Protein AF-A0A154IBI3-F1 (afdb_monomer_lite)

Radius of gyration: 27.03 Å; chains: 1; bounding box: 98×49×60 Å

Organism: Rhizobium leguminosarum (NCBI:txid384)

InterPro domains:
  IPR002053 Glycoside hydrolase, family 25 [PF01183] (174-345)
  IPR002053 Glycoside hydrolase, family 25 [PS51904] (163-382)
  IPR017853 Glycoside hydrolase superfamily [SSF51445] (174-377)

Sequence (382 aa):
MLRALHFATSAALFLSTQFIAVHTASAQPYECQFDDAQPDGSFIELDAKTGLYRHTPLSPPEGEEAHVEGSLASEAKFVENEGAIAAVIHILGVQQGGQIIGGDTHLLTFHMSADGKFVEVFDGKVNQGTCKEQVAETEEAGVSQETAALAGDPFSHPWDNSDTAIVLDPFRGNSIDWDKVKTDPRVVGMIHKASQGLGADNKYAERKNAAVQLGYAWGSYHLLTTADATQQIDHYLSIVGNDAKESRAVDVECLAGASSCQSASFKVSVASIETALRRVKEKTGHFPLLYVNHSVATALSTRWKNSVEFANVRLWYARFKNNVTDFPVGPWQSYALWQFSSEINCTPSSCPYRVPGTQRDMDLNLYFGTPEQLKSRWPLER

Secondary structure (DSSP, 8-state):
------------------EEEEE-SSS-EEEEEETT------EEEEETTTTEEEEE-SS--TTS-S-EE--B-SEEEEEEETTEEEEEEEE--EEETTEEE----EEEEEEE-TTSEEEEEETTEEEEEEEEE-------SS-----PPPPS-TTB-GGGSTT-EEEE---TTS-B-HHHHTT-TTEEEEEEEEEETTEE-TTHHHHHHHHHHTT-EEEEEEE--SS-HHHHHHHHHHHHTT-TT-EEEEEE--BTTTS--S-GGG-B-HHHHHHHHHHHHHHHSSPPEEEEEHHHHHHHHHHHTT-STTTTPPEEEE---SB-S----SS-SS-SEEEEESTTT--SS--S---TTB-TT--EEEESS-HHHHHHT-S---

Structure (mmCIF, N/CA/C/O backbone):
data_AF-A0A154IBI3-F1
#
_entry.id   AF-A0A154IBI3-F1
#
loop_
_atom_site.group_PDB
_atom_site.id
_atom_site.type_symbol
_atom_site.label_atom_id
_atom_site.label_alt_id
_atom_site.label_comp_id
_atom_site.label_asym_id
_atom_site.label_entity_id
_atom_site.label_seq_id
_atom_site.pdbx_PDB_ins_code
_atom_site.Cartn_x
_atom_site.Cartn_y
_atom_site.Cartn_z
_atom_site.occupancy
_atom_site.B_iso_or_equiv
_atom_site.auth_seq_id
_atom_site.auth_comp_id
_atom_site.auth_asym_id
_atom_site.auth_atom_id
_atom_site.pdbx_PDB_model_num
ATOM 1 N N . MET A 1 1 ? -73.273 -13.740 38.288 1.00 33.41 1 MET A N 1
ATOM 2 C CA . MET A 1 1 ? -72.645 -14.832 37.508 1.00 33.41 1 MET A CA 1
ATOM 3 C C . MET A 1 1 ? -72.290 -14.212 36.165 1.00 33.41 1 MET A C 1
ATOM 5 O O . MET A 1 1 ? -73.206 -13.724 35.536 1.00 33.41 1 MET A O 1
ATOM 9 N N . LEU A 1 2 ? -71.054 -14.024 35.720 1.00 33.75 2 LEU A N 1
ATOM 10 C CA . LEU A 1 2 ? -69.769 -14.651 36.009 1.00 33.75 2 LEU A CA 1
ATOM 11 C C . LEU A 1 2 ? -68.665 -13.575 35.885 1.00 33.75 2 LEU A C 1
ATOM 13 O O . LEU A 1 2 ? -68.860 -12.544 35.249 1.00 33.75 2 LEU A O 1
ATOM 17 N N . ARG A 1 3 ? -67.541 -13.819 36.556 1.00 27.22 3 ARG A N 1
ATOM 18 C CA . ARG A 1 3 ? -66.354 -12.962 36.675 1.00 27.22 3 ARG A CA 1
ATOM 19 C C . ARG A 1 3 ? -65.542 -12.876 35.372 1.00 27.22 3 ARG A C 1
ATOM 21 O O . ARG A 1 3 ? -65.511 -13.852 34.640 1.00 27.22 3 ARG A O 1
ATOM 28 N N . ALA A 1 4 ? -64.865 -11.730 35.217 1.00 34.22 4 ALA A N 1
ATOM 29 C CA . ALA A 1 4 ? -63.518 -11.468 34.678 1.00 34.22 4 ALA A CA 1
ATOM 30 C C . ALA A 1 4 ? -62.967 -12.329 33.522 1.00 34.22 4 ALA A C 1
ATOM 32 O O . ALA A 1 4 ? -62.931 -13.545 33.616 1.00 34.22 4 ALA A O 1
ATOM 33 N N . LEU A 1 5 ? -62.322 -11.672 32.553 1.00 26.00 5 LEU A N 1
ATOM 34 C CA . LEU A 1 5 ? -60.855 -11.685 32.487 1.00 26.00 5 LEU A CA 1
ATOM 35 C C . LEU A 1 5 ? -60.374 -10.418 31.755 1.00 26.00 5 LEU A C 1
ATOM 37 O O . LEU A 1 5 ? -60.612 -10.235 30.566 1.00 26.00 5 LEU A O 1
ATOM 41 N N . HIS A 1 6 ? -59.728 -9.517 32.500 1.00 29.58 6 HIS A N 1
ATOM 42 C CA . HIS A 1 6 ? -58.715 -8.636 31.928 1.00 29.58 6 HIS A CA 1
ATOM 43 C C . HIS A 1 6 ? -57.598 -9.542 31.405 1.00 29.58 6 HIS A C 1
ATOM 45 O O . HIS A 1 6 ? -56.991 -10.253 32.200 1.00 29.58 6 HIS A O 1
ATOM 51 N N . PHE A 1 7 ? -57.300 -9.485 30.113 1.00 25.69 7 PHE A N 1
ATOM 52 C CA . PHE A 1 7 ? -55.944 -9.750 29.649 1.00 25.69 7 PHE A CA 1
ATOM 53 C C . PHE A 1 7 ? -55.287 -8.391 29.424 1.00 25.69 7 PHE A C 1
ATOM 55 O O . PHE A 1 7 ? -55.130 -7.918 28.307 1.00 25.69 7 PHE A O 1
ATOM 62 N N . ALA A 1 8 ? -54.948 -7.734 30.534 1.00 27.12 8 ALA A N 1
ATOM 63 C CA . ALA A 1 8 ? -53.723 -6.961 30.550 1.00 27.12 8 ALA A CA 1
ATOM 64 C C . ALA A 1 8 ? -52.611 -8.010 30.600 1.00 27.12 8 ALA A C 1
ATOM 66 O O . ALA A 1 8 ? -52.192 -8.437 31.674 1.00 27.12 8 ALA A O 1
ATOM 67 N N . THR A 1 9 ? -52.188 -8.503 29.441 1.00 27.02 9 THR A N 1
ATOM 68 C CA . THR A 1 9 ? -50.849 -9.066 29.324 1.00 27.02 9 THR A CA 1
ATOM 69 C C . THR A 1 9 ? -49.904 -7.880 29.425 1.00 27.02 9 THR A C 1
ATOM 71 O O . THR A 1 9 ? -49.410 -7.359 28.432 1.00 27.02 9 THR A O 1
ATOM 74 N N . SER A 1 10 ? -49.667 -7.425 30.659 1.00 28.52 10 SER A N 1
ATOM 75 C CA . SER A 1 10 ? -48.357 -6.899 30.999 1.00 28.52 10 SER A CA 1
ATOM 76 C C . SER A 1 10 ? -47.398 -8.043 30.705 1.00 28.52 10 SER A C 1
ATOM 78 O O . SER A 1 10 ? -47.163 -8.904 31.553 1.00 28.52 10 SER A O 1
ATOM 80 N N . ALA A 1 11 ? -46.884 -8.082 29.477 1.00 29.06 11 ALA A N 1
ATOM 81 C CA . ALA A 1 11 ? -45.579 -8.650 29.229 1.00 29.06 11 ALA A CA 1
ATOM 82 C C . ALA A 1 11 ? -44.623 -7.740 29.996 1.00 29.06 11 ALA A C 1
ATOM 84 O O . ALA A 1 11 ? -44.038 -6.804 29.463 1.00 29.06 11 ALA A O 1
ATOM 85 N N . ALA A 1 12 ? -44.569 -7.952 31.308 1.00 30.67 12 ALA A N 1
ATOM 86 C CA . ALA A 1 12 ? -43.448 -7.520 32.087 1.00 30.67 12 ALA A CA 1
ATOM 87 C C . ALA A 1 12 ? -42.271 -8.246 31.441 1.00 30.67 12 ALA A C 1
ATOM 89 O O . ALA A 1 12 ? -42.097 -9.448 31.650 1.00 30.67 12 ALA A O 1
ATOM 90 N N . LEU A 1 13 ? -41.534 -7.527 30.588 1.00 35.62 13 LEU A N 1
ATOM 91 C CA . LEU A 1 13 ? -40.152 -7.838 30.273 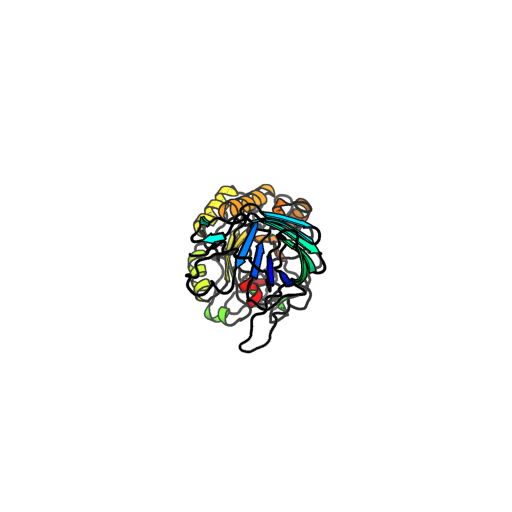1.00 35.62 13 LEU A CA 1
ATOM 92 C C . LEU A 1 13 ? -39.432 -7.812 31.625 1.00 35.62 13 LEU A C 1
ATOM 94 O O . LEU A 1 13 ? -38.885 -6.798 32.053 1.00 35.62 13 LEU A O 1
ATOM 98 N N . PHE A 1 14 ? -39.543 -8.904 32.376 1.00 38.16 14 PHE A N 1
ATOM 99 C CA . PHE A 1 14 ? -38.647 -9.172 33.475 1.00 38.16 14 PHE A CA 1
ATOM 100 C C . PHE A 1 14 ? -37.321 -9.484 32.808 1.00 38.16 14 PHE A C 1
ATOM 102 O O . PHE A 1 14 ? -37.096 -10.581 32.314 1.00 38.16 14 PHE A O 1
ATOM 109 N N . LEU A 1 15 ? -36.519 -8.427 32.713 1.00 47.81 15 LEU A N 1
ATOM 110 C CA . LEU A 1 15 ? -35.137 -8.460 32.299 1.00 47.81 15 LEU A CA 1
ATOM 111 C C . LEU A 1 15 ? -34.375 -9.392 33.233 1.00 47.81 15 LEU A C 1
ATOM 113 O O . LEU A 1 15 ? -34.191 -9.083 34.411 1.00 47.81 15 LEU A O 1
ATOM 117 N N . SER A 1 16 ? -33.888 -10.491 32.685 1.00 49.41 16 SER A N 1
ATOM 118 C CA . SER A 1 16 ? -32.632 -11.072 33.133 1.00 49.41 16 SER A CA 1
ATOM 119 C C . SER A 1 16 ? -31.708 -11.244 31.935 1.00 49.41 16 SER A C 1
ATOM 121 O O . SER A 1 16 ? -31.130 -12.303 31.736 1.00 49.41 16 SER A O 1
ATOM 123 N N . THR A 1 17 ? -31.540 -10.161 31.162 1.00 52.84 17 THR A N 1
ATOM 124 C CA . THR A 1 17 ? -30.512 -10.066 30.124 1.00 52.84 17 THR A CA 1
ATOM 125 C C . THR A 1 17 ? -29.191 -10.563 30.677 1.00 52.84 17 THR A C 1
ATOM 127 O O . THR A 1 17 ? -28.684 -10.037 31.666 1.00 52.84 17 THR A O 1
ATOM 130 N N . GLN A 1 18 ? -28.642 -11.592 30.044 1.00 65.06 18 GLN A N 1
ATOM 131 C CA . GLN A 1 18 ? -27.404 -12.195 30.511 1.00 65.06 18 GLN A CA 1
ATOM 132 C C . GLN A 1 18 ? -26.196 -11.403 30.006 1.00 65.06 18 GLN A C 1
ATOM 134 O O . GLN A 1 18 ? -25.227 -11.231 30.747 1.00 65.06 18 GLN A O 1
ATOM 139 N N . PHE A 1 19 ? -26.291 -10.886 28.775 1.00 68.75 19 PHE A N 1
ATOM 140 C CA . PHE A 1 19 ? -25.183 -10.234 28.088 1.00 68.75 19 PHE A CA 1
ATOM 141 C C . PHE A 1 19 ? -25.593 -8.967 27.329 1.00 68.75 19 PHE A C 1
ATOM 143 O O . PHE A 1 19 ? -26.634 -8.923 26.669 1.00 68.75 19 PHE A O 1
ATOM 150 N N . ILE A 1 20 ? -24.745 -7.939 27.389 1.00 72.94 20 ILE A N 1
ATOM 151 C CA . ILE A 1 20 ? -24.813 -6.749 26.536 1.00 72.94 20 ILE A CA 1
ATOM 152 C C . ILE A 1 20 ? -23.572 -6.728 25.644 1.00 72.94 20 ILE A C 1
ATOM 154 O O . ILE A 1 20 ? -22.460 -6.590 26.143 1.00 72.94 20 ILE A O 1
ATOM 158 N N . ALA A 1 21 ? -23.752 -6.820 24.332 1.00 76.06 21 ALA A N 1
ATOM 159 C CA . ALA A 1 21 ? -22.711 -6.545 23.355 1.00 76.06 21 ALA A CA 1
ATOM 160 C C . ALA A 1 21 ? -22.634 -5.033 23.103 1.00 76.06 21 ALA A C 1
ATOM 162 O O . ALA A 1 21 ? -23.631 -4.428 22.715 1.00 76.06 21 ALA A O 1
ATOM 163 N N . VAL A 1 22 ? -21.473 -4.411 23.307 1.00 71.56 22 VAL A N 1
ATOM 164 C CA . VAL A 1 22 ? -21.265 -2.973 23.076 1.00 71.56 22 VAL A CA 1
ATOM 165 C C . VAL A 1 22 ? -20.211 -2.764 21.998 1.00 71.56 22 VAL A C 1
ATOM 167 O O . VAL A 1 22 ? -19.039 -3.065 22.205 1.00 71.56 22 VAL A O 1
ATOM 170 N N . HIS A 1 23 ? -20.608 -2.201 20.861 1.00 74.38 23 HIS A N 1
ATOM 171 C CA . HIS A 1 23 ? -19.713 -1.800 19.781 1.00 74.38 23 HIS A CA 1
ATOM 172 C C . HIS A 1 23 ? -19.396 -0.307 19.897 1.00 74.38 23 HIS A C 1
ATOM 174 O O . HIS A 1 23 ? -20.286 0.545 19.823 1.00 74.38 23 HIS A O 1
ATOM 180 N N . THR A 1 24 ? -18.119 0.016 20.089 1.00 66.50 24 THR A N 1
ATOM 181 C CA . THR A 1 24 ? -17.647 1.401 20.232 1.00 66.50 24 THR A CA 1
ATOM 182 C C . THR A 1 24 ? -17.341 2.046 18.884 1.00 66.50 24 THR A C 1
ATOM 184 O O . THR A 1 24 ? -17.104 1.366 17.882 1.00 66.50 24 THR A O 1
ATOM 187 N N . ALA A 1 25 ? -17.307 3.381 18.845 1.00 60.62 25 ALA A N 1
ATOM 188 C CA . ALA A 1 25 ? -16.913 4.104 17.639 1.00 60.62 25 ALA A CA 1
ATOM 189 C C . ALA A 1 25 ? -15.386 4.064 17.424 1.00 60.62 25 ALA A C 1
ATOM 191 O O . ALA A 1 25 ? -14.929 4.167 16.282 1.00 60.62 25 ALA A O 1
ATOM 192 N N . SER A 1 26 ? -14.606 3.900 18.503 1.00 53.91 26 SER A N 1
ATOM 193 C CA . SER A 1 26 ? -13.134 3.893 18.491 1.00 53.91 26 SER A CA 1
ATOM 194 C C . SER A 1 26 ? -12.475 2.505 18.356 1.00 53.91 26 SER A C 1
ATOM 196 O O . SER A 1 26 ? -11.256 2.445 18.196 1.00 53.91 26 SER A O 1
ATOM 198 N N . ALA A 1 27 ? -13.287 1.440 18.275 1.00 54.69 27 ALA A N 1
ATOM 199 C CA . ALA A 1 27 ? -12.945 0.017 18.155 1.00 54.69 27 ALA A CA 1
ATOM 200 C C . ALA A 1 27 ? -12.587 -0.679 19.480 1.00 54.69 27 ALA A C 1
ATOM 202 O O . ALA A 1 27 ? -11.523 -0.433 20.037 1.00 54.69 27 ALA A O 1
ATOM 203 N N . GLN A 1 28 ? -13.505 -1.542 19.942 1.00 62.66 28 GLN A N 1
ATOM 204 C CA . GLN A 1 28 ? -13.420 -2.991 20.242 1.00 62.66 28 GLN A CA 1
ATOM 205 C C . GLN A 1 28 ? -14.800 -3.421 20.801 1.00 62.66 28 GLN A C 1
ATOM 207 O O . GLN A 1 28 ? -15.429 -2.616 21.493 1.00 62.66 28 GLN A O 1
ATOM 212 N N . PRO A 1 29 ? -15.349 -4.606 20.466 1.00 74.38 29 PRO A N 1
ATOM 213 C CA . PRO A 1 29 ? -16.607 -5.054 21.055 1.00 74.38 29 PRO A CA 1
ATOM 214 C C . PRO A 1 29 ? -16.396 -5.419 22.528 1.00 74.38 29 PRO A C 1
ATOM 216 O O . PRO A 1 29 ? -15.416 -6.070 22.878 1.00 74.38 29 PRO A O 1
ATOM 219 N N . TYR A 1 30 ? -17.317 -5.019 23.397 1.00 78.62 30 TYR A N 1
ATOM 220 C CA . TYR A 1 30 ? -17.368 -5.471 24.786 1.00 78.62 30 TYR A CA 1
ATOM 221 C C . TYR A 1 30 ? -18.539 -6.424 24.968 1.00 78.62 30 TYR A C 1
ATOM 223 O O . TYR A 1 30 ? -19.589 -6.233 24.362 1.00 78.62 30 TYR A O 1
ATOM 231 N N . GLU A 1 31 ? -18.379 -7.405 25.844 1.00 83.06 31 GLU A N 1
ATOM 232 C CA . GLU A 1 31 ? -19.476 -8.209 26.369 1.00 83.06 31 GLU A CA 1
ATOM 233 C C . GLU A 1 31 ? -19.630 -7.888 27.848 1.00 83.06 31 GLU A C 1
ATOM 235 O O . GLU A 1 31 ? -18.691 -8.035 28.635 1.00 83.06 31 GLU A O 1
ATOM 240 N N . CYS A 1 32 ? -20.809 -7.409 28.222 1.00 82.62 32 CYS A N 1
ATOM 241 C CA . CYS A 1 32 ? -21.132 -7.027 29.581 1.00 82.62 32 CYS A CA 1
ATOM 242 C C . CYS A 1 32 ? -22.080 -8.012 30.225 1.00 82.62 32 CYS A C 1
ATOM 244 O O . CYS A 1 32 ? -23.098 -8.356 29.642 1.00 82.62 32 CYS A O 1
ATOM 246 N N . GLN A 1 33 ? -21.778 -8.393 31.457 1.00 85.06 33 GLN A N 1
ATOM 247 C CA . GLN A 1 33 ? -22.585 -9.284 32.269 1.00 85.06 33 GLN A CA 1
ATOM 248 C C . GLN A 1 33 ? -23.080 -8.534 33.507 1.00 85.06 33 GLN A C 1
ATOM 250 O O . GLN A 1 33 ? -22.281 -7.907 34.206 1.00 85.06 33 GLN A O 1
ATOM 255 N N . PHE A 1 34 ? -24.384 -8.601 33.778 1.00 84.00 34 PHE A N 1
ATOM 256 C CA . PHE A 1 34 ? -24.979 -8.055 35.001 1.00 84.00 34 PHE A CA 1
ATOM 257 C C . PHE A 1 34 ? -24.554 -8.861 36.235 1.00 84.00 34 PHE A C 1
ATOM 259 O O . PHE A 1 34 ? -24.433 -10.085 36.162 1.00 84.00 34 PHE A O 1
ATOM 266 N N . ASP A 1 35 ? -24.389 -8.193 37.378 1.00 83.44 35 ASP A N 1
ATOM 267 C CA . ASP A 1 35 ? -23.963 -8.836 38.633 1.00 83.44 35 ASP A CA 1
ATOM 268 C C . ASP A 1 35 ? -24.960 -9.913 39.113 1.00 83.44 35 ASP A C 1
ATOM 270 O O . ASP A 1 35 ? -24.549 -10.961 39.609 1.00 83.44 35 ASP A O 1
ATOM 274 N N . ASP A 1 36 ? -26.262 -9.680 38.914 1.00 76.31 36 ASP A N 1
ATOM 275 C CA . ASP A 1 36 ? -27.357 -10.550 39.374 1.00 76.31 36 ASP A CA 1
ATOM 276 C C . ASP A 1 36 ? -27.999 -11.381 38.238 1.00 76.31 36 ASP A C 1
ATOM 278 O O . ASP A 1 36 ? -29.137 -11.846 38.363 1.00 76.31 36 ASP A O 1
ATOM 282 N N . ALA A 1 37 ? -27.296 -11.561 37.111 1.00 63.91 37 ALA A N 1
ATOM 283 C CA . ALA A 1 37 ? -27.835 -12.230 35.924 1.00 63.91 37 ALA A CA 1
ATOM 284 C C . ALA A 1 37 ? -28.358 -13.649 36.235 1.00 63.91 37 ALA A C 1
ATOM 286 O O . ALA A 1 37 ? -27.626 -14.509 36.729 1.00 63.91 37 ALA A O 1
ATOM 287 N N . GLN A 1 38 ? -29.623 -13.913 35.893 1.00 57.16 38 GLN A N 1
ATOM 288 C CA . GLN A 1 38 ? -30.167 -15.269 35.813 1.00 57.16 38 GLN A CA 1
ATOM 289 C C . GLN A 1 38 ? -30.068 -15.742 34.357 1.00 57.16 38 GLN A C 1
ATOM 291 O O . GLN A 1 38 ? -30.369 -14.962 33.458 1.00 57.16 38 GLN A O 1
ATOM 296 N N . PRO A 1 39 ? -29.642 -16.986 34.088 1.00 54.66 39 PRO A N 1
ATOM 297 C CA . PRO A 1 39 ? -29.488 -17.472 32.723 1.00 54.66 39 PRO A CA 1
ATOM 298 C C . PRO A 1 39 ? -30.862 -17.680 32.070 1.00 54.66 39 PRO A C 1
ATOM 300 O O . PRO A 1 39 ? -31.486 -18.726 32.245 1.00 54.66 39 PRO A O 1
ATOM 303 N N . ASP A 1 40 ? -31.335 -16.680 31.326 1.00 60.56 40 ASP A N 1
ATOM 304 C CA . ASP A 1 40 ? -32.543 -16.757 30.489 1.00 60.56 40 ASP A CA 1
ATOM 305 C C . ASP A 1 40 ? -32.236 -16.719 28.978 1.00 60.56 40 ASP A C 1
ATOM 307 O O . ASP A 1 40 ? -33.127 -16.913 28.148 1.00 60.56 40 ASP A O 1
ATOM 311 N N . GLY A 1 41 ? -30.962 -16.509 28.623 1.00 58.00 41 GLY A N 1
ATOM 312 C CA . GLY A 1 41 ? -30.467 -16.477 27.252 1.00 58.00 41 GLY A CA 1
ATOM 313 C C . GLY A 1 41 ? -30.689 -15.160 26.497 1.00 58.00 41 GLY A C 1
ATOM 314 O O . GLY A 1 41 ? -30.209 -15.021 25.380 1.00 58.00 41 GLY A O 1
ATOM 315 N N . SER A 1 42 ? -31.392 -14.171 27.038 1.00 64.56 42 SER A N 1
ATOM 316 C CA . SER A 1 42 ? -31.598 -12.900 26.331 1.00 64.56 42 SER A CA 1
ATOM 317 C C . SER A 1 42 ? -30.305 -12.073 26.210 1.00 64.56 42 SER A C 1
ATOM 319 O O . SER A 1 42 ? -29.457 -12.079 27.111 1.00 64.56 42 SER A O 1
ATOM 321 N N . PHE A 1 43 ? -30.142 -11.354 25.089 1.00 74.00 43 PHE A N 1
ATOM 322 C CA . PHE A 1 43 ? -28.990 -10.470 24.858 1.00 74.00 43 PHE A CA 1
ATOM 323 C C . PHE A 1 43 ? -29.396 -9.092 24.320 1.00 74.00 43 PHE A C 1
ATOM 325 O O . PHE A 1 43 ? -30.368 -8.955 23.572 1.00 74.00 43 PHE A O 1
ATOM 332 N N . ILE A 1 44 ? -28.637 -8.062 24.696 1.00 76.69 44 ILE A N 1
ATOM 333 C CA . ILE A 1 44 ? -28.763 -6.691 24.182 1.00 76.69 44 ILE A CA 1
ATOM 334 C C . ILE A 1 44 ? -27.542 -6.375 23.319 1.00 76.69 44 ILE A C 1
ATOM 336 O O . ILE A 1 44 ? -26.424 -6.729 23.664 1.00 76.69 44 ILE A O 1
ATOM 340 N N . GLU A 1 45 ? -27.744 -5.675 22.214 1.00 77.94 45 GLU A N 1
ATOM 341 C CA . GLU A 1 45 ? -26.701 -5.130 21.357 1.00 77.94 45 GLU A CA 1
ATOM 342 C C . GLU A 1 45 ? -26.822 -3.602 21.338 1.00 77.94 45 GLU A C 1
ATOM 344 O O . GLU A 1 45 ? -27.862 -3.047 20.978 1.00 77.94 45 GLU A O 1
ATOM 349 N N . LEU A 1 46 ? -25.747 -2.929 21.739 1.00 78.25 46 LEU A N 1
ATOM 350 C CA . LEU A 1 46 ? -25.538 -1.492 21.638 1.00 78.25 46 LEU A CA 1
ATOM 351 C C . LEU A 1 46 ? -24.448 -1.254 20.595 1.00 78.25 46 LEU A C 1
ATOM 353 O O . LEU A 1 46 ? -23.346 -1.774 20.734 1.00 78.25 46 LEU A O 1
ATOM 357 N N . ASP A 1 47 ? -24.706 -0.451 19.571 1.00 75.06 47 ASP A N 1
ATOM 358 C CA . ASP A 1 47 ? -23.684 -0.062 18.600 1.00 75.06 47 ASP A CA 1
ATOM 359 C C . ASP A 1 47 ? -23.654 1.458 18.437 1.00 75.06 47 ASP A C 1
ATOM 361 O O . ASP A 1 47 ? -24.523 2.079 17.821 1.00 75.06 47 ASP A O 1
ATOM 365 N N . ALA A 1 48 ? -22.603 2.059 18.995 1.00 72.12 48 ALA A N 1
ATOM 366 C CA . ALA A 1 48 ? -22.376 3.495 18.982 1.00 72.12 48 ALA A CA 1
ATOM 367 C C . ALA A 1 48 ? -22.034 4.038 17.585 1.00 72.12 48 ALA A C 1
ATOM 369 O O . ALA A 1 48 ? -22.255 5.221 17.321 1.00 72.12 48 ALA A O 1
ATOM 370 N N . LYS A 1 49 ? -21.508 3.202 16.679 1.00 71.06 49 LYS A N 1
ATOM 371 C CA . LYS A 1 49 ? -21.154 3.590 15.308 1.00 71.06 49 LYS A CA 1
ATOM 372 C C . LYS A 1 49 ? -22.397 3.747 14.442 1.00 71.06 49 LYS A C 1
ATOM 374 O O . LYS A 1 49 ? -22.471 4.681 13.644 1.00 71.06 49 LYS A O 1
ATOM 379 N N . THR A 1 50 ? -23.346 2.825 14.570 1.00 70.38 50 THR A N 1
ATOM 380 C CA . THR A 1 50 ? -24.594 2.846 13.790 1.00 70.38 50 THR A CA 1
ATOM 381 C C . THR A 1 50 ? -25.750 3.515 14.531 1.00 70.38 50 THR A C 1
ATOM 383 O O . THR A 1 50 ? -26.754 3.857 13.908 1.00 70.38 50 THR A O 1
ATOM 386 N N . GLY A 1 51 ? -25.599 3.764 15.835 1.00 69.88 51 GLY A N 1
ATOM 387 C CA . GLY A 1 51 ? -26.672 4.262 16.690 1.00 69.88 51 GLY A CA 1
ATOM 388 C C . GLY A 1 51 ? -27.718 3.189 17.008 1.00 69.88 51 GLY A C 1
ATOM 389 O O . GLY A 1 51 ? -28.856 3.527 17.319 1.00 69.88 51 GLY A O 1
ATOM 390 N N . LEU A 1 52 ? -27.358 1.911 16.881 1.00 73.50 52 LEU A N 1
ATOM 391 C CA . LEU A 1 52 ? -28.270 0.781 17.000 1.00 73.50 52 LEU A CA 1
ATOM 392 C C . LEU A 1 52 ? -28.416 0.340 18.465 1.00 73.50 52 LEU A C 1
ATOM 394 O O . LEU A 1 52 ? -27.439 0.214 19.199 1.00 73.50 52 LEU A O 1
ATOM 398 N N . TYR A 1 53 ? -29.659 0.072 18.857 1.00 77.94 53 TYR A N 1
ATOM 399 C CA . TYR A 1 53 ? -30.037 -0.694 20.043 1.00 77.94 53 TYR A CA 1
ATOM 400 C C . TYR A 1 53 ? -30.892 -1.861 19.571 1.00 77.94 53 TYR A C 1
ATOM 402 O O . TYR A 1 53 ? -31.870 -1.619 18.863 1.00 77.94 53 TYR A O 1
ATOM 410 N N . ARG A 1 54 ? -30.555 -3.088 19.962 1.00 75.38 54 ARG A N 1
ATOM 411 C CA . ARG A 1 54 ? -31.362 -4.278 19.688 1.00 75.38 54 ARG A CA 1
ATOM 412 C C . ARG A 1 54 ? -31.420 -5.151 20.929 1.00 75.38 54 ARG A C 1
ATOM 414 O O . ARG A 1 54 ? -30.391 -5.481 21.501 1.00 75.38 54 ARG A O 1
ATOM 421 N N . HIS A 1 55 ? -32.613 -5.572 21.316 1.00 73.94 55 HIS A N 1
ATOM 422 C CA . HIS A 1 55 ? -32.802 -6.612 22.326 1.00 73.94 55 HIS A CA 1
ATOM 423 C C . HIS A 1 55 ? -33.257 -7.893 21.631 1.00 73.94 55 HIS A C 1
ATOM 425 O O . HIS A 1 55 ? -34.156 -7.830 20.804 1.00 73.94 55 HIS A O 1
ATOM 431 N N . THR A 1 56 ? -32.683 -9.048 21.949 1.00 69.00 56 THR A N 1
ATOM 432 C CA . THR A 1 56 ? -33.087 -10.326 21.350 1.00 69.00 56 THR A CA 1
ATOM 433 C C . THR A 1 56 ? -33.426 -11.331 22.454 1.00 69.00 56 THR A C 1
ATOM 435 O O . THR A 1 56 ? -32.526 -11.760 23.180 1.00 69.00 56 THR A O 1
ATOM 438 N N . PRO A 1 57 ? -34.703 -11.729 22.606 1.00 62.12 57 PRO A N 1
ATOM 439 C CA . PRO A 1 57 ? -35.082 -12.814 23.507 1.00 62.12 57 PRO A CA 1
ATOM 440 C C . PRO A 1 57 ? -34.731 -14.177 22.883 1.00 62.12 57 PRO A C 1
ATOM 442 O O . PRO A 1 57 ? -34.924 -14.373 21.684 1.00 62.12 57 PRO A O 1
ATOM 445 N N . LEU A 1 58 ? -34.251 -15.145 23.675 1.00 59.16 58 LEU A N 1
ATOM 446 C CA . LEU A 1 58 ? -33.805 -16.455 23.155 1.00 59.16 58 LEU A CA 1
ATOM 447 C C . LEU A 1 58 ? -34.964 -17.454 22.928 1.00 59.16 58 LEU A C 1
ATOM 449 O O . LEU A 1 58 ? -34.762 -18.537 22.387 1.00 59.16 58 LEU A O 1
ATOM 453 N N . SER A 1 59 ? -36.211 -17.107 23.267 1.00 55.81 59 SER A N 1
ATOM 454 C CA . SER A 1 59 ? -37.410 -17.862 22.862 1.00 55.81 59 SER A CA 1
ATOM 455 C C . SER A 1 59 ? -38.652 -16.961 22.851 1.00 55.81 59 SER A C 1
ATOM 457 O O . SER A 1 59 ? -38.875 -16.251 23.834 1.00 55.81 59 SER A O 1
ATOM 459 N N . PRO A 1 60 ? -39.490 -16.974 21.795 1.00 51.28 60 PRO A N 1
ATOM 460 C CA . PRO A 1 60 ? -40.845 -16.450 21.916 1.00 51.28 60 PRO A CA 1
ATOM 461 C C . PRO A 1 60 ? -41.641 -17.331 22.902 1.00 51.28 60 PRO A C 1
ATOM 463 O O . PRO A 1 60 ? -41.341 -18.524 23.025 1.00 51.28 60 PRO A O 1
ATOM 466 N N . PRO A 1 61 ? -42.645 -16.791 23.616 1.00 47.06 61 PRO A N 1
ATOM 467 C CA . PRO A 1 61 ? -43.580 -17.613 24.382 1.00 47.06 61 PRO A CA 1
ATOM 468 C C . PRO A 1 61 ? -44.143 -18.732 23.493 1.00 47.06 61 PRO A C 1
ATOM 470 O O . PRO A 1 61 ? -44.401 -18.502 22.309 1.00 47.06 61 PRO A O 1
ATOM 473 N N . GLU A 1 62 ? -44.321 -19.941 24.040 1.00 41.72 62 GLU A N 1
ATOM 474 C CA . GLU A 1 62 ? -44.853 -21.087 23.288 1.00 41.72 62 GLU A CA 1
ATOM 475 C C . GLU A 1 62 ? -46.110 -20.693 22.489 1.00 41.72 62 GLU A C 1
ATOM 477 O O . GLU A 1 62 ? -47.154 -20.389 23.066 1.00 41.72 62 GLU A O 1
ATOM 482 N N . GLY A 1 63 ? -46.007 -20.716 21.154 1.00 50.03 63 GLY A N 1
ATOM 483 C CA . GLY A 1 63 ? -47.129 -20.474 20.241 1.00 50.03 63 GLY A CA 1
ATOM 484 C C . GLY A 1 63 ? -46.991 -19.288 19.280 1.00 50.03 63 GLY A C 1
ATOM 485 O O . GLY A 1 63 ? -47.841 -19.165 18.401 1.00 50.03 63 GLY A O 1
ATOM 486 N N . GLU A 1 64 ? -45.947 -18.460 19.379 1.00 47.91 64 GLU A N 1
ATOM 487 C CA . GLU A 1 64 ? -45.702 -17.359 18.430 1.00 47.91 64 GLU A CA 1
ATOM 488 C C . GLU A 1 64 ? -44.457 -17.619 17.562 1.00 47.91 64 GLU A C 1
ATOM 490 O O . GLU A 1 64 ? -43.397 -17.999 18.060 1.00 47.91 64 GLU A O 1
ATOM 495 N N . GLU A 1 65 ? -44.586 -17.454 16.238 1.00 44.09 65 GLU A N 1
ATOM 496 C CA . GLU A 1 65 ? -43.467 -17.585 15.296 1.00 44.09 65 GLU A CA 1
ATOM 497 C C . GLU A 1 65 ? -42.337 -16.599 15.642 1.00 44.09 65 GLU A C 1
ATOM 499 O O . GLU A 1 65 ? -42.581 -15.437 15.974 1.00 44.09 65 GLU A O 1
ATOM 504 N N . ALA A 1 66 ? -41.090 -17.069 15.530 1.00 45.69 66 ALA A N 1
ATOM 505 C CA . ALA A 1 66 ? -39.844 -16.377 15.869 1.00 45.69 66 ALA A CA 1
ATOM 506 C C . ALA A 1 66 ? -39.500 -15.206 14.918 1.00 45.69 66 ALA A C 1
ATOM 508 O O . ALA A 1 66 ? -38.433 -15.164 14.310 1.00 45.69 66 ALA A O 1
ATOM 509 N N . HIS A 1 67 ? -40.417 -14.250 14.774 1.00 47.19 67 HIS A N 1
ATOM 510 C CA . HIS A 1 67 ? -40.259 -13.041 13.960 1.00 47.19 67 HIS A CA 1
ATOM 511 C C . HIS A 1 67 ? -40.185 -11.755 14.793 1.00 47.19 67 HIS A C 1
ATOM 513 O O . HIS A 1 67 ? -40.222 -10.657 14.235 1.00 47.19 67 HIS A O 1
ATOM 519 N N . VAL A 1 68 ? -40.084 -11.875 16.120 1.00 46.91 68 VAL A N 1
ATOM 520 C CA . VAL A 1 68 ? -39.845 -10.729 17.001 1.00 46.91 68 VAL A CA 1
ATOM 521 C C . VAL A 1 68 ? -38.357 -10.384 16.954 1.00 46.91 68 VAL A C 1
ATOM 523 O O . VAL A 1 68 ? -37.550 -10.906 17.719 1.00 46.91 68 VAL A O 1
ATOM 526 N N . GLU A 1 69 ? -37.993 -9.506 16.025 1.00 52.69 69 GLU A N 1
ATOM 527 C CA . GLU A 1 69 ? -36.736 -8.763 16.086 1.00 52.69 69 GLU A CA 1
ATOM 528 C C . GLU A 1 69 ? -36.897 -7.758 17.224 1.00 52.69 69 GLU A C 1
ATOM 530 O O . GLU A 1 69 ? -37.586 -6.750 17.080 1.00 52.69 69 GLU A O 1
ATOM 535 N N . GLY A 1 70 ? -36.380 -8.070 18.410 1.00 51.06 70 GLY A N 1
ATOM 536 C CA . GLY A 1 70 ? -36.679 -7.231 19.557 1.00 51.06 70 GLY A CA 1
ATOM 537 C C . GLY A 1 70 ? -36.172 -5.794 19.387 1.00 51.06 70 GLY A C 1
ATOM 538 O O . GLY A 1 70 ? -35.374 -5.459 18.511 1.00 51.06 70 GLY A O 1
ATOM 539 N N . SER A 1 71 ? -36.786 -4.940 20.199 1.00 56.69 71 SER A N 1
ATOM 540 C CA . SER A 1 71 ? -36.900 -3.491 20.044 1.00 56.69 71 SER A CA 1
ATOM 541 C C . SER A 1 71 ? -35.730 -2.793 19.338 1.00 56.69 71 SER A C 1
ATOM 543 O O . SER A 1 71 ? -34.591 -2.876 19.793 1.00 56.69 71 SER A O 1
ATOM 545 N N . LEU A 1 72 ? -36.038 -2.056 18.265 1.00 56.41 72 LEU A N 1
ATOM 546 C CA . LEU A 1 72 ? -35.139 -1.078 17.657 1.00 56.41 72 LEU A CA 1
ATOM 547 C C . LEU A 1 72 ? -35.481 0.313 18.200 1.00 56.41 72 LEU A C 1
ATOM 549 O O . LEU A 1 72 ? -36.599 0.805 18.029 1.00 56.41 72 LEU A O 1
ATOM 553 N N . ALA A 1 73 ? -34.517 0.966 18.848 1.00 57.56 73 ALA A N 1
ATOM 554 C CA . ALA A 1 73 ? -34.651 2.372 19.215 1.00 57.56 73 ALA A CA 1
ATOM 555 C C . ALA A 1 73 ? -34.405 3.245 17.977 1.00 57.56 73 ALA A C 1
ATOM 557 O O . ALA A 1 73 ? -33.355 3.142 17.347 1.00 57.56 73 ALA A O 1
ATOM 558 N N . SER A 1 74 ? -35.339 4.133 17.625 1.00 54.84 74 SER A N 1
ATOM 559 C CA . SER A 1 74 ? -35.117 5.106 16.541 1.00 54.84 74 SER A CA 1
ATOM 560 C C . SER A 1 74 ? -34.319 6.334 16.996 1.00 54.84 74 SER A C 1
ATOM 562 O O . SER A 1 74 ? -33.901 7.140 16.167 1.00 54.84 74 SER A O 1
ATOM 564 N N . GLU A 1 75 ? -34.127 6.504 18.308 1.00 67.81 75 GLU A N 1
ATOM 565 C CA . GLU A 1 75 ? -33.452 7.652 18.914 1.00 67.81 75 GLU A CA 1
ATOM 566 C C . GLU A 1 75 ? -32.500 7.186 20.025 1.00 67.81 75 GLU A C 1
ATOM 568 O O . GLU A 1 75 ? -32.821 7.220 21.214 1.00 67.81 75 GLU A O 1
ATOM 573 N N . ALA A 1 76 ? -31.308 6.742 19.628 1.00 76.56 76 ALA A N 1
ATOM 574 C CA . ALA A 1 76 ? -30.199 6.501 20.541 1.00 76.56 76 ALA A CA 1
ATOM 575 C C . ALA A 1 76 ? -29.121 7.582 20.366 1.00 76.56 76 ALA A C 1
ATOM 577 O O . ALA A 1 76 ? -28.780 7.989 19.249 1.00 76.56 76 ALA A O 1
ATOM 578 N N . LYS A 1 77 ? -28.583 8.074 21.483 1.00 82.75 77 LYS A N 1
ATOM 579 C CA . LYS A 1 77 ? -27.440 8.992 21.515 1.00 82.75 77 LYS A CA 1
ATOM 580 C C . LYS A 1 77 ? -26.321 8.358 22.314 1.00 82.75 77 LYS A C 1
ATOM 582 O O . LYS A 1 77 ? -26.521 8.019 23.474 1.00 82.75 77 LYS A O 1
ATOM 587 N N . PHE A 1 78 ? -25.153 8.266 21.694 1.00 83.25 78 PHE A N 1
ATOM 588 C CA . PHE A 1 78 ? -23.949 7.715 22.296 1.00 83.25 78 PHE A CA 1
ATOM 589 C C . PHE A 1 78 ? -22.898 8.811 22.452 1.00 83.25 78 PHE A C 1
ATOM 591 O O . PHE A 1 78 ? -22.752 9.677 21.586 1.00 83.25 78 PHE A O 1
ATOM 598 N N . VAL A 1 79 ? -22.171 8.764 23.562 1.00 82.75 79 VAL A N 1
ATOM 599 C CA . VAL A 1 79 ? -20.989 9.579 23.825 1.00 82.75 79 VAL A CA 1
ATOM 600 C C . VAL A 1 79 ? -19.884 8.646 24.283 1.00 82.75 79 VAL A C 1
ATOM 602 O O . VAL A 1 79 ? -20.081 7.839 25.188 1.00 82.75 79 VAL A O 1
ATOM 605 N N . GLU A 1 80 ? -18.720 8.783 23.665 1.00 82.44 80 GLU A N 1
ATOM 606 C CA . GLU A 1 80 ? -17.515 8.058 24.037 1.00 82.44 80 GLU A CA 1
ATOM 607 C C . GLU A 1 80 ? -16.439 9.073 24.430 1.00 82.44 80 GLU A C 1
ATOM 609 O O . GLU A 1 80 ? -16.201 10.043 23.705 1.00 82.44 80 GLU A O 1
ATOM 614 N N . ASN A 1 81 ? -15.821 8.883 25.595 1.00 79.06 81 ASN A N 1
ATOM 615 C CA . ASN A 1 81 ? -14.760 9.750 26.093 1.00 79.06 81 ASN A CA 1
ATOM 616 C C . ASN A 1 81 ? -13.740 8.937 26.894 1.00 79.06 81 ASN A C 1
ATOM 618 O O . ASN A 1 81 ? -14.092 8.356 27.916 1.00 79.06 81 ASN A O 1
ATOM 622 N N . GLU A 1 82 ? -12.483 8.921 26.441 1.00 80.69 82 GLU A N 1
ATOM 623 C CA . GLU A 1 82 ? -11.358 8.275 27.143 1.00 80.69 82 GLU A CA 1
ATOM 624 C C . GLU A 1 82 ? -11.642 6.814 27.563 1.00 80.69 82 GLU A C 1
ATOM 626 O O . GLU A 1 82 ? -11.290 6.388 28.660 1.00 80.69 82 GLU A O 1
ATOM 631 N N . GLY A 1 83 ? -12.307 6.044 26.692 1.00 74.12 83 GLY A N 1
ATOM 632 C CA . GLY A 1 83 ? -12.668 4.640 26.940 1.00 74.12 83 GLY A CA 1
ATOM 633 C C . GLY A 1 83 ? -13.940 4.435 27.772 1.00 74.12 83 GLY A C 1
ATOM 634 O O . GLY A 1 83 ? -14.398 3.306 27.912 1.00 74.12 83 GLY A O 1
ATOM 635 N N . ALA A 1 84 ? -14.545 5.504 28.296 1.00 82.75 84 ALA A N 1
ATOM 636 C CA . ALA A 1 84 ? -15.869 5.454 28.902 1.00 82.75 84 ALA A CA 1
ATOM 637 C C . ALA A 1 84 ? -16.963 5.678 27.848 1.00 82.75 84 ALA A C 1
ATOM 639 O O . ALA A 1 84 ? -16.810 6.490 26.931 1.00 82.75 84 ALA A O 1
ATOM 640 N N . ILE A 1 85 ? -18.095 4.998 28.018 1.00 85.94 85 ILE A N 1
ATOM 641 C CA . ILE A 1 85 ? -19.253 5.062 27.125 1.00 85.94 85 ILE A CA 1
ATOM 642 C C . ILE A 1 85 ? -20.464 5.522 27.927 1.00 85.94 85 ILE A C 1
ATOM 644 O O . ILE A 1 85 ? -20.705 5.065 29.043 1.00 85.94 85 ILE A O 1
ATOM 648 N N . ALA A 1 86 ? -21.256 6.417 27.353 1.00 88.69 86 ALA A N 1
ATOM 649 C CA . ALA A 1 86 ? -22.586 6.745 27.834 1.00 88.69 86 ALA A CA 1
ATOM 650 C C . ALA A 1 86 ? -23.584 6.660 26.679 1.00 88.69 86 ALA A C 1
ATOM 652 O O . ALA A 1 86 ? -23.303 7.132 25.576 1.00 88.69 86 ALA A O 1
ATOM 653 N N . ALA A 1 87 ? -24.754 6.087 26.936 1.00 87.50 87 ALA A N 1
ATOM 654 C CA . ALA A 1 87 ? -25.850 6.021 25.987 1.00 87.50 87 ALA A CA 1
ATOM 655 C C . ALA A 1 87 ? -27.163 6.453 26.640 1.00 87.50 87 ALA A C 1
ATOM 657 O O . ALA A 1 87 ? -27.451 6.097 27.784 1.00 87.50 87 ALA A O 1
ATOM 658 N N . VAL A 1 88 ? -27.967 7.198 25.887 1.00 87.81 88 VAL A N 1
ATOM 659 C CA . VAL A 1 88 ? -29.362 7.503 26.216 1.00 87.81 88 VAL A CA 1
ATOM 660 C C . VAL A 1 88 ? -30.214 7.003 25.064 1.00 87.81 88 VAL A C 1
ATOM 662 O O . VAL A 1 88 ? -29.999 7.402 23.916 1.00 87.81 88 VAL A O 1
ATOM 665 N N . ILE A 1 89 ? -31.142 6.102 25.366 1.00 85.19 89 ILE A N 1
ATOM 666 C CA . ILE A 1 89 ? -31.879 5.333 24.369 1.00 85.19 89 ILE A CA 1
ATOM 667 C C . ILE A 1 89 ? -33.374 5.457 24.657 1.00 85.19 89 ILE A C 1
ATOM 669 O O . ILE A 1 89 ? -33.848 5.069 25.727 1.00 85.19 89 ILE A O 1
ATOM 673 N N . HIS A 1 90 ? -34.112 6.005 23.692 1.00 82.38 90 HIS A N 1
ATOM 674 C CA . HIS A 1 90 ? -35.573 6.012 23.702 1.00 82.38 90 HIS A CA 1
ATOM 675 C C . HIS A 1 90 ? -36.103 4.755 23.017 1.00 82.38 90 HIS A C 1
ATOM 677 O O . HIS A 1 90 ? -36.014 4.598 21.797 1.00 82.38 90 HIS A O 1
ATOM 683 N N . ILE A 1 91 ? -36.675 3.864 23.818 1.00 77.62 91 ILE A N 1
ATOM 684 C CA . ILE A 1 91 ? -37.247 2.600 23.367 1.00 77.62 91 ILE A CA 1
ATOM 685 C C . ILE A 1 91 ? -38.724 2.841 23.052 1.00 77.62 91 ILE A C 1
ATOM 687 O O . ILE A 1 91 ? -39.509 3.158 23.946 1.00 77.62 91 ILE A O 1
ATOM 691 N N . LEU A 1 92 ? -39.093 2.727 21.772 1.00 72.06 92 LEU A N 1
ATOM 692 C CA . LEU A 1 92 ? -40.433 3.083 21.282 1.00 72.06 92 LEU A CA 1
ATOM 693 C C . LEU A 1 92 ? -41.443 1.926 21.277 1.00 72.06 92 LEU A C 1
ATOM 695 O O . LEU A 1 92 ? -42.636 2.172 21.122 1.00 72.06 92 LEU A O 1
ATOM 699 N N . GLY A 1 93 ? -40.986 0.680 21.404 1.00 69.94 93 GLY A N 1
ATOM 700 C CA . GLY A 1 93 ? -41.842 -0.507 21.340 1.00 69.94 93 GLY A CA 1
ATOM 701 C C . GLY A 1 93 ? -41.126 -1.711 20.735 1.00 69.94 93 GLY A C 1
ATOM 702 O O . GLY A 1 93 ? -39.913 -1.690 20.534 1.00 69.94 93 GLY A O 1
ATOM 703 N N . VAL A 1 94 ? -41.864 -2.776 20.440 1.00 64.19 94 VAL A N 1
ATOM 704 C CA . VAL A 1 94 ? -41.311 -4.008 19.856 1.00 64.19 94 VAL A CA 1
ATOM 705 C C . VAL A 1 94 ? -41.363 -3.922 18.330 1.00 64.19 94 VAL A C 1
ATOM 707 O O . VAL A 1 94 ? -42.338 -3.413 17.782 1.00 64.19 94 VAL A O 1
ATOM 710 N N . GLN A 1 95 ? -40.337 -4.413 17.626 1.00 62.38 95 GLN A N 1
ATOM 711 C CA . GLN A 1 95 ? -40.369 -4.513 16.167 1.00 62.38 95 GLN A CA 1
ATOM 712 C C . GLN A 1 95 ? -40.778 -5.928 15.728 1.00 62.38 95 GLN A C 1
ATOM 714 O O . GLN A 1 95 ? -40.253 -6.931 16.201 1.00 62.38 95 GLN A O 1
ATOM 719 N N . GLN A 1 96 ? -41.728 -6.018 14.798 1.00 61.56 96 GLN A N 1
ATOM 720 C CA . GLN A 1 96 ? -42.125 -7.278 14.171 1.00 61.56 96 GLN A CA 1
ATOM 721 C C . GLN A 1 96 ? -42.309 -7.048 12.670 1.00 61.56 96 GLN A C 1
ATOM 723 O O . GLN A 1 96 ? -43.058 -6.164 12.255 1.00 61.56 96 GLN A O 1
ATOM 728 N N . GLY A 1 97 ? -41.580 -7.800 11.840 1.00 59.41 97 GLY A N 1
ATOM 729 C CA . GLY A 1 97 ? -41.668 -7.681 10.377 1.00 59.41 97 GLY A CA 1
ATOM 730 C C . GLY A 1 97 ? -41.348 -6.280 9.827 1.00 59.41 97 GLY A C 1
ATOM 731 O O . GLY A 1 97 ? -41.946 -5.860 8.838 1.00 59.41 97 GLY A O 1
ATOM 732 N N . GLY A 1 98 ? -40.447 -5.534 10.480 1.00 60.44 98 GLY A N 1
ATOM 733 C CA . GLY A 1 98 ? -40.058 -4.176 10.074 1.00 60.44 98 GLY A CA 1
ATOM 734 C C . GLY A 1 98 ? -41.018 -3.056 10.499 1.00 60.44 98 GLY A C 1
ATOM 735 O O . GLY A 1 98 ? -40.801 -1.905 10.124 1.00 60.44 98 GLY A O 1
ATOM 736 N N . GLN A 1 99 ? -42.066 -3.358 11.274 1.00 62.47 99 GLN A N 1
ATOM 737 C CA . GLN A 1 99 ? -42.957 -2.359 11.872 1.00 62.47 99 GLN A CA 1
ATOM 738 C C . GLN A 1 99 ? -42.808 -2.327 13.393 1.00 62.47 99 GLN A C 1
ATOM 740 O O . GLN A 1 99 ? -42.716 -3.374 14.031 1.00 62.47 99 GLN A O 1
ATOM 745 N N . ILE A 1 100 ? -42.823 -1.123 13.973 1.00 64.88 100 ILE A N 1
ATOM 746 C CA . ILE A 1 100 ? -42.912 -0.939 15.425 1.00 64.88 100 ILE A CA 1
ATOM 747 C C . ILE A 1 100 ? -44.373 -1.150 15.823 1.00 64.88 100 ILE A C 1
ATOM 749 O O . ILE A 1 100 ? -45.252 -0.375 15.439 1.00 64.88 100 ILE A O 1
ATOM 753 N N . ILE A 1 101 ? -44.625 -2.213 16.573 1.00 63.59 101 ILE A N 1
ATOM 754 C CA . ILE A 1 101 ? -45.920 -2.527 17.170 1.00 63.59 101 ILE A CA 1
ATOM 755 C C . ILE A 1 101 ? -45.932 -2.059 18.626 1.00 63.59 101 ILE A C 1
ATOM 757 O O . ILE A 1 101 ? -44.900 -2.038 19.298 1.00 63.59 101 ILE A O 1
ATOM 761 N N . GLY A 1 102 ? -47.108 -1.606 19.070 1.00 59.06 102 GLY A N 1
ATOM 762 C CA . GLY A 1 102 ? -47.295 -0.848 20.308 1.00 59.06 102 GLY A CA 1
ATOM 763 C C . GLY A 1 102 ? -46.626 -1.440 21.553 1.00 59.06 102 GLY A C 1
ATOM 764 O O . GLY A 1 102 ? -46.473 -2.649 21.694 1.00 59.06 102 GLY A O 1
ATOM 765 N N . GLY A 1 103 ? -46.275 -0.544 22.471 1.00 59.97 103 GLY A N 1
ATOM 766 C CA . GLY A 1 103 ? -45.708 -0.822 23.785 1.00 59.97 103 GLY A CA 1
ATOM 767 C C . GLY A 1 103 ? -45.546 0.487 24.558 1.00 59.97 103 GLY A C 1
ATOM 768 O O . GLY A 1 103 ? -45.621 1.569 23.968 1.00 59.97 103 GLY A O 1
ATOM 769 N N . ASP A 1 104 ? -45.368 0.395 25.871 1.00 64.50 104 ASP A N 1
ATOM 770 C CA . ASP A 1 104 ? -44.995 1.546 26.687 1.00 64.50 104 ASP A CA 1
ATOM 771 C C . ASP A 1 104 ? -43.601 2.038 26.261 1.00 64.50 104 ASP A C 1
ATOM 773 O O . ASP A 1 104 ? -42.704 1.248 25.960 1.00 64.50 104 ASP A O 1
ATOM 777 N N . THR A 1 105 ? -43.418 3.357 26.174 1.00 71.62 105 THR A N 1
ATOM 778 C CA . THR A 1 105 ? -42.106 3.934 25.860 1.00 71.62 105 THR A CA 1
ATOM 779 C C . THR A 1 105 ? -41.215 3.859 27.088 1.00 71.62 105 THR A C 1
ATOM 781 O O . THR A 1 105 ? -41.603 4.356 28.148 1.00 71.62 105 THR A O 1
ATOM 784 N N . HIS A 1 106 ? -40.005 3.329 26.938 1.00 78.00 106 HIS A N 1
ATOM 785 C CA . HIS A 1 106 ? -39.043 3.230 28.033 1.00 78.00 106 HIS A CA 1
ATOM 786 C C . HIS A 1 106 ? -37.799 4.078 27.761 1.00 78.00 106 HIS A C 1
ATOM 788 O O . HIS A 1 106 ? -37.360 4.234 26.619 1.00 78.00 106 HIS A O 1
ATOM 794 N N . LEU A 1 107 ? -37.219 4.616 28.834 1.00 81.81 107 LEU A N 1
ATOM 795 C CA . LEU A 1 107 ? -35.915 5.267 28.803 1.00 81.81 107 LEU A CA 1
ATOM 796 C C . LEU A 1 107 ? -34.871 4.302 29.357 1.00 81.81 107 LEU A C 1
ATOM 798 O O . LEU A 1 107 ? -34.977 3.869 30.508 1.00 81.81 107 LEU A O 1
ATOM 802 N N . LEU A 1 108 ? -33.852 4.026 28.549 1.00 85.00 108 LEU A N 1
ATOM 803 C CA . LEU A 1 108 ? -32.655 3.319 28.978 1.00 85.00 108 LEU A CA 1
ATOM 804 C C . LEU A 1 108 ? -31.485 4.301 28.998 1.00 85.00 108 LEU A C 1
ATOM 806 O O . LEU A 1 108 ? -31.185 4.960 28.001 1.00 85.00 108 LEU A O 1
ATOM 810 N N . THR A 1 109 ? -30.830 4.406 30.150 1.00 88.88 109 THR A N 1
ATOM 811 C CA . THR A 1 109 ? -29.543 5.095 30.287 1.00 88.88 109 THR A CA 1
ATOM 812 C C . THR A 1 109 ? -28.476 4.065 30.600 1.00 88.88 109 THR A C 1
ATOM 814 O O . THR A 1 109 ? -28.610 3.324 31.565 1.00 88.88 109 THR A O 1
ATOM 817 N N . PHE A 1 110 ? -27.415 4.027 29.808 1.00 90.25 110 PHE A N 1
ATOM 818 C CA . PHE A 1 110 ? -26.298 3.114 30.006 1.00 90.25 110 PHE A CA 1
ATOM 819 C C . PHE A 1 110 ? -25.020 3.917 30.196 1.00 90.25 110 PHE A C 1
ATOM 821 O O . PHE A 1 110 ? -24.758 4.854 29.442 1.00 90.25 110 PHE A O 1
ATOM 828 N N . HIS A 1 111 ? -24.215 3.555 31.186 1.00 92.00 111 HIS A N 1
ATOM 829 C CA . HIS A 1 111 ? -22.884 4.105 31.370 1.00 92.00 111 HIS A CA 1
ATOM 830 C C . HIS A 1 111 ? -21.893 2.992 31.676 1.00 92.00 111 HIS A C 1
ATOM 832 O O . HIS A 1 111 ? -22.082 2.261 32.640 1.00 92.00 111 HIS A O 1
ATOM 838 N N . MET A 1 112 ? -20.820 2.915 30.895 1.00 90.44 112 MET A N 1
ATOM 839 C CA . MET A 1 112 ? -19.670 2.053 31.137 1.00 90.44 112 MET A CA 1
ATOM 840 C C . MET A 1 112 ? -18.438 2.924 31.379 1.00 90.44 112 MET A C 1
ATOM 842 O O . MET A 1 112 ? -18.134 3.809 30.577 1.00 90.44 112 MET A O 1
ATOM 846 N N . SER A 1 113 ? -17.721 2.690 32.471 1.00 88.25 113 SER A N 1
ATOM 847 C CA . SER A 1 113 ? -16.431 3.322 32.738 1.00 88.25 113 SER A CA 1
ATOM 848 C C . SER A 1 113 ? -15.303 2.630 31.971 1.00 88.25 113 SER A C 1
ATOM 850 O O . SER A 1 113 ? -15.422 1.484 31.546 1.00 88.25 113 SER A O 1
ATOM 852 N N . ALA A 1 114 ? -14.169 3.319 31.821 1.00 83.38 114 ALA A N 1
ATOM 853 C CA . ALA A 1 114 ? -13.003 2.792 31.108 1.00 83.38 114 ALA A CA 1
ATOM 854 C C . ALA A 1 114 ? -12.403 1.517 31.739 1.00 83.38 114 ALA A C 1
ATOM 856 O O . ALA A 1 114 ? -11.705 0.770 31.063 1.00 83.38 114 ALA A O 1
ATOM 857 N N . ASP A 1 115 ? -12.671 1.251 33.024 1.00 85.50 115 ASP A N 1
ATOM 858 C CA . ASP A 1 115 ? -12.286 0.007 33.711 1.00 85.50 115 ASP A CA 1
ATOM 859 C C . ASP A 1 115 ? -13.300 -1.137 33.509 1.00 85.50 115 ASP A C 1
ATOM 861 O O . ASP A 1 115 ? -13.188 -2.179 34.155 1.00 85.50 115 ASP A O 1
ATOM 865 N N . GLY A 1 116 ? -14.288 -0.950 32.630 1.00 84.00 116 GLY A N 1
ATOM 866 C CA . GLY A 1 116 ? -15.258 -1.967 32.242 1.00 84.00 116 GLY A CA 1
ATOM 867 C C . GLY A 1 116 ? -16.418 -2.144 33.217 1.00 84.00 116 GLY A C 1
ATOM 868 O O . GLY A 1 116 ? -17.244 -3.016 33.003 1.00 84.00 116 GLY A O 1
ATOM 869 N N . LYS A 1 117 ? -16.560 -1.354 34.281 1.00 90.31 117 LYS A N 1
ATOM 870 C CA . LYS A 1 117 ? -17.790 -1.411 35.094 1.00 90.31 117 LYS A CA 1
ATOM 871 C C . LYS A 1 117 ? -18.911 -0.685 34.376 1.00 90.31 117 LYS A C 1
ATOM 873 O O . LYS A 1 117 ? -18.676 0.372 33.796 1.00 90.31 117 LYS A O 1
ATOM 878 N N . PHE A 1 118 ? -20.130 -1.207 34.445 1.00 91.75 118 PHE A N 1
ATOM 879 C CA . PHE A 1 118 ? -21.280 -0.506 33.890 1.00 91.75 118 PHE A CA 1
ATOM 880 C C . PHE A 1 118 ? -22.432 -0.378 34.879 1.00 91.75 118 PHE A C 1
ATOM 882 O O . PHE A 1 118 ? -22.600 -1.185 35.794 1.00 91.75 118 PHE A O 1
ATOM 889 N N . VAL A 1 119 ? -23.229 0.661 34.652 1.00 90.62 119 VAL A N 1
ATOM 890 C CA . VAL A 1 119 ? -24.524 0.899 35.276 1.00 90.62 119 VAL A CA 1
ATOM 891 C C . VAL A 1 119 ? -25.540 1.126 34.167 1.00 90.62 119 VAL A C 1
ATOM 893 O O . VAL A 1 119 ? -25.323 1.921 33.252 1.00 90.62 119 VAL A O 1
ATOM 896 N N . GLU A 1 120 ? -26.666 0.441 34.274 1.00 88.69 120 GLU A N 1
ATOM 897 C CA . GLU A 1 120 ? -27.838 0.640 33.440 1.00 88.69 120 GLU A CA 1
ATOM 898 C C . GLU A 1 120 ? -28.985 1.144 34.315 1.00 88.69 120 GLU A C 1
ATOM 900 O O . GLU A 1 120 ? -29.240 0.628 35.401 1.00 88.69 120 GLU A O 1
ATOM 905 N N . VAL A 1 121 ? -29.699 2.155 33.832 1.00 86.81 121 VAL A N 1
ATOM 906 C CA . VAL A 1 121 ? -30.985 2.565 34.382 1.00 86.81 121 VAL A CA 1
ATOM 907 C C . VAL A 1 121 ? -32.048 2.290 33.337 1.00 86.81 121 VAL A C 1
ATOM 909 O O . VAL A 1 121 ? -32.103 2.980 32.318 1.00 86.81 121 VAL A O 1
ATOM 912 N N . PHE A 1 122 ? -32.896 1.303 33.604 1.00 84.00 122 PHE A N 1
ATOM 913 C CA . PHE A 1 122 ? -34.034 0.957 32.764 1.00 84.00 122 PHE A CA 1
ATOM 914 C C . PHE A 1 122 ? -35.323 1.144 33.560 1.00 84.00 122 PHE A C 1
ATOM 916 O O . PHE A 1 122 ? -35.527 0.505 34.592 1.00 84.00 122 PHE A O 1
ATOM 923 N N . ASP A 1 123 ? -36.173 2.062 33.098 1.00 75.81 123 ASP A N 1
ATOM 924 C CA . ASP A 1 123 ? -37.488 2.339 33.695 1.00 75.81 123 ASP A CA 1
ATOM 925 C C . ASP A 1 123 ? -37.448 2.563 35.225 1.00 75.81 123 ASP A C 1
ATOM 927 O O . ASP A 1 123 ? -38.208 1.999 36.013 1.00 75.81 123 ASP A O 1
ATOM 931 N N . GLY A 1 124 ? -36.472 3.362 35.671 1.00 75.62 124 GLY A N 1
ATOM 932 C CA . GLY A 1 124 ? -36.281 3.723 37.081 1.00 75.62 124 GLY A CA 1
ATOM 933 C C . GLY A 1 124 ? -35.618 2.650 37.950 1.00 75.62 124 GLY A C 1
ATOM 934 O O . GLY A 1 124 ? -35.350 2.912 39.124 1.00 75.62 124 GLY A O 1
ATOM 935 N N . LYS A 1 125 ? -35.311 1.472 37.398 1.00 79.94 125 LYS A N 1
ATOM 936 C CA . LYS A 1 125 ? -34.509 0.444 38.069 1.00 79.94 125 LYS A CA 1
ATOM 937 C C . LYS A 1 125 ? -33.049 0.588 37.683 1.00 79.94 125 LYS A C 1
ATOM 939 O O . LYS A 1 125 ? -32.736 0.813 36.520 1.00 79.94 125 LYS A O 1
ATOM 944 N N . VAL A 1 126 ? -32.175 0.457 38.675 1.00 84.81 126 VAL A N 1
ATOM 945 C CA . VAL A 1 126 ? -30.725 0.506 38.492 1.00 84.81 126 VAL A CA 1
ATOM 946 C C . VAL A 1 126 ? -30.195 -0.918 38.501 1.00 84.81 126 VAL A C 1
ATOM 948 O O . VAL A 1 126 ? -30.386 -1.635 39.480 1.00 84.81 126 VAL A O 1
ATOM 951 N N . ASN A 1 127 ? -29.514 -1.283 37.426 1.00 85.69 127 ASN A N 1
ATOM 952 C CA . ASN A 1 127 ? -28.777 -2.523 37.270 1.00 85.69 127 ASN A CA 1
ATOM 953 C C . ASN A 1 127 ? -27.292 -2.189 37.082 1.00 85.69 127 ASN A C 1
ATOM 955 O O . ASN A 1 127 ? -26.937 -1.094 36.642 1.00 85.69 127 ASN A O 1
ATOM 959 N N . GLN A 1 128 ? -26.411 -3.126 37.404 1.00 90.19 128 GLN A N 1
ATOM 960 C CA . GLN A 1 128 ? -24.970 -2.940 37.262 1.00 90.19 128 GLN A CA 1
ATOM 961 C C . GLN A 1 128 ? -24.293 -4.249 36.876 1.00 90.19 128 GLN A C 1
ATOM 963 O O . GLN A 1 128 ? -24.873 -5.329 37.021 1.00 90.19 128 GLN A O 1
ATOM 968 N N . GLY A 1 129 ? -23.065 -4.141 36.391 1.00 88.81 129 GLY A N 1
ATOM 969 C CA . GLY A 1 129 ? -22.273 -5.300 36.037 1.00 88.81 129 GLY A CA 1
ATOM 970 C C . GLY A 1 129 ? -20.887 -4.948 35.530 1.00 88.81 129 GLY A C 1
ATOM 971 O O . GLY A 1 129 ? -20.374 -3.841 35.735 1.00 88.81 129 GLY A O 1
ATOM 972 N N . THR A 1 130 ? -20.280 -5.906 34.837 1.00 88.56 130 THR A N 1
ATOM 973 C CA . THR A 1 130 ? -18.936 -5.766 34.279 1.00 88.56 130 THR A CA 1
ATOM 974 C C . THR A 1 130 ? -18.897 -6.151 32.810 1.00 88.56 130 THR A C 1
ATOM 976 O O . THR A 1 130 ? -19.423 -7.178 32.401 1.00 88.56 130 THR A O 1
ATOM 979 N N . CYS A 1 131 ? -18.257 -5.300 32.028 1.00 85.25 131 CYS A N 1
ATOM 980 C CA . CYS A 1 131 ? -17.914 -5.445 30.632 1.00 85.25 131 CYS A CA 1
ATOM 981 C C . CYS A 1 131 ? -16.481 -5.941 30.511 1.00 85.25 131 CYS A C 1
ATOM 983 O O . CYS A 1 131 ? -15.557 -5.394 31.119 1.00 85.25 131 CYS A O 1
ATOM 985 N N . LYS A 1 132 ? -16.297 -6.967 29.692 1.00 84.19 132 LYS A N 1
ATOM 986 C CA . LYS A 1 132 ? -14.992 -7.443 29.258 1.00 84.19 132 LYS A CA 1
ATOM 987 C C . LYS A 1 132 ? -14.863 -7.168 27.777 1.00 84.19 132 LYS A C 1
ATOM 989 O O . LYS A 1 132 ? -15.791 -7.414 27.012 1.00 8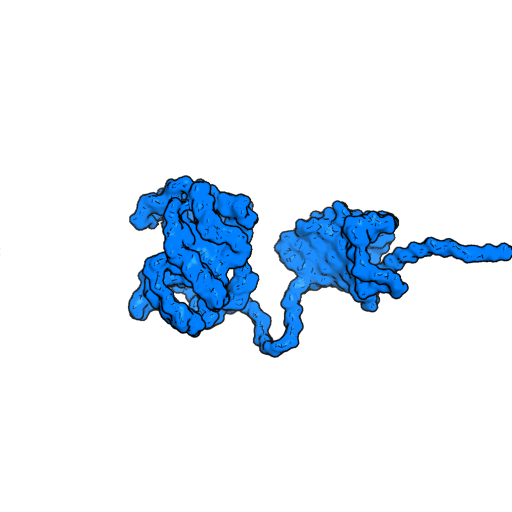4.19 132 LYS A O 1
ATOM 994 N N . GLU A 1 133 ? -13.715 -6.640 27.388 1.00 74.69 133 GLU A N 1
ATOM 995 C CA . GLU A 1 133 ? -13.363 -6.539 25.980 1.00 74.69 133 GLU A CA 1
ATOM 996 C C . GLU A 1 133 ? -13.385 -7.949 25.380 1.00 74.69 133 GLU A C 1
ATOM 998 O O . GLU A 1 133 ? -12.761 -8.871 25.912 1.00 74.69 133 GLU A O 1
ATOM 1003 N N . GLN A 1 134 ? -14.155 -8.127 24.311 1.00 67.00 134 GLN A N 1
ATOM 1004 C CA . GLN A 1 134 ? -14.215 -9.382 23.585 1.00 67.00 134 GLN A CA 1
ATOM 1005 C C . GLN A 1 134 ? -12.957 -9.494 22.741 1.00 67.00 134 GLN A C 1
ATOM 1007 O O . GLN A 1 134 ? -12.849 -8.946 21.643 1.00 67.00 134 GLN A O 1
ATOM 1012 N N . VAL A 1 135 ? -11.991 -10.231 23.273 1.00 51.56 135 VAL A N 1
ATOM 1013 C CA . VAL A 1 135 ? -10.940 -10.819 22.456 1.00 51.56 135 VAL A CA 1
ATOM 1014 C C . VAL A 1 135 ? -11.615 -11.949 21.691 1.00 51.56 135 VAL A C 1
ATOM 1016 O O . VAL A 1 135 ? -12.183 -12.842 22.305 1.00 51.56 135 VAL A O 1
ATOM 1019 N N . ALA A 1 136 ? -11.637 -11.878 20.362 1.00 42.53 136 ALA A N 1
ATOM 1020 C CA . ALA A 1 136 ? -12.304 -12.880 19.539 1.00 42.53 136 ALA A CA 1
ATOM 1021 C C . ALA A 1 136 ? -11.746 -14.292 19.827 1.00 42.53 136 ALA A C 1
ATOM 1023 O O . ALA A 1 136 ? -10.674 -14.646 19.337 1.00 42.53 136 ALA A O 1
ATOM 1024 N N . GLU A 1 137 ? -12.469 -15.088 20.617 1.00 35.47 137 GLU A N 1
ATOM 1025 C CA . GLU A 1 137 ? -12.182 -16.500 20.867 1.00 35.47 137 GLU A CA 1
ATOM 1026 C C . GLU A 1 137 ? -12.886 -17.350 19.800 1.00 35.47 137 GLU A C 1
ATOM 1028 O O . GLU A 1 137 ? -14.110 -17.428 19.724 1.00 35.47 137 GLU A O 1
ATOM 1033 N N . THR A 1 138 ? -12.103 -17.985 18.932 1.00 32.28 138 THR A N 1
ATOM 1034 C CA . THR A 1 138 ? -12.568 -19.069 18.060 1.00 32.28 138 THR A CA 1
ATOM 1035 C C . THR A 1 138 ? -12.364 -20.400 18.781 1.00 32.28 138 THR A C 1
ATOM 1037 O O . THR A 1 138 ? -11.218 -20.785 19.011 1.00 32.28 138 THR A O 1
ATOM 1040 N N . GLU A 1 139 ? -13.449 -21.105 19.118 1.00 33.69 139 GLU A N 1
ATOM 1041 C CA . GLU A 1 139 ? -13.389 -22.461 19.682 1.00 33.69 139 GLU A CA 1
ATOM 1042 C C . GLU A 1 139 ? -12.799 -23.482 18.689 1.00 33.69 139 GLU A C 1
ATOM 1044 O O . GLU A 1 139 ? -13.046 -23.458 17.480 1.00 33.69 139 GLU A O 1
ATOM 1049 N N . GLU A 1 140 ? -11.979 -24.375 19.242 1.00 30.03 140 GLU A N 1
ATOM 1050 C CA . GLU A 1 140 ? -10.997 -25.210 18.563 1.00 30.03 140 GLU A CA 1
ATOM 1051 C C . GLU A 1 140 ? -11.566 -26.464 17.878 1.00 30.03 140 GLU A C 1
ATOM 1053 O O . GLU A 1 140 ? -12.315 -27.251 18.455 1.00 30.03 140 GLU A O 1
ATOM 1058 N N . ALA A 1 141 ? -11.003 -26.780 16.711 1.00 28.42 141 ALA A N 1
ATOM 1059 C CA . ALA A 1 141 ? -10.634 -28.155 16.398 1.00 28.42 141 ALA A CA 1
ATOM 1060 C C . ALA A 1 141 ? -9.172 -28.184 15.938 1.00 28.42 141 ALA A C 1
ATOM 1062 O O . ALA A 1 141 ? -8.877 -28.194 14.748 1.00 28.42 141 ALA A O 1
ATOM 1063 N N . GLY A 1 142 ? -8.268 -28.233 16.919 1.00 31.56 142 GLY A N 1
ATOM 1064 C CA . GLY A 1 142 ? -6.908 -28.730 16.744 1.00 31.56 142 GLY A CA 1
ATOM 1065 C C . GLY A 1 142 ? -5.883 -27.717 16.237 1.00 31.56 142 GLY A C 1
ATOM 1066 O O . GLY A 1 142 ? -5.906 -27.301 15.085 1.00 31.56 142 GLY A O 1
ATOM 1067 N N . VAL A 1 143 ? -4.880 -27.511 17.091 1.00 31.48 143 VAL A N 1
ATOM 1068 C CA . VAL A 1 143 ? -3.630 -26.762 16.897 1.00 31.48 143 VAL A CA 1
ATOM 1069 C C . VAL A 1 143 ? -3.732 -25.282 17.267 1.00 31.48 143 VAL A C 1
ATOM 1071 O O . VAL A 1 143 ? -3.967 -24.401 16.450 1.00 31.48 143 VAL A O 1
ATOM 1074 N N . SER A 1 144 ? -3.450 -25.056 18.549 1.00 34.62 144 SER A N 1
ATOM 1075 C CA . SER A 1 144 ? -2.807 -23.875 19.115 1.00 34.62 144 SER A CA 1
ATOM 1076 C C . SER A 1 144 ? -2.000 -23.052 18.101 1.00 34.62 144 SER A C 1
ATOM 1078 O O . SER A 1 144 ? -0.941 -23.498 17.657 1.00 34.62 144 SER A O 1
ATOM 1080 N N . GLN A 1 145 ? -2.456 -21.835 17.827 1.00 31.41 145 GLN A N 1
ATOM 1081 C CA . GLN A 1 145 ? -1.633 -20.626 17.817 1.00 31.41 145 GLN A CA 1
ATOM 1082 C C . GLN A 1 145 ? -2.580 -19.424 17.787 1.00 31.41 145 GLN A C 1
ATOM 1084 O O . GLN A 1 145 ? -3.081 -19.020 16.742 1.00 31.41 145 GLN A O 1
ATOM 1089 N N . GLU A 1 146 ? -2.801 -18.829 18.958 1.00 37.34 146 GLU A N 1
ATOM 1090 C CA . GLU A 1 146 ? -3.003 -17.388 19.058 1.00 37.34 146 GLU A CA 1
ATOM 1091 C C . GLU A 1 146 ? -1.932 -16.759 18.149 1.00 37.34 146 GLU A C 1
ATOM 1093 O O . GLU A 1 146 ? -0.740 -16.945 18.406 1.00 37.34 146 GLU A O 1
ATOM 1098 N N . THR A 1 147 ? -2.308 -16.161 17.006 1.00 41.44 147 THR A N 1
ATOM 1099 C CA . THR A 1 147 ? -1.331 -15.519 16.111 1.00 41.44 147 THR A CA 1
ATOM 1100 C C . THR A 1 147 ? -0.770 -14.315 16.847 1.00 41.44 147 THR A C 1
ATOM 1102 O O . THR A 1 147 ? -1.254 -13.192 16.685 1.00 41.44 147 THR A O 1
ATOM 1105 N N . ALA A 1 148 ? 0.232 -14.570 17.684 1.00 47.66 148 ALA A N 1
ATOM 1106 C CA . ALA A 1 148 ? 1.054 -13.565 18.307 1.00 47.66 148 ALA A CA 1
ATOM 1107 C C . ALA A 1 148 ? 1.460 -12.572 17.214 1.00 47.66 148 ALA A C 1
ATOM 1109 O O . ALA A 1 148 ? 1.830 -12.957 16.098 1.00 47.66 148 ALA A O 1
ATOM 1110 N N . ALA A 1 149 ? 1.339 -11.277 17.502 1.00 55.16 149 ALA A N 1
ATOM 1111 C CA . ALA A 1 149 ? 1.996 -10.275 16.677 1.00 55.16 149 ALA A CA 1
ATOM 1112 C C . ALA A 1 149 ? 3.463 -10.699 16.506 1.00 55.16 149 ALA A C 1
ATOM 1114 O O . ALA A 1 149 ? 4.068 -11.174 17.472 1.00 55.16 149 ALA A O 1
ATOM 1115 N N . LEU A 1 150 ? 4.012 -10.581 15.291 1.00 71.69 150 LEU A N 1
ATOM 1116 C CA . LEU A 1 150 ? 5.402 -10.967 15.052 1.00 71.69 150 LEU A CA 1
ATOM 1117 C C . LEU A 1 150 ? 6.296 -10.314 16.107 1.00 71.69 150 LEU A C 1
ATOM 1119 O O . LEU A 1 150 ? 6.299 -9.093 16.270 1.00 71.69 150 LEU A O 1
ATOM 1123 N N . ALA A 1 151 ? 7.043 -11.138 16.835 1.00 72.25 151 ALA A N 1
ATOM 1124 C CA . ALA A 1 151 ? 8.023 -10.645 17.782 1.00 72.25 151 ALA A CA 1
ATOM 1125 C C . ALA A 1 151 ? 9.184 -9.992 17.018 1.00 72.25 151 ALA A C 1
ATOM 1127 O O . ALA A 1 151 ? 9.669 -10.537 16.025 1.00 72.25 151 ALA A O 1
ATOM 1128 N N . GLY A 1 152 ? 9.648 -8.841 17.501 1.00 82.38 152 GLY A N 1
ATOM 1129 C CA . GLY A 1 152 ? 10.793 -8.129 16.939 1.00 82.38 152 GLY A CA 1
ATOM 1130 C C . GLY A 1 152 ? 10.516 -6.652 16.686 1.00 82.38 152 GLY A C 1
ATOM 1131 O O . GLY A 1 152 ? 9.449 -6.131 17.004 1.00 82.38 152 GLY A O 1
ATOM 1132 N N . ASP A 1 153 ? 11.514 -5.979 16.124 1.00 89.38 153 ASP A N 1
ATOM 1133 C CA . ASP A 1 153 ? 11.398 -4.593 15.687 1.00 89.38 153 ASP A CA 1
ATOM 1134 C C . ASP A 1 153 ? 10.934 -4.562 14.217 1.00 89.38 153 ASP A C 1
ATOM 1136 O O . ASP A 1 153 ? 11.655 -5.077 13.353 1.00 89.38 153 ASP A O 1
ATOM 1140 N N . PRO A 1 154 ? 9.779 -3.944 13.889 1.00 91.38 154 PRO A N 1
ATOM 1141 C CA . PRO A 1 154 ? 9.329 -3.795 12.504 1.00 91.38 154 PRO A CA 1
ATOM 1142 C C . PRO A 1 154 ? 10.330 -3.048 11.613 1.00 91.38 154 PRO A C 1
ATOM 1144 O O . PRO A 1 154 ? 10.228 -3.111 10.390 1.00 91.38 154 PRO A O 1
ATOM 1147 N N . PHE A 1 155 ? 11.307 -2.347 12.180 1.00 94.56 155 PHE A N 1
ATOM 1148 C CA . PHE A 1 155 ? 12.295 -1.575 11.440 1.00 94.56 155 PHE A CA 1
ATOM 1149 C C . PHE A 1 155 ? 13.685 -2.223 11.369 1.00 94.56 155 PHE A C 1
ATOM 1151 O O . PHE A 1 155 ? 14.588 -1.621 10.784 1.00 94.56 155 PHE A O 1
ATOM 1158 N N . SER A 1 156 ? 13.871 -3.438 11.898 1.00 93.75 156 SER A N 1
ATOM 1159 C CA . SER A 1 156 ? 15.158 -4.152 11.888 1.00 93.75 156 SER A CA 1
ATOM 1160 C C . SER A 1 156 ? 15.012 -5.520 11.225 1.00 93.75 156 SER A C 1
ATOM 1162 O O . SER A 1 156 ? 14.542 -6.462 11.857 1.00 93.75 156 SER A O 1
ATOM 1164 N N . HIS A 1 157 ? 15.389 -5.610 9.942 1.00 91.31 157 HIS A N 1
ATOM 1165 C CA . HIS A 1 157 ? 15.432 -6.836 9.123 1.00 91.31 157 HIS A CA 1
ATOM 1166 C C . HIS A 1 157 ? 14.297 -7.859 9.392 1.00 91.31 157 HIS A C 1
ATOM 1168 O O . HIS A 1 157 ? 14.560 -9.043 9.619 1.00 91.31 157 HIS A O 1
ATOM 1174 N N . PRO A 1 158 ? 13.010 -7.456 9.355 1.00 90.38 158 PRO A N 1
ATOM 1175 C CA . PRO A 1 158 ? 11.898 -8.341 9.709 1.00 90.38 158 PRO A CA 1
ATOM 1176 C C . PRO A 1 158 ? 11.722 -9.517 8.736 1.00 90.38 158 PRO A C 1
ATOM 1178 O O . PRO A 1 158 ? 11.038 -10.484 9.058 1.00 90.38 158 PRO A O 1
ATOM 1181 N N . TRP A 1 159 ? 12.360 -9.488 7.561 1.00 94.06 159 TRP A N 1
ATOM 1182 C CA . TRP A 1 159 ? 12.395 -10.630 6.642 1.00 94.06 159 TRP A CA 1
ATOM 1183 C C . TRP A 1 159 ? 13.169 -11.841 7.188 1.00 94.06 159 TRP A C 1
ATOM 1185 O O . TRP A 1 159 ? 12.917 -12.949 6.710 1.00 94.06 159 TRP A O 1
ATOM 1195 N N . ASP A 1 160 ? 14.046 -11.661 8.183 1.00 93.00 160 ASP A N 1
ATOM 1196 C CA . ASP A 1 160 ? 14.787 -12.758 8.826 1.00 93.00 160 ASP A CA 1
ATOM 1197 C C . ASP A 1 160 ? 13.865 -13.684 9.635 1.00 93.00 160 ASP A C 1
ATOM 1199 O O . ASP A 1 160 ? 14.187 -14.854 9.845 1.00 93.00 160 ASP A O 1
ATOM 1203 N N . ASN A 1 161 ? 12.693 -13.193 10.049 1.00 92.56 161 ASN A N 1
ATOM 1204 C CA . ASN A 1 161 ? 11.657 -14.033 10.632 1.00 92.56 161 ASN A CA 1
ATOM 1205 C C . ASN A 1 161 ? 10.950 -14.831 9.517 1.00 92.56 161 ASN A C 1
ATOM 1207 O O . ASN A 1 161 ? 10.428 -14.257 8.557 1.00 92.56 161 ASN A O 1
ATOM 1211 N N . SER A 1 162 ? 10.943 -16.162 9.644 1.00 91.56 162 SER A N 1
ATOM 1212 C CA . SER A 1 162 ? 10.322 -17.086 8.687 1.00 91.56 162 SER A CA 1
ATOM 1213 C C . SER A 1 162 ? 8.811 -16.925 8.571 1.00 91.56 162 SER A C 1
ATOM 1215 O O . SER A 1 162 ? 8.249 -17.330 7.559 1.00 91.56 162 SER A O 1
ATOM 1217 N N . ASP A 1 163 ? 8.177 -16.310 9.563 1.00 91.94 163 ASP A N 1
ATOM 1218 C CA . ASP A 1 163 ? 6.733 -16.128 9.617 1.00 91.94 163 ASP A CA 1
ATOM 1219 C C . ASP A 1 163 ? 6.318 -14.766 9.054 1.00 91.94 163 ASP A C 1
ATOM 1221 O O . ASP A 1 163 ? 5.140 -14.455 9.023 1.00 91.94 163 ASP A O 1
ATOM 1225 N N . THR A 1 164 ? 7.247 -13.927 8.585 1.00 95.38 164 THR A N 1
ATOM 1226 C CA . THR A 1 164 ? 6.898 -12.622 8.003 1.00 95.38 164 THR A CA 1
ATOM 1227 C C . THR A 1 164 ? 6.286 -12.780 6.615 1.00 95.38 164 THR A C 1
ATOM 1229 O O . THR A 1 164 ? 6.932 -13.317 5.709 1.00 95.38 164 THR A O 1
ATOM 1232 N N . ALA A 1 165 ? 5.079 -12.240 6.430 1.00 98.12 165 ALA A N 1
ATOM 1233 C CA . ALA A 1 165 ? 4.368 -12.235 5.157 1.00 98.12 165 ALA A CA 1
ATOM 1234 C C . ALA A 1 165 ? 5.071 -11.388 4.087 1.00 98.12 165 ALA A C 1
ATOM 1236 O O . ALA A 1 165 ? 5.510 -10.264 4.346 1.00 98.12 165 ALA A O 1
ATOM 1237 N N . ILE A 1 166 ? 5.099 -11.913 2.863 1.00 98.75 166 ILE A N 1
ATOM 1238 C CA . ILE A 1 166 ? 5.710 -11.303 1.682 1.00 98.75 166 ILE A CA 1
ATOM 1239 C C . ILE A 1 166 ? 4.641 -11.003 0.623 1.00 98.75 166 ILE A C 1
ATOM 1241 O O . ILE A 1 166 ? 3.703 -11.776 0.395 1.00 98.75 166 ILE A O 1
ATOM 1245 N N . VAL A 1 167 ? 4.805 -9.862 -0.043 1.00 98.88 167 VAL A N 1
ATOM 1246 C CA . VAL A 1 167 ? 3.955 -9.376 -1.132 1.00 98.88 167 VAL A CA 1
ATOM 1247 C C . VAL A 1 167 ? 4.828 -8.997 -2.325 1.00 98.88 167 VAL A C 1
ATOM 1249 O O . VAL A 1 167 ? 5.768 -8.217 -2.181 1.00 98.88 167 VAL A O 1
ATOM 1252 N N . LEU A 1 168 ? 4.507 -9.530 -3.503 1.00 98.81 168 LEU A N 1
ATOM 1253 C CA . LEU A 1 168 ? 5.162 -9.157 -4.764 1.00 98.81 168 LEU A CA 1
ATOM 1254 C C . LEU A 1 168 ? 4.478 -7.930 -5.380 1.00 98.81 168 LEU A C 1
ATOM 1256 O O . LEU A 1 168 ? 3.251 -7.867 -5.369 1.00 98.81 168 LEU A O 1
ATOM 1260 N N . ASP A 1 169 ? 5.211 -7.014 -6.005 1.00 98.19 169 ASP A N 1
ATOM 1261 C CA . ASP A 1 169 ? 4.638 -5.882 -6.761 1.00 98.19 169 ASP A CA 1
ATOM 1262 C C . ASP A 1 169 ? 5.140 -5.782 -8.211 1.00 98.19 169 ASP A C 1
ATOM 1264 O O . ASP A 1 169 ? 5.762 -4.806 -8.628 1.00 98.19 169 ASP A O 1
ATOM 1268 N N . PRO A 1 170 ? 4.832 -6.785 -9.046 1.00 98.25 170 PRO A N 1
ATOM 1269 C CA . PRO A 1 170 ? 5.274 -6.808 -10.431 1.00 98.25 170 PRO A CA 1
ATOM 1270 C C . PRO A 1 170 ? 4.600 -5.743 -11.311 1.00 98.25 170 PRO A C 1
ATOM 1272 O O . PRO A 1 170 ? 3.439 -5.359 -11.135 1.00 98.25 170 PRO A O 1
ATOM 1275 N N . PHE A 1 171 ? 5.291 -5.393 -12.393 1.00 98.25 171 PHE A N 1
ATOM 1276 C CA . PHE A 1 171 ? 4.726 -4.738 -13.576 1.00 98.25 171 PHE A CA 1
ATOM 1277 C C . PHE A 1 171 ? 4.963 -5.603 -14.821 1.00 98.25 171 PHE A C 1
ATOM 1279 O O . PHE A 1 171 ? 5.674 -6.611 -14.756 1.00 98.25 171 PHE A O 1
ATOM 1286 N N . ARG A 1 172 ? 4.404 -5.240 -15.989 1.00 97.69 172 ARG A N 1
ATOM 1287 C CA . ARG A 1 172 ? 4.514 -6.050 -17.227 1.00 97.69 172 ARG A CA 1
ATOM 1288 C C . ARG A 1 172 ? 5.917 -6.552 -17.585 1.00 97.69 172 ARG A C 1
ATOM 1290 O O . ARG A 1 172 ? 6.015 -7.566 -18.269 1.00 97.69 172 ARG A O 1
ATOM 1297 N N . GLY A 1 173 ? 6.973 -5.844 -17.177 1.00 97.44 173 GLY A N 1
ATOM 1298 C CA . GLY A 1 173 ? 8.358 -6.193 -17.495 1.00 97.44 173 GLY A CA 1
ATOM 1299 C C . GLY A 1 173 ? 8.899 -7.391 -16.714 1.00 97.44 173 GLY A C 1
ATOM 1300 O O . GLY A 1 173 ? 9.756 -8.102 -17.234 1.00 97.44 173 GLY A O 1
ATOM 1301 N N . ASN A 1 174 ? 8.388 -7.668 -15.512 1.00 97.94 174 ASN A N 1
ATOM 1302 C CA . ASN A 1 174 ? 8.879 -8.795 -14.721 1.00 97.94 174 ASN A CA 1
ATOM 1303 C C . ASN A 1 174 ? 8.369 -10.125 -15.284 1.00 97.94 174 ASN A C 1
ATOM 1305 O O . ASN A 1 174 ? 7.249 -10.209 -15.779 1.00 97.94 174 ASN A O 1
ATOM 1309 N N . SER A 1 175 ? 9.153 -11.192 -15.162 1.00 96.38 175 SER A N 1
ATOM 1310 C CA . SER A 1 175 ? 8.689 -12.563 -15.422 1.00 96.38 175 SER A CA 1
ATOM 1311 C C . SER A 1 175 ? 8.304 -13.250 -14.113 1.00 96.38 175 SER A C 1
ATOM 1313 O O . SER A 1 175 ? 8.946 -13.013 -13.091 1.00 96.38 175 SER A O 1
ATOM 1315 N N . ILE A 1 176 ? 7.273 -14.099 -14.151 1.00 98.12 176 ILE A N 1
ATOM 1316 C CA . ILE A 1 176 ? 6.775 -14.845 -12.988 1.00 98.12 176 ILE A CA 1
ATOM 1317 C C . ILE A 1 176 ? 6.604 -16.309 -13.384 1.00 98.12 176 ILE A C 1
ATOM 1319 O O . ILE A 1 176 ? 5.836 -16.625 -14.293 1.00 98.12 176 ILE A O 1
ATOM 1323 N N . ASP A 1 177 ? 7.313 -17.191 -12.689 1.00 98.38 177 ASP A N 1
ATOM 1324 C CA . ASP A 1 177 ? 7.101 -18.636 -12.728 1.00 98.38 177 ASP A CA 1
ATOM 1325 C C . ASP A 1 177 ? 6.234 -19.036 -11.525 1.00 98.38 177 ASP A C 1
ATOM 1327 O O . ASP A 1 177 ? 6.731 -19.240 -10.416 1.00 98.38 177 ASP A O 1
ATOM 1331 N N . TRP A 1 178 ? 4.918 -19.093 -11.744 1.00 97.38 178 TRP A N 1
ATOM 1332 C CA . TRP A 1 178 ? 3.916 -19.339 -10.702 1.00 97.38 178 TRP A CA 1
ATOM 1333 C C . TRP A 1 178 ? 4.118 -20.660 -9.956 1.00 97.38 178 TRP A C 1
ATOM 1335 O O . TRP A 1 178 ? 3.860 -20.732 -8.754 1.00 97.38 178 TRP A O 1
ATOM 1345 N N . ASP A 1 179 ? 4.612 -21.690 -10.646 1.00 97.56 179 ASP A N 1
ATOM 1346 C CA . ASP A 1 179 ? 4.865 -22.997 -10.042 1.00 97.56 179 ASP A CA 1
ATOM 1347 C C . ASP A 1 179 ? 6.010 -22.960 -9.037 1.00 97.56 179 ASP A C 1
ATOM 1349 O O . ASP A 1 179 ? 6.019 -23.758 -8.101 1.00 97.56 179 ASP A O 1
ATOM 1353 N N . LYS A 1 180 ? 6.946 -22.024 -9.204 1.00 98.50 180 LYS A N 1
ATOM 1354 C CA . LYS A 1 180 ? 8.009 -21.769 -8.234 1.00 98.50 180 LYS A CA 1
ATOM 1355 C C . LYS A 1 180 ? 7.578 -20.776 -7.165 1.00 98.50 180 LYS A C 1
ATOM 1357 O O . LYS A 1 180 ? 7.854 -21.032 -5.998 1.00 98.50 180 LYS A O 1
ATOM 1362 N N . VAL A 1 181 ? 6.859 -19.707 -7.512 1.00 98.31 181 VAL A N 1
ATOM 1363 C CA . VAL A 1 181 ? 6.417 -18.709 -6.517 1.00 98.31 181 VAL A CA 1
ATOM 1364 C C . VAL A 1 181 ? 5.560 -19.358 -5.431 1.00 98.31 181 VAL A C 1
ATOM 1366 O O . VAL A 1 181 ? 5.775 -19.101 -4.252 1.00 98.31 181 VAL A O 1
ATOM 1369 N N . LYS A 1 182 ? 4.660 -20.281 -5.794 1.00 96.19 182 LYS A N 1
ATOM 1370 C CA . LYS A 1 182 ? 3.812 -20.997 -4.823 1.00 96.19 182 LYS A CA 1
ATOM 1371 C C . LYS A 1 182 ? 4.574 -21.899 -3.843 1.00 96.19 182 LYS A C 1
ATOM 1373 O O . LYS A 1 182 ? 3.968 -22.411 -2.909 1.00 96.19 182 LYS A O 1
ATOM 1378 N N . THR A 1 183 ? 5.866 -22.152 -4.073 1.00 97.50 183 THR A N 1
ATOM 1379 C CA . THR A 1 183 ? 6.694 -22.955 -3.156 1.00 97.50 183 THR A CA 1
ATOM 1380 C C . THR A 1 183 ? 7.164 -22.165 -1.940 1.00 97.50 183 THR A C 1
ATOM 1382 O O . THR A 1 183 ? 7.624 -22.769 -0.975 1.00 97.50 183 THR A O 1
ATOM 1385 N N . ASP A 1 184 ? 7.032 -20.839 -1.974 1.00 97.94 184 ASP A N 1
ATOM 1386 C CA . ASP A 1 184 ? 7.328 -19.969 -0.848 1.00 97.94 184 ASP A CA 1
ATOM 1387 C C . ASP A 1 184 ? 6.038 -19.668 -0.064 1.00 97.94 184 ASP A C 1
ATOM 1389 O O . ASP A 1 184 ? 5.200 -18.894 -0.537 1.00 97.94 184 ASP A O 1
ATOM 1393 N N . PRO A 1 185 ? 5.846 -20.265 1.129 1.00 96.31 185 PRO A N 1
ATOM 1394 C CA . PRO A 1 185 ? 4.612 -20.109 1.896 1.00 96.31 185 PRO A CA 1
ATOM 1395 C C . PRO A 1 185 ? 4.436 -18.695 2.461 1.00 96.31 185 PRO A C 1
ATOM 1397 O O . PRO A 1 185 ? 3.339 -18.340 2.889 1.00 96.31 185 PRO A O 1
ATOM 1400 N N . ARG A 1 186 ? 5.496 -17.877 2.468 1.00 97.94 186 ARG A N 1
ATOM 1401 C CA . ARG A 1 186 ? 5.441 -16.504 2.973 1.00 97.94 186 ARG A CA 1
ATOM 1402 C C . ARG A 1 186 ? 4.824 -15.556 1.959 1.00 97.94 186 ARG A C 1
ATOM 1404 O O . ARG A 1 186 ? 4.274 -14.528 2.351 1.00 97.94 186 ARG A O 1
ATOM 1411 N N . VAL A 1 187 ? 4.902 -15.879 0.668 1.00 98.56 187 VAL A N 1
ATOM 1412 C CA . VAL A 1 187 ? 4.299 -15.068 -0.389 1.00 98.56 187 VAL A CA 1
ATOM 1413 C C . VAL A 1 187 ? 2.800 -15.305 -0.381 1.00 98.56 187 VAL A C 1
ATOM 1415 O O . VAL A 1 187 ? 2.326 -16.386 -0.713 1.00 98.56 187 VAL A O 1
ATOM 1418 N N . VAL A 1 188 ? 2.039 -14.279 -0.014 1.00 98.44 188 VAL A N 1
ATOM 1419 C CA . VAL A 1 188 ? 0.575 -14.386 0.078 1.00 98.44 188 VAL A CA 1
ATOM 1420 C C . VAL A 1 188 ? -0.184 -13.238 -0.553 1.00 98.44 188 VAL A C 1
ATOM 1422 O O . VAL A 1 188 ? -1.401 -13.348 -0.697 1.00 98.44 188 VAL A O 1
ATOM 1425 N N . GLY A 1 189 ? 0.503 -12.178 -0.973 1.00 98.38 189 GLY A N 1
ATOM 1426 C CA . GLY A 1 189 ? -0.112 -11.062 -1.679 1.00 98.38 189 GLY A CA 1
ATOM 1427 C C . GLY A 1 189 ? 0.623 -10.685 -2.958 1.00 98.38 189 GLY A C 1
ATOM 1428 O O . GLY A 1 189 ? 1.811 -10.967 -3.130 1.00 98.38 189 GLY A O 1
ATOM 1429 N N . MET A 1 190 ? -0.096 -10.007 -3.848 1.00 98.75 190 MET A N 1
ATOM 1430 C CA . MET A 1 190 ? 0.463 -9.406 -5.051 1.00 98.75 190 MET A CA 1
ATOM 1431 C C . MET A 1 190 ? -0.198 -8.065 -5.345 1.00 98.75 190 MET A C 1
ATOM 1433 O O . MET A 1 190 ? -1.417 -8.023 -5.472 1.00 98.75 190 MET A O 1
ATOM 1437 N N . ILE A 1 191 ? 0.584 -6.994 -5.497 1.00 98.88 191 ILE A N 1
ATOM 1438 C CA . ILE A 1 191 ? 0.091 -5.664 -5.881 1.00 98.88 191 ILE A CA 1
ATOM 1439 C C . ILE A 1 191 ? 0.645 -5.298 -7.256 1.00 98.88 191 ILE A C 1
ATOM 1441 O O . ILE A 1 191 ? 1.761 -4.817 -7.391 1.00 98.88 191 ILE A O 1
ATOM 1445 N N . HIS A 1 192 ? -0.131 -5.529 -8.308 1.00 98.81 192 HIS A N 1
ATOM 1446 C CA . HIS A 1 192 ? 0.350 -5.367 -9.678 1.00 98.81 192 HIS A CA 1
ATOM 1447 C C . HIS A 1 192 ? 0.107 -3.955 -10.227 1.00 98.81 192 HIS A C 1
ATOM 1449 O O . HIS A 1 192 ? -0.969 -3.381 -10.048 1.00 98.81 192 HIS A O 1
ATOM 1455 N N . LYS A 1 193 ? 1.037 -3.422 -11.024 1.00 98.88 193 LYS A N 1
ATOM 1456 C CA . LYS A 1 193 ? 0.800 -2.172 -11.766 1.00 98.88 193 LYS A CA 1
ATOM 1457 C C . LYS A 1 193 ? -0.440 -2.271 -12.648 1.00 98.88 193 LYS A C 1
ATOM 1459 O O . LYS A 1 193 ? -0.470 -3.102 -13.549 1.00 98.88 193 LYS A O 1
ATOM 1464 N N . ALA A 1 194 ? -1.441 -1.424 -12.460 1.00 98.81 194 ALA A N 1
ATOM 1465 C CA . ALA A 1 194 ? -2.593 -1.385 -13.363 1.00 98.81 194 ALA A CA 1
ATOM 1466 C C . ALA A 1 194 ? -2.445 -0.295 -14.423 1.00 98.81 194 ALA A C 1
ATOM 1468 O O . ALA A 1 194 ? -2.802 -0.498 -15.583 1.00 98.81 194 ALA A O 1
ATOM 1469 N N . SER A 1 195 ? -1.906 0.863 -14.039 1.00 98.81 195 SER A N 1
ATOM 1470 C CA . SER A 1 195 ? -1.754 2.002 -14.942 1.00 98.81 195 SER A CA 1
ATOM 1471 C C . SER A 1 195 ? -0.611 2.935 -14.545 1.00 98.81 195 SER A C 1
ATOM 1473 O O . SER A 1 195 ? -0.066 2.877 -13.444 1.00 98.81 195 SER A O 1
ATOM 1475 N N . GLN A 1 196 ? -0.221 3.789 -15.488 1.00 98.12 196 GLN A N 1
ATOM 1476 C CA . GLN A 1 196 ? 0.743 4.871 -15.313 1.00 98.12 196 GLN A CA 1
ATOM 1477 C C . GLN A 1 196 ? 0.322 6.040 -16.189 1.00 98.12 196 GLN A C 1
ATOM 1479 O O . GLN A 1 196 ? 0.206 5.878 -17.407 1.00 98.12 196 GLN A O 1
ATOM 1484 N N . GLY A 1 197 ? 0.138 7.225 -15.607 1.00 96.94 197 GLY A N 1
ATOM 1485 C CA . GLY A 1 197 ? -0.444 8.319 -16.378 1.00 96.94 197 GLY A CA 1
ATOM 1486 C C . GLY A 1 197 ? -1.797 7.900 -16.960 1.00 96.94 197 GLY A C 1
ATOM 1487 O O . GLY A 1 197 ? -2.652 7.360 -16.265 1.00 96.94 197 GLY A O 1
ATOM 1488 N N . LEU A 1 198 ? -1.965 8.087 -18.265 1.00 95.94 198 LEU A N 1
ATOM 1489 C CA . LEU A 1 198 ? -3.158 7.654 -19.001 1.00 95.94 198 LEU A CA 1
ATOM 1490 C C . LEU A 1 198 ? -2.955 6.328 -19.761 1.00 95.94 198 LEU A C 1
ATOM 1492 O O . LEU A 1 198 ? -3.675 6.046 -20.715 1.00 95.94 198 LEU A O 1
ATOM 1496 N N . GLY A 1 199 ? -1.929 5.552 -19.402 1.00 97.12 199 GLY A N 1
ATOM 1497 C CA . GLY A 1 199 ? -1.639 4.251 -20.002 1.00 97.12 199 GLY A CA 1
ATOM 1498 C C . GLY A 1 199 ? -1.979 3.091 -19.069 1.00 97.12 199 GLY A C 1
ATOM 1499 O O . GLY A 1 199 ? -1.746 3.174 -17.863 1.00 97.12 199 GLY A O 1
ATOM 1500 N N . ALA A 1 200 ? -2.450 1.985 -19.643 1.00 98.12 200 ALA A N 1
ATOM 1501 C CA . ALA A 1 200 ? -2.710 0.734 -18.935 1.00 98.12 200 ALA A CA 1
ATOM 1502 C C . ALA A 1 200 ? -1.507 -0.219 -18.996 1.00 98.12 200 ALA A C 1
ATOM 1504 O O . ALA A 1 200 ? -0.774 -0.266 -19.990 1.00 98.12 200 ALA A O 1
ATOM 1505 N N . ASP A 1 201 ? -1.328 -1.023 -17.953 1.00 98.56 201 ASP A N 1
ATOM 1506 C CA . ASP A 1 201 ? -0.421 -2.162 -17.982 1.00 98.56 201 ASP A CA 1
ATOM 1507 C C . ASP A 1 201 ? -1.130 -3.380 -18.597 1.00 98.56 201 ASP A C 1
ATOM 1509 O O . ASP A 1 201 ? -2.123 -3.890 -18.078 1.00 98.56 201 ASP A O 1
ATOM 1513 N N . ASN A 1 202 ? -0.619 -3.858 -19.730 1.00 98.31 202 ASN A N 1
ATOM 1514 C CA . ASN A 1 202 ? -1.256 -4.920 -20.508 1.00 98.31 202 ASN A CA 1
ATOM 1515 C C . ASN A 1 202 ? -1.166 -6.319 -19.872 1.00 98.31 202 ASN A C 1
ATOM 1517 O O . ASN A 1 202 ? -1.771 -7.250 -20.404 1.00 98.31 202 ASN A O 1
ATOM 1521 N N . LYS A 1 203 ? -0.432 -6.491 -18.765 1.00 98.38 203 LYS A N 1
ATOM 1522 C CA . LYS A 1 203 ? -0.350 -7.755 -18.020 1.00 98.38 203 LYS A CA 1
ATOM 1523 C C . LYS A 1 203 ? -1.230 -7.789 -16.776 1.00 98.38 203 LYS A C 1
ATOM 1525 O O . LYS A 1 203 ? -1.409 -8.868 -16.214 1.00 98.38 203 LYS A O 1
ATOM 1530 N N . TYR A 1 204 ? -1.824 -6.658 -16.392 1.00 98.62 204 TYR A N 1
ATOM 1531 C CA . TYR A 1 204 ? -2.655 -6.543 -15.196 1.00 98.62 204 TYR A CA 1
ATOM 1532 C C . TYR A 1 204 ? -3.776 -7.595 -15.140 1.00 98.62 204 TYR A C 1
ATOM 1534 O O . TYR A 1 204 ? -3.822 -8.387 -14.203 1.00 98.62 204 TYR A O 1
ATOM 1542 N N . ALA A 1 205 ? -4.641 -7.662 -16.159 1.00 98.06 205 ALA A N 1
ATOM 1543 C CA . ALA A 1 205 ? -5.809 -8.550 -16.136 1.00 98.06 205 ALA A CA 1
ATOM 1544 C C . ALA A 1 205 ? -5.428 -10.045 -16.124 1.00 98.06 205 ALA A C 1
ATOM 1546 O O . ALA A 1 205 ? -5.999 -10.832 -15.372 1.00 98.06 205 ALA A O 1
ATOM 1547 N N . GLU A 1 206 ? -4.432 -10.433 -16.927 1.00 98.19 206 GLU A N 1
ATOM 1548 C CA . GLU A 1 206 ? -3.894 -11.801 -16.966 1.00 98.19 206 GLU A CA 1
ATOM 1549 C C . GLU A 1 206 ? -3.361 -12.222 -15.590 1.00 98.19 206 GLU A C 1
ATOM 1551 O O . GLU A 1 206 ? -3.682 -13.304 -15.096 1.00 98.19 206 GLU A O 1
ATOM 1556 N N . ARG A 1 207 ? -2.583 -11.347 -14.944 1.00 98.38 207 ARG A N 1
ATOM 1557 C CA . ARG A 1 207 ? -1.963 -11.641 -13.648 1.00 98.38 207 ARG A CA 1
ATOM 1558 C C . ARG A 1 207 ? -2.940 -11.568 -12.490 1.00 98.38 207 ARG A C 1
ATOM 1560 O O . ARG A 1 207 ? -2.798 -12.382 -11.585 1.00 98.38 207 ARG A O 1
ATOM 1567 N N . LYS A 1 208 ? -3.956 -10.699 -12.553 1.00 98.50 208 LYS A N 1
ATOM 1568 C CA . LYS A 1 208 ? -5.070 -10.704 -11.595 1.00 98.50 208 LYS A CA 1
ATOM 1569 C C . LYS A 1 208 ? -5.719 -12.077 -11.564 1.00 98.50 208 LYS A C 1
ATOM 1571 O O . LYS A 1 208 ? -5.823 -12.690 -10.506 1.00 98.50 208 LYS A O 1
ATOM 1576 N N . ASN A 1 209 ? -6.094 -12.585 -12.736 1.00 98.19 209 ASN A N 1
ATOM 1577 C CA . ASN A 1 209 ? -6.754 -13.881 -12.850 1.00 98.19 209 ASN A CA 1
ATOM 1578 C C . ASN A 1 209 ? -5.873 -15.018 -12.320 1.00 98.19 209 ASN A C 1
ATOM 1580 O O . ASN A 1 209 ? -6.347 -15.820 -11.518 1.00 98.19 209 ASN A O 1
ATOM 1584 N N . ALA A 1 210 ? -4.595 -15.065 -12.711 1.00 98.12 210 ALA A N 1
ATOM 1585 C CA . ALA A 1 210 ? -3.668 -16.093 -12.239 1.00 98.12 210 ALA A CA 1
ATOM 1586 C C . ALA A 1 210 ? -3.449 -16.030 -10.716 1.00 98.12 210 ALA A C 1
ATOM 1588 O O . ALA A 1 210 ? -3.539 -17.048 -10.034 1.00 98.12 210 ALA A O 1
ATOM 1589 N N . ALA A 1 211 ? -3.213 -14.836 -10.167 1.00 98.06 211 ALA A N 1
ATOM 1590 C CA . ALA A 1 211 ? -2.951 -14.659 -8.744 1.00 98.06 211 ALA A CA 1
ATOM 1591 C C . ALA A 1 211 ? -4.166 -15.022 -7.879 1.00 98.06 211 ALA A C 1
ATOM 1593 O O . ALA A 1 211 ? -4.030 -15.749 -6.896 1.00 98.06 211 ALA A O 1
ATOM 1594 N N . VAL A 1 212 ? -5.361 -14.566 -8.271 1.00 97.44 212 VAL A N 1
ATOM 1595 C CA . VAL A 1 212 ? -6.610 -14.871 -7.559 1.00 97.44 212 VAL A CA 1
ATOM 1596 C C . VAL A 1 212 ? -6.917 -16.369 -7.610 1.00 97.44 212 VAL A C 1
ATOM 1598 O O . VAL A 1 212 ? -7.294 -16.941 -6.590 1.00 97.44 212 VAL A O 1
ATOM 1601 N N . GLN A 1 213 ? -6.707 -17.033 -8.754 1.00 97.69 213 GLN A N 1
ATOM 1602 C CA . GLN A 1 213 ? -6.875 -18.490 -8.872 1.00 97.69 213 GLN A CA 1
ATOM 1603 C C . GLN A 1 213 ? -5.927 -19.277 -7.959 1.00 97.69 213 GLN A C 1
ATOM 1605 O O . GLN A 1 213 ? -6.290 -20.345 -7.474 1.00 97.69 213 GLN A O 1
ATOM 1610 N N . LEU A 1 214 ? -4.730 -18.745 -7.706 1.00 96.56 214 LEU A N 1
ATOM 1611 C CA . LEU A 1 214 ? -3.743 -19.329 -6.797 1.00 96.56 214 LEU A CA 1
ATOM 1612 C C . LEU A 1 214 ? -3.964 -18.935 -5.325 1.00 96.56 214 LEU A C 1
ATOM 1614 O O . LEU A 1 214 ? -3.211 -19.369 -4.458 1.00 96.56 214 LEU A O 1
ATOM 1618 N N . GLY A 1 215 ? -4.998 -18.142 -5.023 1.00 97.19 215 GLY A N 1
ATOM 1619 C CA . GLY A 1 215 ? -5.350 -17.753 -3.657 1.00 97.19 215 GLY A CA 1
ATOM 1620 C C . GLY A 1 215 ? -4.472 -16.650 -3.058 1.00 97.19 215 GLY A C 1
ATOM 1621 O O . GLY A 1 215 ? -4.443 -16.499 -1.832 1.00 97.19 215 GLY A O 1
ATOM 1622 N N . TYR A 1 216 ? -3.760 -15.884 -3.890 1.00 98.50 216 TYR A N 1
ATOM 1623 C CA . TYR A 1 216 ? -3.046 -14.690 -3.440 1.00 98.50 216 TYR A CA 1
ATOM 1624 C C . TYR A 1 216 ? -4.019 -13.537 -3.182 1.00 98.50 216 TYR A C 1
ATOM 1626 O O . TYR A 1 216 ? -4.957 -13.302 -3.947 1.00 98.50 216 TYR A O 1
ATOM 1634 N N . ALA A 1 217 ? -3.754 -12.776 -2.124 1.00 98.50 217 ALA A N 1
ATOM 1635 C CA . ALA A 1 217 ? -4.415 -11.510 -1.862 1.00 98.50 217 ALA A CA 1
ATOM 1636 C C . ALA A 1 217 ? -4.026 -10.500 -2.954 1.00 98.50 217 ALA A C 1
ATOM 1638 O O . ALA A 1 217 ? -2.851 -10.171 -3.125 1.00 98.50 217 ALA A O 1
ATOM 1639 N N . TRP A 1 218 ? -5.005 -10.059 -3.743 1.00 98.75 218 TRP A N 1
ATOM 1640 C CA . TRP A 1 218 ? -4.753 -9.259 -4.938 1.00 98.75 218 TRP A CA 1
ATOM 1641 C C . TRP A 1 218 ? -4.881 -7.763 -4.673 1.00 98.75 218 TRP A C 1
ATOM 1643 O O . TRP A 1 218 ? -5.835 -7.294 -4.049 1.00 98.75 218 TRP A O 1
ATOM 1653 N N . GLY A 1 219 ? -3.945 -6.997 -5.210 1.00 98.75 219 GLY A N 1
ATOM 1654 C CA . GLY A 1 219 ? -3.967 -5.551 -5.215 1.00 98.75 219 GLY A CA 1
ATOM 1655 C C . GLY A 1 219 ? -3.468 -4.983 -6.530 1.00 98.75 219 GLY A C 1
ATOM 1656 O O . GLY A 1 219 ? -2.922 -5.682 -7.388 1.00 98.75 219 GLY A O 1
ATOM 1657 N N . SER A 1 220 ? -3.624 -3.677 -6.663 1.00 98.88 220 SER A N 1
ATOM 1658 C CA . SER A 1 220 ? -3.108 -2.929 -7.789 1.00 98.88 220 SER A CA 1
ATOM 1659 C C . SER A 1 220 ? -2.599 -1.562 -7.403 1.00 98.88 220 SER A C 1
ATOM 1661 O O . SER A 1 220 ? -2.987 -1.007 -6.377 1.00 98.88 220 SER A O 1
ATOM 1663 N N . TYR A 1 221 ? -1.755 -1.000 -8.261 1.00 98.88 221 TYR A N 1
ATOM 1664 C CA . TYR A 1 221 ? -1.296 0.369 -8.099 1.00 98.88 221 TYR A CA 1
ATOM 1665 C C . TYR A 1 221 ? -1.381 1.185 -9.387 1.00 98.88 221 TYR A C 1
ATOM 1667 O O . TYR A 1 221 ? -1.285 0.662 -10.505 1.00 98.88 221 TYR A O 1
ATOM 1675 N N . HIS A 1 222 ? -1.541 2.493 -9.204 1.00 98.88 222 HIS A N 1
ATOM 1676 C CA . HIS A 1 222 ? -1.404 3.503 -10.240 1.00 98.88 222 HIS A CA 1
ATOM 1677 C C . HIS A 1 222 ? -0.127 4.316 -10.024 1.00 98.88 222 HIS A C 1
ATOM 1679 O O . HIS A 1 222 ? -0.024 5.013 -9.015 1.00 98.88 222 HIS A O 1
ATOM 1685 N N . LEU A 1 223 ? 0.801 4.290 -10.986 1.00 98.62 223 LEU A N 1
ATOM 1686 C CA . LEU A 1 223 ? 1.977 5.166 -10.963 1.00 98.62 223 LEU A CA 1
ATOM 1687 C C . LEU A 1 223 ? 1.593 6.576 -11.425 1.00 98.62 223 LEU A C 1
ATOM 1689 O O . LEU A 1 223 ? 1.369 6.819 -12.620 1.00 98.62 223 LEU A O 1
ATOM 1693 N N . LEU A 1 224 ? 1.554 7.498 -10.466 1.00 98.56 224 LEU A N 1
ATOM 1694 C CA . LEU A 1 224 ? 1.162 8.881 -10.681 1.00 98.56 224 LEU A CA 1
ATOM 1695 C C . LEU A 1 224 ? 2.230 9.640 -11.480 1.00 98.56 224 LEU A C 1
ATOM 1697 O O . LEU A 1 224 ? 3.435 9.535 -11.251 1.00 98.56 224 LEU A O 1
ATOM 1701 N N . THR A 1 225 ? 1.772 10.456 -12.422 1.00 97.44 225 THR A N 1
ATOM 1702 C CA . THR A 1 225 ? 2.610 11.326 -13.255 1.00 97.44 225 THR A CA 1
ATOM 1703 C C . THR A 1 225 ? 2.161 12.780 -13.152 1.00 97.44 225 THR A C 1
ATOM 1705 O O . THR A 1 225 ? 1.132 13.091 -12.552 1.00 97.44 225 THR A O 1
ATOM 1708 N N . THR A 1 226 ? 2.906 13.691 -13.778 1.00 96.19 226 THR A N 1
ATOM 1709 C CA . THR A 1 226 ? 2.587 15.128 -13.842 1.00 96.19 226 THR A CA 1
ATOM 1710 C C . THR A 1 226 ? 1.338 15.473 -14.661 1.00 96.19 226 THR A C 1
ATOM 1712 O O . THR A 1 226 ? 1.007 16.651 -14.772 1.00 96.19 226 THR A O 1
ATOM 1715 N N . ALA A 1 227 ? 0.671 14.491 -15.276 1.00 95.56 227 ALA A N 1
ATOM 1716 C CA . ALA A 1 227 ? -0.625 14.699 -15.915 1.00 95.56 227 ALA A CA 1
ATOM 1717 C C . ALA A 1 227 ? -1.715 15.052 -14.879 1.00 95.56 227 ALA A C 1
ATOM 1719 O O . ALA A 1 227 ? -1.478 15.063 -13.669 1.00 95.56 227 ALA A O 1
ATOM 1720 N N . ASP A 1 228 ? -2.931 15.337 -15.346 1.00 98.12 228 ASP A N 1
ATOM 1721 C CA . ASP A 1 228 ? -4.059 15.619 -14.457 1.00 98.12 228 ASP A CA 1
ATOM 1722 C C . ASP A 1 228 ? -4.343 14.422 -13.534 1.00 98.12 228 ASP A C 1
ATOM 1724 O O . ASP A 1 228 ? -4.529 13.294 -13.993 1.00 98.12 228 ASP A O 1
ATOM 1728 N N . ALA A 1 229 ? -4.325 14.648 -12.220 1.00 98.62 229 ALA A N 1
ATOM 1729 C CA . ALA A 1 229 ? -4.464 13.580 -11.232 1.00 98.62 229 ALA A CA 1
ATOM 1730 C C . ALA A 1 229 ? -5.872 12.963 -11.234 1.00 98.62 229 ALA A C 1
ATOM 1732 O O . ALA A 1 229 ? -6.012 11.759 -11.042 1.00 98.62 229 ALA A O 1
ATOM 1733 N N . THR A 1 230 ? -6.912 13.758 -11.496 1.00 98.69 230 THR A N 1
ATOM 1734 C CA . THR A 1 230 ? -8.297 13.268 -11.519 1.00 98.69 230 THR A CA 1
ATOM 1735 C C . THR A 1 230 ? -8.510 12.329 -12.700 1.00 98.69 230 THR A C 1
ATOM 1737 O O . THR A 1 230 ? -9.004 11.220 -12.516 1.00 98.69 230 THR A O 1
ATOM 1740 N N . GLN A 1 231 ? -8.071 12.728 -13.898 1.00 98.69 231 GLN A N 1
ATOM 1741 C CA . GLN A 1 231 ? -8.165 11.900 -15.104 1.00 98.69 231 GLN A CA 1
ATOM 1742 C C . GLN A 1 231 ? -7.351 10.611 -14.979 1.00 98.69 231 GLN A C 1
ATOM 1744 O O . GLN A 1 231 ? -7.802 9.550 -15.405 1.00 98.69 231 GLN A O 1
ATOM 1749 N N . GLN A 1 232 ? -6.166 10.691 -14.372 1.00 98.75 232 GLN A N 1
ATOM 1750 C CA . GLN A 1 232 ? -5.335 9.526 -14.082 1.00 98.75 232 GLN A CA 1
ATOM 1751 C C . GLN A 1 232 ? -6.046 8.518 -13.172 1.00 98.75 232 GLN A C 1
ATOM 1753 O O . GLN A 1 232 ? -6.085 7.330 -13.492 1.00 98.75 232 GLN A O 1
ATOM 1758 N N . ILE A 1 233 ? -6.652 8.982 -12.074 1.00 98.81 233 ILE A N 1
ATOM 1759 C CA . ILE A 1 233 ? -7.378 8.101 -11.155 1.00 98.81 233 ILE A CA 1
ATOM 1760 C C . ILE A 1 233 ? -8.663 7.558 -11.779 1.00 98.81 233 ILE A C 1
ATOM 1762 O O . ILE A 1 233 ? -8.939 6.370 -11.639 1.00 98.81 233 ILE A O 1
ATOM 1766 N N . ASP A 1 234 ? -9.416 8.367 -12.523 1.00 98.75 234 ASP A N 1
ATOM 1767 C CA . ASP A 1 234 ? -10.596 7.879 -13.242 1.00 98.75 234 ASP A CA 1
ATOM 1768 C C . ASP A 1 234 ? -10.216 6.793 -14.261 1.00 98.75 234 ASP A C 1
ATOM 1770 O O . ASP A 1 234 ? -10.885 5.762 -14.360 1.00 98.75 234 ASP A O 1
ATOM 1774 N N . HIS A 1 235 ? -9.097 6.971 -14.968 1.00 98.75 235 HIS A N 1
ATOM 1775 C CA . HIS A 1 235 ? -8.566 5.961 -15.877 1.00 98.75 235 HIS A CA 1
ATOM 1776 C C . HIS A 1 235 ? -8.129 4.689 -15.136 1.00 98.75 235 HIS A C 1
ATOM 1778 O O . HIS A 1 235 ? -8.517 3.589 -15.528 1.00 98.75 235 HIS A O 1
ATOM 1784 N N . TYR A 1 236 ? -7.375 4.817 -14.044 1.00 98.88 236 TYR A N 1
ATOM 1785 C CA . TYR A 1 236 ? -6.989 3.691 -13.193 1.00 98.88 236 TYR A CA 1
ATOM 1786 C C . TYR A 1 236 ? -8.203 2.884 -12.717 1.00 98.88 236 TYR A C 1
ATOM 1788 O O . TYR A 1 236 ? -8.251 1.670 -12.912 1.00 98.88 236 TYR A O 1
ATOM 1796 N N . LEU A 1 237 ? -9.219 3.553 -12.172 1.00 98.62 237 LEU A N 1
ATOM 1797 C CA . LEU A 1 237 ? -10.428 2.900 -11.675 1.00 98.62 237 LEU A CA 1
ATOM 1798 C C . LEU A 1 237 ? -11.268 2.281 -12.800 1.00 98.62 237 LEU A C 1
ATOM 1800 O O . LEU A 1 237 ? -11.918 1.263 -12.575 1.00 98.62 237 LEU A O 1
ATOM 1804 N N . SER A 1 238 ? -11.201 2.818 -14.024 1.00 98.25 238 SER A N 1
ATOM 1805 C CA . SER A 1 238 ? -11.816 2.180 -15.198 1.00 98.25 238 SER A CA 1
ATOM 1806 C C . SER A 1 238 ? -11.157 0.849 -15.589 1.00 98.25 238 SER A C 1
ATOM 1808 O O . SER A 1 238 ? -11.811 0.009 -16.200 1.00 98.25 238 SER A O 1
ATOM 1810 N N . ILE A 1 239 ? -9.883 0.642 -15.226 1.00 98.31 239 ILE A N 1
ATOM 1811 C CA . ILE A 1 239 ? -9.134 -0.596 -15.493 1.00 98.31 239 ILE A CA 1
ATOM 1812 C C . ILE A 1 239 ? -9.399 -1.638 -14.406 1.00 98.31 239 ILE A C 1
ATOM 1814 O O . ILE A 1 239 ? -9.650 -2.800 -14.720 1.00 98.31 239 ILE A O 1
ATOM 1818 N N . VAL A 1 240 ? -9.315 -1.237 -13.134 1.00 97.62 240 VAL A N 1
ATOM 1819 C CA . VAL A 1 240 ? -9.370 -2.180 -12.000 1.00 97.62 240 VAL A CA 1
ATOM 1820 C C . VAL A 1 240 ? -10.790 -2.468 -11.516 1.00 97.62 240 VAL A C 1
ATOM 1822 O O . VAL A 1 240 ? -11.046 -3.497 -10.891 1.00 97.62 240 VAL A O 1
ATOM 1825 N N . GLY A 1 241 ? -11.737 -1.581 -11.829 1.00 95.12 241 GLY A N 1
ATOM 1826 C CA . GLY A 1 241 ? -13.130 -1.711 -11.424 1.00 95.12 241 GLY A CA 1
ATOM 1827 C C . GLY A 1 241 ? -13.340 -1.573 -9.912 1.00 95.12 241 GLY A C 1
ATOM 1828 O O . GLY A 1 241 ? -12.550 -0.971 -9.180 1.00 95.12 241 GLY A O 1
ATOM 1829 N N . ASN A 1 242 ? -14.447 -2.136 -9.434 1.00 92.31 242 ASN A N 1
ATOM 1830 C CA . ASN A 1 242 ? -14.986 -1.946 -8.083 1.00 92.31 242 ASN A CA 1
ATOM 1831 C C . ASN A 1 242 ? -14.928 -3.212 -7.212 1.00 92.31 242 ASN A C 1
ATOM 1833 O O . ASN A 1 242 ? -15.733 -3.369 -6.298 1.00 92.31 242 ASN A O 1
ATOM 1837 N N . ASP A 1 243 ? -13.995 -4.122 -7.491 1.00 93.69 243 ASP A N 1
ATOM 1838 C CA . ASP A 1 243 ? -13.796 -5.319 -6.675 1.00 93.69 243 ASP A CA 1
ATOM 1839 C C . ASP A 1 243 ? -13.444 -4.926 -5.230 1.00 93.69 243 ASP A C 1
ATOM 1841 O O . ASP A 1 243 ? -12.431 -4.263 -4.990 1.00 93.69 243 ASP A O 1
ATOM 1845 N N . ALA A 1 244 ? -14.300 -5.304 -4.279 1.00 92.62 244 ALA A N 1
ATOM 1846 C CA . ALA A 1 244 ? -14.138 -4.985 -2.862 1.00 92.62 244 ALA A CA 1
ATOM 1847 C C . ALA A 1 244 ? -13.012 -5.792 -2.192 1.00 92.62 244 ALA A C 1
ATOM 1849 O O . ALA A 1 244 ? -12.592 -5.455 -1.091 1.00 92.62 244 ALA A O 1
ATOM 1850 N N . LYS A 1 245 ? -12.521 -6.859 -2.839 1.00 94.69 245 LYS A N 1
ATOM 1851 C CA . LYS A 1 245 ? -11.394 -7.665 -2.343 1.00 94.69 245 LYS A CA 1
ATOM 1852 C C . LYS A 1 245 ? -10.040 -7.155 -2.836 1.00 94.69 245 LYS A C 1
ATOM 1854 O O . LYS A 1 245 ? -9.009 -7.652 -2.390 1.00 94.69 245 LYS A O 1
ATOM 1859 N N . GLU A 1 246 ? -10.025 -6.201 -3.763 1.00 97.00 246 GLU A N 1
ATOM 1860 C CA . GLU A 1 246 ? -8.795 -5.647 -4.315 1.00 97.00 246 GLU A CA 1
ATOM 1861 C C . GLU A 1 246 ? -8.289 -4.476 -3.474 1.00 97.00 246 GLU A C 1
ATOM 1863 O O . GLU A 1 246 ? -9.017 -3.513 -3.246 1.00 97.00 246 GLU A O 1
ATOM 1868 N N . SER A 1 247 ? -7.024 -4.535 -3.054 1.00 98.25 247 SER A N 1
ATOM 1869 C CA . SER A 1 247 ? -6.360 -3.383 -2.438 1.00 98.25 247 SER A CA 1
ATOM 1870 C C . SER A 1 247 ? -5.840 -2.440 -3.517 1.00 98.25 247 SER A C 1
ATOM 1872 O O . SER A 1 247 ? -5.128 -2.880 -4.416 1.00 98.25 247 SER A O 1
ATOM 1874 N N . ARG A 1 248 ? -6.125 -1.144 -3.412 1.00 98.50 248 ARG A N 1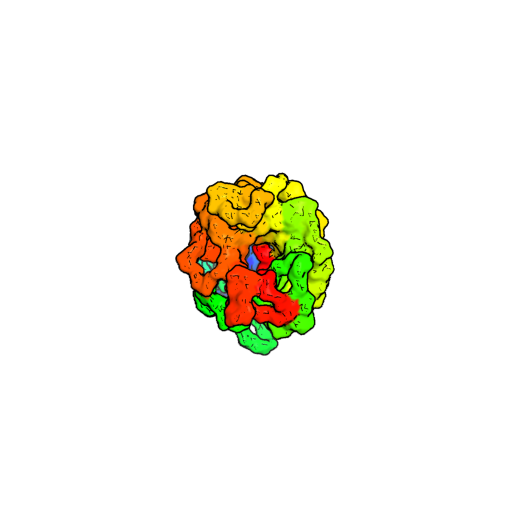
ATOM 1875 C CA . ARG A 1 248 ? -5.668 -0.132 -4.371 1.00 98.50 248 ARG A CA 1
ATOM 1876 C C . ARG A 1 248 ? -4.564 0.722 -3.771 1.00 98.50 248 ARG A C 1
ATOM 1878 O O . ARG A 1 248 ? -4.565 1.021 -2.575 1.00 98.50 248 ARG A O 1
ATOM 1885 N N . ALA A 1 249 ? -3.630 1.139 -4.614 1.00 98.81 249 ALA A N 1
ATOM 1886 C CA . ALA A 1 249 ? -2.524 1.998 -4.230 1.00 98.81 249 ALA A CA 1
ATOM 1887 C C . ALA A 1 249 ? -2.304 3.129 -5.241 1.00 98.81 249 ALA A C 1
ATOM 1889 O O . ALA A 1 249 ? -2.478 2.962 -6.450 1.00 98.81 249 ALA A O 1
ATOM 1890 N N . VAL A 1 250 ? -1.875 4.283 -4.739 1.00 98.88 250 VAL A N 1
ATOM 1891 C CA . VAL A 1 250 ? -1.290 5.354 -5.550 1.00 98.88 250 VAL A CA 1
ATOM 1892 C C . VAL A 1 250 ? 0.210 5.344 -5.302 1.00 98.88 250 VAL A C 1
ATOM 1894 O O . VAL A 1 250 ? 0.653 5.464 -4.163 1.00 98.88 250 VAL A O 1
ATOM 1897 N N . ASP A 1 251 ? 0.971 5.188 -6.374 1.00 98.81 251 ASP A N 1
ATOM 1898 C CA . ASP A 1 251 ? 2.427 5.145 -6.387 1.00 98.81 251 ASP A CA 1
ATOM 1899 C C . ASP A 1 251 ? 2.980 6.517 -6.792 1.00 98.81 251 ASP A C 1
ATOM 1901 O O . ASP A 1 251 ? 2.610 7.088 -7.825 1.00 98.81 251 ASP A O 1
ATOM 1905 N N . VAL A 1 252 ? 3.834 7.063 -5.923 1.00 98.31 252 VAL A N 1
ATOM 1906 C CA . VAL A 1 252 ? 4.504 8.347 -6.094 1.00 98.31 252 VAL A CA 1
ATOM 1907 C C . VAL A 1 252 ? 6.017 8.183 -5.954 1.00 98.31 252 VAL A C 1
ATOM 1909 O O . VAL A 1 252 ? 6.589 8.223 -4.862 1.00 98.31 252 VAL A O 1
ATOM 1912 N N . GLU A 1 253 ? 6.681 8.132 -7.104 1.00 92.50 253 GLU A N 1
ATOM 1913 C CA . GLU A 1 253 ? 8.136 7.996 -7.193 1.00 92.50 253 GLU A CA 1
ATOM 1914 C C . GLU A 1 253 ? 8.911 9.283 -6.886 1.00 92.50 253 GLU A C 1
ATOM 1916 O O . GLU A 1 253 ? 10.093 9.247 -6.537 1.00 92.50 253 GLU A O 1
ATOM 1921 N N . CYS A 1 254 ? 8.302 10.462 -7.052 1.00 92.69 254 CYS A N 1
ATOM 1922 C CA . CYS A 1 254 ? 9.063 11.699 -6.923 1.00 92.69 254 CYS A CA 1
ATOM 1923 C C . CYS A 1 254 ? 8.227 12.937 -6.618 1.00 92.69 254 CYS A C 1
ATOM 1925 O O . CYS A 1 254 ? 7.171 13.155 -7.204 1.00 92.69 254 CYS A O 1
ATOM 1927 N N . LEU A 1 255 ? 8.760 13.820 -5.771 1.00 92.94 255 LEU A N 1
ATOM 1928 C CA . LEU A 1 255 ? 8.144 15.108 -5.477 1.00 92.94 255 LEU A CA 1
ATOM 1929 C C . LEU A 1 255 ? 8.898 16.258 -6.157 1.00 92.94 255 LEU A C 1
ATOM 1931 O O . LEU A 1 255 ? 10.122 16.394 -6.043 1.00 92.94 255 LEU A O 1
ATOM 1935 N N . ALA A 1 256 ? 8.155 17.121 -6.850 1.00 87.00 256 ALA A N 1
ATOM 1936 C CA . ALA A 1 256 ? 8.688 18.327 -7.468 1.00 87.00 256 ALA A CA 1
ATOM 1937 C C . ALA A 1 256 ? 9.401 19.210 -6.428 1.00 87.00 256 ALA A C 1
ATOM 1939 O O . ALA A 1 256 ? 8.830 19.572 -5.402 1.00 87.00 256 ALA A O 1
ATOM 1940 N N . GLY A 1 257 ? 10.660 19.561 -6.706 1.00 75.50 257 GLY A N 1
ATOM 1941 C CA . GLY A 1 257 ? 11.463 20.451 -5.861 1.00 75.50 257 GLY A CA 1
ATOM 1942 C C . GLY A 1 257 ? 12.084 19.811 -4.613 1.00 75.50 257 GLY A C 1
ATOM 1943 O O . GLY A 1 257 ? 12.868 20.481 -3.951 1.00 75.50 257 GLY A O 1
ATOM 1944 N N . ALA A 1 258 ? 11.790 18.541 -4.309 1.00 70.25 258 ALA A N 1
ATOM 1945 C CA . ALA A 1 258 ? 12.289 17.866 -3.104 1.00 70.25 258 ALA A CA 1
ATOM 1946 C C . ALA A 1 258 ? 13.043 16.553 -3.378 1.00 70.25 258 ALA A C 1
ATOM 1948 O O . ALA A 1 258 ? 13.802 16.099 -2.523 1.00 70.25 258 ALA A O 1
ATOM 1949 N N . SER A 1 259 ? 12.868 15.954 -4.560 1.00 77.62 259 SER A N 1
ATOM 1950 C CA . SER A 1 259 ? 13.420 14.636 -4.885 1.00 77.62 259 SER A CA 1
ATOM 1951 C C . SER A 1 259 ? 14.156 14.637 -6.234 1.00 77.62 259 SER A C 1
ATOM 1953 O O . SER A 1 259 ? 13.800 15.357 -7.173 1.00 77.62 259 SER A O 1
ATOM 1955 N N . SER A 1 260 ? 15.199 13.811 -6.344 1.00 79.19 260 SER A N 1
ATOM 1956 C CA . SER A 1 260 ? 15.851 13.476 -7.614 1.00 79.19 260 SER A CA 1
ATOM 1957 C C . SER A 1 260 ? 15.056 12.380 -8.323 1.00 79.19 260 SER A C 1
ATOM 1959 O O . SER A 1 260 ? 14.793 11.348 -7.712 1.00 79.19 260 SER A O 1
ATOM 1961 N N . CYS A 1 261 ? 14.710 12.568 -9.597 1.00 78.44 261 CYS A N 1
ATOM 1962 C CA . CYS A 1 261 ? 13.882 11.613 -10.340 1.00 78.44 261 CYS A CA 1
ATOM 1963 C C . CYS A 1 261 ? 14.584 11.148 -11.607 1.00 78.44 261 CYS A C 1
ATOM 1965 O O . CYS A 1 261 ? 15.281 11.931 -12.253 1.00 78.44 261 CYS A O 1
ATOM 1967 N N . GLN A 1 262 ? 14.286 9.917 -12.016 1.00 79.69 262 GLN A N 1
ATOM 1968 C CA . GLN A 1 262 ? 14.710 9.371 -13.305 1.00 79.69 262 GLN A CA 1
ATOM 1969 C C . GLN A 1 262 ? 14.080 10.119 -14.494 1.00 79.69 262 GLN A C 1
ATOM 1971 O O . GLN A 1 262 ? 14.688 10.220 -15.555 1.00 79.69 262 GLN A O 1
ATOM 1976 N N . SER A 1 263 ? 12.873 10.674 -14.317 1.00 88.75 263 SER A N 1
ATOM 1977 C CA . SER A 1 263 ? 12.149 11.420 -15.350 1.00 88.75 263 SER A CA 1
ATOM 1978 C C . SER A 1 263 ? 11.411 12.628 -14.775 1.00 88.75 263 SER A C 1
ATOM 1980 O O . SER A 1 263 ? 10.886 12.590 -13.661 1.00 88.75 263 SER A O 1
ATOM 1982 N N . ALA A 1 264 ? 11.313 13.698 -15.570 1.00 89.75 264 ALA A N 1
ATOM 1983 C CA . ALA A 1 264 ? 10.499 14.866 -15.245 1.00 89.75 264 ALA A CA 1
ATOM 1984 C C . ALA A 1 264 ? 8.999 14.533 -15.149 1.00 89.75 264 ALA A C 1
ATOM 1986 O O . ALA A 1 264 ? 8.300 15.160 -14.361 1.00 89.75 264 ALA A O 1
ATOM 1987 N N . SER A 1 265 ? 8.520 13.516 -15.877 1.00 92.12 265 SER A N 1
ATOM 1988 C CA . SER A 1 265 ? 7.114 13.081 -15.840 1.00 92.12 265 SER A CA 1
ATOM 1989 C C . SER A 1 265 ? 6.669 12.540 -14.480 1.00 92.12 265 SER A C 1
ATOM 1991 O O . SER A 1 265 ? 5.471 12.441 -14.238 1.00 92.12 265 SER A O 1
ATOM 1993 N N . PHE A 1 266 ? 7.608 12.178 -13.602 1.00 93.19 266 PHE A N 1
ATOM 1994 C CA . PHE A 1 266 ? 7.318 11.675 -12.257 1.00 93.19 266 PHE A CA 1
ATOM 1995 C C . PHE A 1 266 ? 7.434 12.755 -11.177 1.00 93.19 266 PHE A C 1
ATOM 1997 O O . PHE A 1 266 ? 7.172 12.471 -10.019 1.00 93.19 266 PHE A O 1
ATOM 2004 N N . LYS A 1 267 ? 7.804 13.997 -11.525 1.00 93.75 267 LYS A N 1
ATOM 2005 C CA . LYS A 1 267 ? 7.909 15.125 -10.580 1.00 93.75 267 LYS A CA 1
ATOM 2006 C C . LYS A 1 267 ? 6.533 15.684 -10.223 1.00 93.75 267 LYS A C 1
ATOM 2008 O O . LYS A 1 267 ? 6.198 16.798 -10.620 1.00 93.75 267 LYS A O 1
ATOM 2013 N N . VAL A 1 268 ? 5.725 14.923 -9.493 1.00 96.12 268 VAL A N 1
ATOM 2014 C CA . VAL A 1 268 ? 4.374 15.358 -9.116 1.00 96.12 268 VAL A CA 1
ATOM 2015 C C . VAL A 1 268 ? 4.412 16.423 -8.021 1.00 96.12 268 VAL A C 1
ATOM 2017 O O . VAL A 1 268 ? 5.398 16.568 -7.296 1.00 96.12 268 VAL A O 1
ATOM 2020 N N . SER A 1 269 ? 3.336 17.198 -7.898 1.00 96.25 269 SER A N 1
ATOM 2021 C CA . SER A 1 269 ? 3.168 18.153 -6.798 1.00 96.25 269 SER A CA 1
ATOM 2022 C C . SER A 1 269 ? 2.450 17.501 -5.614 1.00 96.25 269 SER A C 1
ATOM 2024 O O . SER A 1 269 ? 1.678 16.563 -5.804 1.00 96.25 269 SER A O 1
ATOM 2026 N N . VAL A 1 270 ? 2.616 18.048 -4.404 1.00 96.06 270 VAL A N 1
ATOM 2027 C CA . VAL A 1 270 ? 1.821 17.624 -3.233 1.00 96.06 270 VAL A CA 1
ATOM 2028 C C . VAL A 1 270 ? 0.320 17.722 -3.525 1.00 96.06 270 VAL A C 1
ATOM 2030 O O . VAL A 1 270 ? -0.429 16.808 -3.203 1.00 96.06 270 VAL A O 1
ATOM 2033 N N . ALA A 1 271 ? -0.119 18.791 -4.198 1.00 97.12 271 ALA A N 1
ATOM 2034 C CA . ALA A 1 271 ? -1.522 18.976 -4.559 1.00 97.12 271 ALA A CA 1
ATOM 2035 C C . ALA A 1 271 ? -2.039 17.869 -5.497 1.00 97.12 271 ALA A C 1
ATOM 2037 O O . ALA A 1 271 ? -3.175 17.422 -5.349 1.00 97.12 271 ALA A O 1
ATOM 2038 N N . SER A 1 272 ? -1.207 17.386 -6.427 1.00 98.19 272 SER A N 1
ATOM 2039 C CA . SER A 1 272 ? -1.543 16.263 -7.311 1.00 98.19 272 SER A CA 1
ATOM 2040 C C . SER A 1 272 ? -1.709 14.959 -6.526 1.00 98.19 272 SER A C 1
ATOM 2042 O O . SER A 1 272 ? -2.659 14.225 -6.781 1.00 98.19 272 SER A O 1
ATOM 2044 N N . ILE A 1 273 ? -0.836 14.702 -5.545 1.00 98.50 273 ILE A N 1
ATOM 2045 C CA . ILE A 1 273 ? -0.930 13.532 -4.655 1.00 98.50 273 ILE A CA 1
ATOM 2046 C C . ILE A 1 273 ? -2.233 13.591 -3.850 1.00 98.50 273 ILE A C 1
ATOM 2048 O O . ILE A 1 273 ? -3.028 12.658 -3.885 1.00 98.50 273 ILE A O 1
ATOM 2052 N N . GLU A 1 274 ? -2.493 14.712 -3.174 1.00 98.50 274 GLU A N 1
ATOM 2053 C CA . GLU A 1 274 ? -3.712 14.904 -2.380 1.00 98.50 274 GLU A CA 1
ATOM 2054 C C . GLU A 1 274 ? -4.984 14.782 -3.239 1.00 98.50 274 GLU A C 1
ATOM 2056 O O . GLU A 1 274 ? -5.967 14.181 -2.810 1.00 98.50 274 GLU A O 1
ATOM 2061 N N . THR A 1 275 ? -4.962 15.302 -4.472 1.00 98.75 275 THR A N 1
ATOM 2062 C CA . THR A 1 275 ? -6.069 15.161 -5.435 1.00 98.75 275 THR A CA 1
ATOM 2063 C C . THR A 1 275 ? -6.298 13.702 -5.811 1.00 98.75 275 THR A C 1
ATOM 2065 O O . THR A 1 275 ? -7.438 13.244 -5.789 1.00 98.75 275 THR A O 1
ATOM 2068 N N . ALA A 1 276 ? -5.233 12.954 -6.109 1.00 98.88 276 ALA A N 1
ATOM 2069 C CA . ALA A 1 276 ? -5.331 11.539 -6.445 1.00 98.88 276 ALA A CA 1
ATOM 2070 C C . ALA A 1 276 ? -5.930 10.719 -5.288 1.00 98.88 276 ALA A C 1
ATOM 2072 O O . ALA A 1 276 ? -6.876 9.959 -5.491 1.00 98.88 276 ALA A O 1
ATOM 2073 N N . LEU A 1 277 ? -5.439 10.927 -4.061 1.00 98.75 277 LEU A N 1
ATOM 2074 C CA . LEU A 1 277 ? -5.936 10.242 -2.864 1.00 98.75 277 LEU A CA 1
ATOM 2075 C C . LEU A 1 277 ? -7.417 10.540 -2.601 1.00 98.75 277 LEU A C 1
ATOM 2077 O O . LEU A 1 277 ? -8.205 9.615 -2.396 1.00 98.75 277 LEU A O 1
ATOM 2081 N N . ARG A 1 278 ? -7.812 11.821 -2.650 1.00 98.62 278 ARG A N 1
ATOM 2082 C CA . ARG A 1 278 ? -9.218 12.229 -2.505 1.00 98.62 278 ARG A CA 1
ATOM 2083 C C . ARG A 1 278 ? -10.090 11.615 -3.590 1.00 98.62 278 ARG A C 1
ATOM 2085 O O . ARG A 1 278 ? -11.184 11.156 -3.282 1.00 98.62 278 ARG A O 1
ATOM 2092 N N . ARG A 1 279 ? -9.609 11.574 -4.837 1.00 98.62 279 ARG A N 1
ATOM 2093 C CA . ARG A 1 279 ? -10.377 11.029 -5.958 1.00 98.62 279 ARG A CA 1
ATOM 2094 C C . ARG A 1 279 ? -10.608 9.530 -5.824 1.00 98.62 279 ARG A C 1
ATOM 2096 O O . ARG A 1 279 ? -11.712 9.078 -6.106 1.00 98.62 279 ARG A O 1
ATOM 2103 N N . VAL A 1 280 ? -9.619 8.765 -5.357 1.00 98.25 280 VAL A N 1
ATOM 2104 C CA . VAL A 1 280 ? -9.841 7.343 -5.054 1.00 98.25 280 VAL A CA 1
ATOM 2105 C C . VAL A 1 280 ? -10.896 7.208 -3.956 1.00 98.25 280 VAL A C 1
ATOM 2107 O O . VAL A 1 280 ? -11.905 6.549 -4.186 1.00 98.25 280 VAL A O 1
ATOM 2110 N N . LYS A 1 281 ? -10.740 7.921 -2.832 1.00 97.19 281 LYS A N 1
ATOM 2111 C CA . LYS A 1 281 ? -11.706 7.889 -1.723 1.00 97.19 281 LYS A CA 1
ATOM 2112 C C . LYS A 1 281 ? -13.123 8.274 -2.140 1.00 97.19 281 LYS A C 1
ATOM 2114 O O . LYS A 1 281 ? -14.075 7.634 -1.712 1.00 97.19 281 LYS A O 1
ATOM 2119 N N . GLU A 1 282 ? -13.278 9.283 -2.991 1.00 97.50 282 GLU A N 1
ATOM 2120 C CA . GLU A 1 282 ? -14.576 9.687 -3.542 1.00 97.50 282 GLU A CA 1
ATOM 2121 C C . GLU A 1 282 ? -15.261 8.537 -4.300 1.00 97.50 282 GLU A C 1
ATOM 2123 O O . GLU A 1 282 ? -16.482 8.407 -4.258 1.00 97.50 282 GLU A O 1
ATOM 2128 N N . LYS A 1 283 ? -14.486 7.697 -4.997 1.00 96.69 283 LYS A N 1
ATOM 2129 C CA . LYS A 1 283 ? -15.006 6.615 -5.844 1.00 96.69 283 LYS A CA 1
ATOM 2130 C C . LYS A 1 283 ? -15.149 5.276 -5.135 1.00 96.69 283 LYS A C 1
ATOM 2132 O O . LYS A 1 283 ? -15.975 4.475 -5.563 1.00 96.69 283 LYS A O 1
ATOM 2137 N N . THR A 1 284 ? -14.353 5.021 -4.101 1.00 94.12 284 THR A N 1
ATOM 2138 C CA . THR A 1 284 ? -14.291 3.713 -3.429 1.00 94.12 284 THR A CA 1
ATOM 2139 C C . THR A 1 284 ? -14.747 3.754 -1.973 1.00 94.12 284 THR A C 1
ATOM 2141 O O . THR A 1 284 ? -14.955 2.704 -1.378 1.00 94.12 284 THR A O 1
ATOM 2144 N N . GLY A 1 285 ? -14.900 4.943 -1.385 1.00 94.12 285 GLY A N 1
ATOM 2145 C CA . GLY A 1 285 ? -15.195 5.135 0.038 1.00 94.12 285 GLY A CA 1
ATOM 2146 C C . GLY A 1 285 ? -13.958 5.135 0.944 1.00 94.12 285 GLY A C 1
ATOM 2147 O O . GLY A 1 285 ? -14.049 5.603 2.079 1.00 94.12 285 GLY A O 1
ATOM 2148 N N . HIS A 1 286 ? -12.799 4.700 0.441 1.00 92.50 286 HIS A N 1
ATOM 2149 C CA . HIS A 1 286 ? -11.578 4.489 1.224 1.00 92.50 286 HIS A CA 1
ATOM 2150 C C . HIS A 1 286 ? -10.370 5.184 0.594 1.00 92.50 286 HIS A C 1
ATOM 2152 O O . HIS A 1 286 ? -10.233 5.240 -0.629 1.00 92.50 286 HIS A O 1
ATOM 2158 N N . PHE A 1 287 ? -9.455 5.697 1.417 1.00 97.44 287 PHE A N 1
ATOM 2159 C CA . PHE A 1 287 ? -8.148 6.100 0.913 1.00 97.44 287 PHE A CA 1
ATOM 2160 C C . PHE A 1 287 ? -7.352 4.864 0.477 1.00 97.44 287 PHE A C 1
ATOM 2162 O O . PHE A 1 287 ? -7.308 3.876 1.217 1.00 97.44 287 PHE A O 1
ATOM 2169 N N . PRO A 1 288 ? -6.673 4.926 -0.683 1.00 98.25 288 PRO A N 1
ATOM 2170 C CA . PRO A 1 288 ? -5.793 3.854 -1.118 1.00 98.25 288 PRO A CA 1
ATOM 2171 C C . PRO A 1 288 ? -4.557 3.788 -0.216 1.00 98.25 288 PRO A C 1
ATOM 2173 O O . PRO A 1 288 ? -4.251 4.724 0.533 1.00 98.25 288 PRO A O 1
ATOM 2176 N N . LEU A 1 289 ? -3.785 2.712 -0.357 1.00 98.62 289 LEU A N 1
ATOM 2177 C CA . LEU A 1 289 ? -2.384 2.738 0.049 1.00 98.62 289 LEU A CA 1
ATOM 2178 C C . LEU A 1 289 ? -1.648 3.866 -0.689 1.00 98.62 289 LEU A C 1
ATOM 2180 O O . LEU A 1 289 ? -1.882 4.109 -1.874 1.00 98.62 289 LEU A O 1
ATOM 2184 N N . LEU A 1 290 ? -0.717 4.524 -0.007 1.00 98.75 290 LEU A N 1
ATOM 2185 C CA . LEU A 1 290 ? 0.209 5.463 -0.631 1.00 98.75 290 LEU A CA 1
ATOM 2186 C C . LEU A 1 290 ? 1.600 4.840 -0.673 1.00 98.75 290 LEU A C 1
ATOM 2188 O O . LEU A 1 290 ? 2.248 4.733 0.370 1.00 98.75 290 LEU A O 1
ATOM 2192 N N . TYR A 1 291 ? 2.048 4.456 -1.868 1.00 98.75 291 TYR A N 1
ATOM 2193 C CA . TYR A 1 291 ? 3.429 4.051 -2.093 1.00 98.75 291 TYR A CA 1
ATOM 2194 C C . TYR A 1 291 ? 4.320 5.273 -2.306 1.00 98.75 291 TYR A C 1
ATOM 2196 O O . TYR A 1 291 ? 4.055 6.095 -3.186 1.00 98.75 291 TYR A O 1
ATOM 2204 N N . VAL A 1 292 ? 5.367 5.394 -1.490 1.00 97.88 292 VAL A N 1
ATOM 2205 C CA . VAL A 1 292 ? 6.355 6.478 -1.564 1.00 97.88 292 VAL A CA 1
ATOM 2206 C C . VAL A 1 292 ? 7.737 6.017 -1.113 1.00 97.88 292 VAL A C 1
ATOM 2208 O O . VAL A 1 292 ? 7.889 5.268 -0.144 1.00 97.88 292 VAL A O 1
ATOM 2211 N N . ASN A 1 293 ? 8.775 6.570 -1.739 1.00 95.69 293 ASN A N 1
ATOM 2212 C CA . ASN A 1 293 ? 10.135 6.488 -1.208 1.00 95.69 293 ASN A CA 1
ATOM 2213 C C . ASN A 1 293 ? 10.359 7.434 -0.016 1.00 95.69 293 ASN A C 1
ATOM 2215 O O . ASN A 1 293 ? 9.579 8.346 0.265 1.00 95.69 293 ASN A O 1
ATOM 2219 N N . HIS A 1 294 ? 11.488 7.247 0.667 1.00 95.19 294 HIS A N 1
ATOM 2220 C CA . HIS A 1 294 ? 11.862 8.016 1.857 1.00 95.19 294 HIS A CA 1
ATOM 2221 C C . HIS A 1 294 ? 11.862 9.544 1.697 1.00 95.19 294 HIS A C 1
ATOM 2223 O O . HIS A 1 294 ? 11.459 10.251 2.623 1.00 95.19 294 HIS A O 1
ATOM 2229 N N . SER A 1 295 ? 12.295 10.072 0.549 1.00 94.00 295 SER A N 1
ATOM 2230 C CA . SER A 1 295 ? 12.336 11.524 0.322 1.00 94.00 295 SER A CA 1
ATOM 2231 C C . SER A 1 295 ? 10.922 12.105 0.274 1.00 94.00 295 SER A C 1
ATOM 2233 O O . SER A 1 295 ? 10.634 13.086 0.963 1.00 94.00 295 SER A O 1
ATOM 2235 N N . VAL A 1 296 ? 10.025 11.455 -0.473 1.00 95.94 296 VAL A N 1
ATOM 2236 C CA . VAL A 1 296 ? 8.624 11.876 -0.577 1.00 95.94 296 VAL A CA 1
ATOM 2237 C C . VAL A 1 296 ? 7.905 11.680 0.759 1.00 95.94 296 VAL A C 1
ATOM 2239 O O . VAL A 1 296 ? 7.242 12.604 1.229 1.00 95.94 296 VAL A O 1
ATOM 2242 N N . ALA A 1 297 ? 8.101 10.536 1.421 1.00 96.19 297 ALA A N 1
ATOM 2243 C CA . ALA A 1 297 ? 7.524 10.259 2.735 1.00 96.19 297 ALA A CA 1
ATOM 2244 C C . ALA A 1 297 ? 7.925 11.319 3.779 1.00 96.19 297 ALA A C 1
ATOM 2246 O O . ALA A 1 297 ? 7.068 11.828 4.489 1.00 96.19 297 ALA A O 1
ATOM 2247 N N . THR A 1 298 ? 9.193 11.742 3.821 1.00 94.81 298 THR A N 1
ATOM 2248 C CA . THR A 1 298 ? 9.665 12.798 4.742 1.00 94.81 298 THR A CA 1
ATOM 2249 C C . THR A 1 298 ? 8.982 14.146 4.487 1.00 94.81 298 THR A C 1
ATOM 2251 O O . THR A 1 298 ? 8.559 14.834 5.426 1.00 94.81 298 THR A O 1
ATOM 2254 N N . ALA A 1 299 ? 8.842 14.527 3.214 1.00 94.69 299 ALA A N 1
ATOM 2255 C CA . ALA A 1 299 ? 8.170 15.766 2.834 1.00 94.69 299 ALA A CA 1
ATOM 2256 C C . ALA A 1 299 ? 6.679 15.741 3.215 1.00 94.69 299 ALA A C 1
ATOM 2258 O O . ALA A 1 299 ? 6.168 16.707 3.791 1.00 94.69 299 ALA A O 1
ATOM 2259 N N . LEU A 1 300 ? 5.996 14.623 2.953 1.00 95.88 300 LEU A N 1
ATOM 2260 C CA . LEU A 1 300 ? 4.590 14.441 3.311 1.00 95.88 300 LEU A CA 1
ATOM 2261 C C . LEU A 1 300 ? 4.387 14.364 4.826 1.00 95.88 300 LEU A C 1
ATOM 2263 O O . LEU A 1 300 ? 3.466 14.999 5.330 1.00 95.88 300 LEU A O 1
ATOM 2267 N N . SER A 1 301 ? 5.279 13.708 5.573 1.00 94.44 301 SER A N 1
ATOM 2268 C CA . SER A 1 301 ? 5.208 13.668 7.038 1.00 94.44 301 SER A CA 1
ATOM 2269 C C . SER A 1 301 ? 5.272 15.058 7.662 1.00 94.44 301 SER A C 1
ATOM 2271 O O . SER A 1 301 ? 4.527 15.357 8.594 1.00 94.44 301 SER A O 1
ATOM 2273 N N . THR A 1 302 ? 6.090 15.950 7.099 1.00 93.12 302 THR A N 1
ATOM 2274 C CA . THR A 1 302 ? 6.131 17.357 7.520 1.00 93.12 302 THR A CA 1
ATOM 2275 C C . THR A 1 302 ? 4.838 18.085 7.153 1.00 93.12 302 THR A C 1
ATOM 2277 O O . THR A 1 302 ? 4.248 18.777 7.982 1.00 93.12 302 THR A O 1
ATOM 2280 N N . ARG A 1 303 ? 4.372 17.915 5.910 1.00 94.25 303 ARG A N 1
ATOM 2281 C CA . ARG A 1 303 ? 3.179 18.583 5.371 1.00 94.25 303 ARG A CA 1
ATOM 2282 C C . ARG A 1 303 ? 1.886 18.173 6.082 1.00 94.25 303 ARG A C 1
ATOM 2284 O O . ARG A 1 303 ? 1.002 19.015 6.247 1.00 94.25 303 ARG A O 1
ATOM 2291 N N . TRP A 1 304 ? 1.772 16.903 6.465 1.00 95.06 304 TRP A N 1
ATOM 2292 C CA . TRP A 1 304 ? 0.571 16.278 7.024 1.00 95.06 304 TRP A CA 1
ATOM 2293 C C . TRP A 1 304 ? 0.643 16.033 8.532 1.00 95.06 304 TRP A C 1
ATOM 2295 O O . TRP A 1 304 ? -0.280 15.436 9.073 1.00 95.06 304 TRP A O 1
ATOM 2305 N N . LYS A 1 305 ? 1.674 16.532 9.229 1.00 90.44 305 LYS A N 1
ATOM 2306 C CA . LYS A 1 305 ? 1.891 16.312 10.671 1.00 90.44 305 LYS A CA 1
ATOM 2307 C C . LYS A 1 305 ? 0.641 16.503 11.546 1.00 90.44 305 LYS A C 1
ATOM 2309 O O . LYS A 1 305 ? 0.461 15.762 12.500 1.00 90.44 305 LYS A O 1
ATOM 2314 N N . ASN A 1 306 ? -0.212 17.474 11.209 1.00 87.25 306 ASN A N 1
ATOM 2315 C CA . ASN A 1 306 ? -1.457 17.779 11.930 1.00 87.25 306 ASN A CA 1
ATOM 2316 C C . ASN A 1 306 ? -2.708 17.636 11.036 1.00 87.25 306 ASN A C 1
ATOM 2318 O O . ASN A 1 306 ? -3.733 18.263 11.295 1.00 87.25 306 ASN A O 1
ATOM 2322 N N . SER A 1 307 ? -2.614 16.899 9.926 1.00 91.00 307 SER A N 1
ATOM 2323 C CA . SER A 1 307 ? -3.737 16.724 9.002 1.00 91.00 307 SER A CA 1
ATOM 2324 C C . SER A 1 307 ? -4.705 15.679 9.540 1.00 91.00 307 SER A C 1
ATOM 2326 O O . SER A 1 307 ? -4.349 14.511 9.634 1.00 91.00 307 SER A O 1
ATOM 2328 N N . VAL A 1 308 ? -5.946 16.078 9.824 1.00 92.06 308 VAL A N 1
ATOM 2329 C CA . VAL A 1 308 ? -7.025 15.131 10.158 1.00 92.06 308 VAL A CA 1
ATOM 2330 C C . VAL A 1 308 ? -7.449 14.333 8.925 1.00 92.06 308 VAL A C 1
ATOM 2332 O O . VAL A 1 308 ? -7.713 13.140 9.015 1.00 92.06 308 VAL A O 1
ATOM 2335 N N . GLU A 1 309 ? -7.477 14.974 7.754 1.00 93.88 309 GLU A N 1
ATOM 2336 C CA . GLU A 1 309 ? -7.936 14.345 6.513 1.00 93.88 309 GLU A CA 1
ATOM 2337 C C . GLU A 1 309 ? -7.053 13.160 6.109 1.00 93.88 309 GLU A C 1
ATOM 2339 O O . GLU A 1 309 ? -7.567 12.100 5.764 1.00 93.88 309 GLU A O 1
ATOM 2344 N N . PHE A 1 310 ? -5.730 13.331 6.173 1.00 94.19 310 PHE A N 1
ATOM 2345 C CA . PHE A 1 310 ? -4.765 12.335 5.693 1.00 94.19 310 PHE A CA 1
ATOM 2346 C C . PHE A 1 310 ? -4.199 11.440 6.801 1.00 94.19 310 PHE A C 1
ATOM 2348 O O . PHE A 1 310 ? -3.350 10.601 6.514 1.00 94.19 310 PHE A O 1
ATOM 2355 N N . ALA A 1 311 ? -4.682 11.572 8.042 1.00 88.12 311 ALA A N 1
ATOM 2356 C CA . ALA A 1 311 ? -4.214 10.778 9.182 1.00 88.12 311 ALA A CA 1
ATOM 2357 C C . ALA A 1 311 ? -4.384 9.260 8.973 1.00 88.12 311 ALA A C 1
ATOM 2359 O O . ALA A 1 311 ? -3.607 8.474 9.501 1.00 88.12 311 ALA A O 1
ATOM 2360 N N . ASN A 1 312 ? -5.383 8.854 8.180 1.00 85.69 312 ASN A N 1
ATOM 2361 C CA . ASN A 1 312 ? -5.725 7.447 7.943 1.00 85.69 312 ASN A CA 1
ATOM 2362 C C . ASN A 1 312 ? -5.173 6.881 6.622 1.00 85.69 312 ASN A C 1
ATOM 2364 O O . ASN A 1 312 ? -5.441 5.723 6.301 1.00 85.69 312 ASN A O 1
ATOM 2368 N N . VAL A 1 313 ? -4.404 7.659 5.849 1.00 95.94 313 VAL A N 1
ATOM 2369 C CA . VAL A 1 313 ? -3.755 7.150 4.630 1.00 95.94 313 VAL A CA 1
ATOM 2370 C C . VAL A 1 313 ? -2.690 6.136 5.037 1.00 95.94 313 VAL A C 1
ATOM 2372 O O . VAL A 1 313 ? -1.732 6.477 5.729 1.00 95.94 313 VAL A O 1
ATOM 2375 N N . ARG A 1 314 ? -2.839 4.881 4.610 1.00 97.00 314 ARG A N 1
ATOM 2376 C CA . ARG A 1 314 ? -1.907 3.802 4.956 1.00 97.00 314 ARG A CA 1
ATOM 2377 C C . ARG A 1 314 ? -0.646 3.870 4.086 1.00 97.00 314 ARG A C 1
ATOM 2379 O O . ARG A 1 314 ? -0.727 3.972 2.864 1.00 97.00 314 ARG A O 1
ATOM 2386 N N . LEU A 1 315 ? 0.520 3.810 4.727 1.00 98.31 315 LEU A N 1
ATOM 2387 C CA . LEU A 1 315 ? 1.816 3.954 4.064 1.00 98.31 315 LEU A CA 1
ATOM 2388 C C . LEU A 1 315 ? 2.318 2.622 3.498 1.00 98.31 315 LEU A C 1
ATOM 2390 O O . LEU A 1 315 ? 2.487 1.655 4.241 1.00 98.31 315 LEU A O 1
ATOM 2394 N N . TRP A 1 316 ? 2.643 2.607 2.211 1.00 98.75 316 TRP A N 1
ATOM 2395 C CA . TRP A 1 316 ? 3.495 1.603 1.591 1.00 98.75 316 TRP A CA 1
ATOM 2396 C C . TRP A 1 316 ? 4.877 2.234 1.357 1.00 98.75 316 TRP A C 1
ATOM 2398 O O . TRP A 1 316 ? 5.063 3.134 0.547 1.00 98.75 316 TRP A O 1
ATOM 2408 N N . TYR A 1 317 ? 5.847 1.848 2.175 1.00 98.50 317 TYR A N 1
ATOM 2409 C CA . TYR A 1 317 ? 7.101 2.574 2.323 1.00 98.50 317 TYR A CA 1
ATOM 2410 C C . TYR A 1 317 ? 8.235 1.910 1.546 1.00 98.50 317 TYR A C 1
ATOM 2412 O O . TYR A 1 317 ? 8.554 0.762 1.832 1.00 98.50 317 TYR A O 1
ATOM 2420 N N . ALA A 1 318 ? 8.894 2.620 0.630 1.00 97.88 318 ALA A N 1
ATOM 2421 C CA . ALA A 1 318 ? 10.098 2.115 -0.031 1.00 97.88 318 ALA A CA 1
ATOM 2422 C C . ALA A 1 318 ? 11.372 2.546 0.708 1.00 97.88 318 ALA A C 1
ATOM 2424 O O . ALA A 1 318 ? 11.715 3.738 0.785 1.00 97.88 318 ALA A O 1
ATOM 2425 N N . ARG A 1 319 ? 12.096 1.562 1.263 1.00 97.25 319 ARG A N 1
ATOM 2426 C CA . ARG A 1 319 ? 13.341 1.796 2.010 1.00 97.25 319 ARG A CA 1
ATOM 2427 C C . ARG A 1 319 ? 14.285 0.596 1.976 1.00 97.25 319 ARG A C 1
ATOM 2429 O O . ARG A 1 319 ? 14.139 -0.349 2.733 1.00 97.25 319 ARG A O 1
ATOM 2436 N N . PHE A 1 320 ? 15.341 0.682 1.179 1.00 96.25 320 PHE A N 1
ATOM 2437 C CA . PHE A 1 320 ? 16.307 -0.408 0.989 1.00 96.25 320 PHE A CA 1
ATOM 2438 C C . PHE A 1 320 ? 17.437 -0.379 2.034 1.00 96.25 320 PHE A C 1
ATOM 2440 O O . PHE A 1 320 ? 18.594 -0.107 1.714 1.00 96.25 320 PHE A O 1
ATOM 2447 N N . LYS A 1 321 ? 17.097 -0.591 3.311 1.00 95.31 321 LYS A N 1
ATOM 2448 C CA . LYS A 1 321 ? 18.047 -0.648 4.438 1.00 95.31 321 LYS A CA 1
ATOM 2449 C C . LYS A 1 321 ? 17.761 -1.861 5.316 1.00 95.31 321 LYS A C 1
ATOM 2451 O O . LYS A 1 321 ? 16.603 -2.144 5.571 1.00 95.31 321 LYS A O 1
ATOM 2456 N N . ASN A 1 322 ? 18.803 -2.490 5.861 1.00 93.06 322 ASN A N 1
ATOM 2457 C CA . ASN A 1 322 ? 18.632 -3.562 6.853 1.00 93.06 322 ASN A CA 1
ATOM 2458 C C . ASN A 1 322 ? 17.943 -3.051 8.124 1.00 93.06 322 ASN A C 1
ATOM 2460 O O . ASN A 1 322 ? 17.022 -3.687 8.618 1.00 93.06 322 ASN A O 1
ATOM 2464 N N . ASN A 1 323 ? 18.360 -1.870 8.592 1.00 94.44 323 ASN A N 1
ATOM 2465 C CA . ASN A 1 323 ? 17.818 -1.221 9.781 1.00 94.44 323 ASN A CA 1
ATOM 2466 C C . ASN A 1 323 ? 17.345 0.193 9.421 1.00 94.44 323 ASN A C 1
ATOM 2468 O O . ASN A 1 323 ? 18.120 1.004 8.896 1.00 94.44 323 ASN A O 1
ATOM 2472 N N . VAL A 1 324 ? 16.081 0.498 9.701 1.00 94.69 324 VAL A N 1
ATOM 2473 C CA . VAL A 1 324 ? 15.449 1.793 9.429 1.00 94.69 324 VAL A CA 1
ATOM 2474 C C . VAL A 1 324 ? 15.384 2.604 10.719 1.00 94.69 324 VAL A C 1
ATOM 2476 O O . VAL A 1 324 ? 14.416 2.564 11.463 1.00 94.69 324 VAL A O 1
ATOM 2479 N N . THR A 1 325 ? 16.416 3.402 10.969 1.00 93.62 325 THR A N 1
ATOM 2480 C CA . THR A 1 325 ? 16.469 4.311 12.131 1.00 93.62 325 THR A CA 1
ATOM 2481 C C . THR A 1 325 ? 15.929 5.710 11.826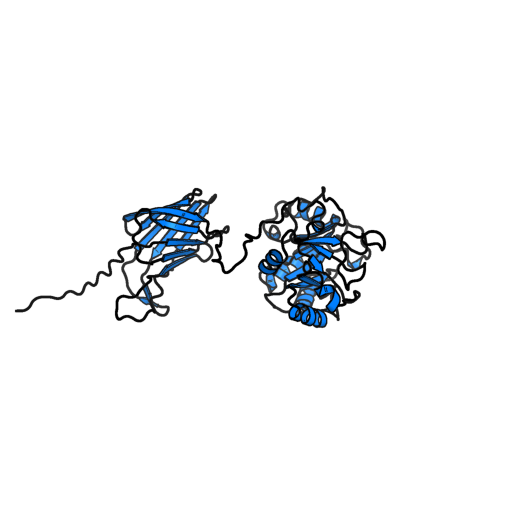 1.00 93.62 325 THR A C 1
ATOM 2483 O O . THR A 1 325 ? 15.990 6.599 12.668 1.00 93.62 325 THR A O 1
ATOM 2486 N N . ASP A 1 326 ? 15.462 5.934 10.598 1.00 93.56 326 ASP A N 1
ATOM 2487 C CA . ASP A 1 326 ? 15.047 7.234 10.070 1.00 93.56 326 ASP A CA 1
ATOM 2488 C C . ASP A 1 326 ? 13.628 7.207 9.496 1.00 93.56 326 ASP A C 1
ATOM 2490 O O . ASP A 1 326 ? 13.336 7.867 8.501 1.00 93.56 326 ASP A O 1
ATOM 2494 N N . PHE A 1 327 ? 12.728 6.430 10.099 1.00 95.56 327 PHE A N 1
ATOM 2495 C CA . PHE A 1 327 ? 11.335 6.408 9.668 1.00 95.56 327 PHE A CA 1
ATOM 2496 C C . PHE A 1 327 ? 10.695 7.810 9.801 1.00 95.56 327 PHE A C 1
ATOM 2498 O O . PHE A 1 327 ? 10.796 8.429 10.866 1.00 95.56 327 PHE A O 1
ATOM 2505 N N . PRO A 1 328 ? 10.058 8.350 8.742 1.00 90.88 328 PRO A N 1
ATOM 2506 C CA . PRO A 1 328 ? 9.540 9.713 8.758 1.00 90.88 328 PRO A CA 1
ATOM 2507 C C . PRO A 1 328 ? 8.241 9.798 9.565 1.00 90.88 328 PRO A C 1
ATOM 2509 O O . PRO A 1 328 ? 7.146 9.594 9.040 1.00 90.88 328 PRO A O 1
ATOM 2512 N N . VAL A 1 329 ? 8.362 10.154 10.842 1.00 80.44 329 VAL A N 1
ATOM 2513 C CA . VAL A 1 329 ? 7.214 10.363 11.734 1.00 80.44 329 VAL A CA 1
ATOM 2514 C C . VAL A 1 329 ? 6.422 11.617 11.353 1.00 80.44 329 VAL A C 1
ATOM 2516 O O . VAL A 1 329 ? 6.981 12.666 11.030 1.00 80.44 329 VAL A O 1
ATOM 2519 N N . GLY A 1 330 ? 5.098 11.505 11.384 1.00 84.94 330 GLY A N 1
ATOM 2520 C CA . GLY A 1 330 ? 4.158 12.552 10.988 1.00 84.94 330 GLY A CA 1
ATOM 2521 C C . GLY A 1 330 ? 2.735 12.013 11.112 1.00 84.94 330 GLY A C 1
ATOM 2522 O O . GLY A 1 330 ? 2.334 11.706 12.231 1.00 84.94 330 GLY A O 1
ATOM 2523 N N . PRO A 1 331 ? 1.993 11.818 10.008 1.00 88.75 331 PRO A N 1
ATOM 2524 C CA . PRO A 1 331 ? 0.720 11.096 10.046 1.00 88.75 331 PRO A CA 1
ATOM 2525 C C . PRO A 1 331 ? 0.906 9.585 10.285 1.00 88.75 331 PRO A C 1
ATOM 2527 O O . PRO A 1 331 ? -0.055 8.896 10.605 1.00 88.75 331 PRO A O 1
ATOM 2530 N N . TRP A 1 332 ? 2.131 9.059 10.151 1.00 92.25 332 TRP A N 1
ATOM 2531 C CA . TRP A 1 332 ? 2.433 7.635 10.304 1.00 92.25 332 TRP A CA 1
ATOM 2532 C C . TRP A 1 332 ? 3.249 7.353 11.561 1.00 92.25 332 TRP A C 1
ATOM 2534 O O . TRP A 1 332 ? 4.273 7.994 11.807 1.00 92.25 332 TRP A O 1
ATOM 2544 N N . GLN A 1 333 ? 2.815 6.343 12.315 1.00 87.56 333 GLN A N 1
ATOM 2545 C CA . GLN A 1 333 ? 3.590 5.733 13.403 1.00 87.56 333 GLN A CA 1
ATOM 2546 C C . GLN A 1 333 ? 4.343 4.476 12.937 1.00 87.56 333 GLN A C 1
ATOM 2548 O O . GLN A 1 333 ? 5.346 4.101 13.531 1.00 87.56 333 GLN A O 1
ATOM 2553 N N . SER A 1 334 ? 3.866 3.839 11.863 1.00 92.19 334 SER A N 1
ATOM 2554 C CA . SER A 1 334 ? 4.493 2.692 11.204 1.00 92.19 334 SER A CA 1
ATOM 2555 C C . SER A 1 334 ? 4.043 2.607 9.738 1.00 92.19 334 SER A C 1
ATOM 2557 O O . SER A 1 334 ? 3.275 3.451 9.269 1.00 92.19 334 SER A O 1
ATOM 2559 N N . TYR A 1 335 ? 4.526 1.608 9.004 1.00 95.75 335 TYR A N 1
ATOM 2560 C CA . TYR A 1 335 ? 4.102 1.294 7.641 1.00 95.75 335 TYR A CA 1
ATOM 2561 C C . TYR A 1 335 ? 3.015 0.204 7.625 1.00 95.75 335 TYR A C 1
ATOM 2563 O O . TYR A 1 335 ? 2.944 -0.641 8.514 1.00 95.75 335 TYR A O 1
ATOM 2571 N N . ALA A 1 336 ? 2.170 0.205 6.593 1.00 97.06 336 ALA A N 1
ATOM 2572 C CA . ALA A 1 336 ? 1.278 -0.914 6.284 1.00 97.06 336 ALA A CA 1
ATOM 2573 C C . ALA A 1 336 ? 2.002 -1.988 5.460 1.00 97.06 336 ALA A C 1
ATOM 2575 O O . ALA A 1 336 ? 1.826 -3.175 5.710 1.00 97.06 336 ALA A O 1
ATOM 2576 N N . LEU A 1 337 ? 2.839 -1.560 4.511 1.00 98.62 337 LEU A N 1
ATOM 2577 C CA . LEU A 1 337 ? 3.766 -2.409 3.767 1.00 98.62 337 LEU A CA 1
ATOM 2578 C C . LEU A 1 337 ? 5.127 -1.728 3.672 1.00 98.62 337 LEU A C 1
ATOM 2580 O O . LEU A 1 337 ? 5.202 -0.504 3.563 1.00 98.62 337 LEU A O 1
ATOM 2584 N N . TRP A 1 338 ? 6.193 -2.515 3.664 1.00 98.56 338 TRP A N 1
ATOM 2585 C CA . TRP A 1 338 ? 7.550 -2.034 3.438 1.00 98.56 338 TRP A CA 1
ATOM 2586 C C . TRP A 1 338 ? 8.144 -2.724 2.211 1.00 98.56 338 TRP A C 1
ATOM 2588 O O . TRP A 1 338 ? 8.400 -3.924 2.258 1.00 98.56 338 TRP A O 1
ATOM 2598 N N . GLN A 1 339 ? 8.392 -1.969 1.136 1.00 98.69 339 GLN A N 1
ATOM 2599 C CA . GLN A 1 339 ? 9.236 -2.417 0.027 1.00 98.69 339 GLN A CA 1
ATOM 2600 C C . GLN A 1 339 ? 10.698 -2.378 0.484 1.00 98.69 339 GLN A C 1
ATOM 2602 O O . GLN A 1 339 ? 11.313 -1.311 0.627 1.00 98.69 339 GLN A O 1
ATOM 2607 N N . PHE A 1 340 ? 11.224 -3.556 0.802 1.00 97.94 340 PHE A N 1
ATOM 2608 C CA . PHE A 1 340 ? 12.528 -3.726 1.441 1.00 97.94 340 PHE A CA 1
ATOM 2609 C C . PHE A 1 340 ? 13.587 -4.263 0.476 1.00 97.94 340 PHE A C 1
ATOM 2611 O O . PHE A 1 340 ? 14.785 -4.119 0.737 1.00 97.94 340 PHE A O 1
ATOM 2618 N N . SER A 1 341 ? 13.162 -4.857 -0.641 1.00 97.75 341 SER A N 1
ATOM 2619 C CA . SER A 1 341 ? 14.044 -5.403 -1.668 1.00 97.75 341 SER A CA 1
ATOM 2620 C C . SER A 1 341 ? 13.588 -4.988 -3.062 1.00 97.75 341 SER A C 1
ATOM 2622 O O . SER A 1 341 ? 12.395 -5.014 -3.346 1.00 97.75 341 SER A O 1
ATOM 2624 N N . SER A 1 342 ? 14.557 -4.653 -3.910 1.00 96.19 342 SER A N 1
ATOM 2625 C CA . SER A 1 342 ? 14.403 -4.365 -5.343 1.00 96.19 342 SER A CA 1
ATOM 2626 C C . SER A 1 342 ? 15.726 -4.625 -6.073 1.00 96.19 342 SER A C 1
ATOM 2628 O O . SER A 1 342 ? 16.699 -5.106 -5.473 1.00 96.19 342 SER A O 1
ATOM 2630 N N . GLU A 1 343 ? 15.840 -4.235 -7.345 1.00 94.50 343 GLU A N 1
ATOM 2631 C CA . GLU A 1 343 ? 17.116 -4.229 -8.065 1.00 94.50 343 GLU A CA 1
ATOM 2632 C C . GLU A 1 343 ? 18.192 -3.356 -7.392 1.00 94.50 343 GLU A C 1
ATOM 2634 O O . GLU A 1 343 ? 19.385 -3.560 -7.632 1.00 94.50 343 GLU A O 1
ATOM 2639 N N . ILE A 1 344 ? 17.797 -2.411 -6.527 1.00 94.25 344 ILE A N 1
ATOM 2640 C CA . ILE A 1 344 ? 18.706 -1.490 -5.829 1.00 94.25 344 ILE A CA 1
ATOM 2641 C C . ILE A 1 344 ? 19.603 -2.231 -4.831 1.00 94.25 344 ILE A C 1
ATOM 2643 O O . ILE A 1 344 ? 20.781 -1.893 -4.699 1.00 94.25 344 ILE A O 1
ATOM 2647 N N . ASN A 1 345 ? 19.076 -3.233 -4.123 1.00 96.00 345 ASN A N 1
ATOM 2648 C CA . ASN A 1 345 ? 19.814 -3.983 -3.099 1.00 96.00 345 ASN A CA 1
ATOM 2649 C C . ASN A 1 345 ? 19.839 -5.507 -3.329 1.00 96.00 345 ASN A C 1
ATOM 2651 O O . ASN A 1 345 ? 20.385 -6.230 -2.495 1.00 96.00 345 ASN A O 1
ATOM 2655 N N . CYS A 1 346 ? 19.334 -5.999 -4.468 1.00 95.94 346 CYS A N 1
ATOM 2656 C CA . CYS A 1 346 ? 19.373 -7.413 -4.843 1.00 95.94 346 CYS A CA 1
ATOM 2657 C C . CYS A 1 346 ? 20.353 -7.704 -6.004 1.00 95.94 346 CYS A C 1
ATOM 2659 O O . CYS A 1 346 ? 20.047 -7.709 -7.200 1.00 95.94 346 CYS A O 1
ATOM 2661 N N . THR A 1 347 ? 21.586 -8.048 -5.647 1.00 94.38 347 THR A N 1
ATOM 2662 C CA . THR A 1 347 ? 22.650 -8.497 -6.567 1.00 94.38 347 THR A CA 1
ATOM 2663 C C . THR A 1 347 ? 22.672 -10.027 -6.681 1.00 94.38 347 THR A C 1
ATOM 2665 O O . THR A 1 347 ? 21.905 -10.681 -5.982 1.00 94.38 347 THR A O 1
ATOM 2668 N N . PRO A 1 348 ? 23.503 -10.667 -7.530 1.00 92.62 348 PRO A N 1
ATOM 2669 C CA . PRO A 1 348 ? 23.657 -12.128 -7.513 1.00 92.62 348 PRO A CA 1
ATOM 2670 C C . PRO A 1 348 ? 24.246 -12.668 -6.200 1.00 92.62 348 PRO A C 1
ATOM 2672 O O . PRO A 1 348 ? 23.847 -13.739 -5.753 1.00 92.62 348 PRO A O 1
ATOM 2675 N N . SER A 1 349 ? 25.159 -11.925 -5.567 1.00 92.31 349 SER A N 1
ATOM 2676 C CA . SER A 1 349 ? 25.888 -12.354 -4.364 1.00 92.31 349 SER A CA 1
ATOM 2677 C C . SER A 1 349 ? 25.229 -11.942 -3.048 1.00 92.31 349 SER A C 1
ATOM 2679 O O . SER A 1 349 ? 25.495 -12.560 -2.024 1.00 92.31 349 SER A O 1
ATOM 2681 N N . SER A 1 350 ? 24.383 -10.914 -3.058 1.00 93.50 350 SER A N 1
ATOM 2682 C CA . SER A 1 350 ? 23.716 -10.385 -1.866 1.00 93.50 350 SER A CA 1
ATOM 2683 C C . SER A 1 350 ? 22.318 -9.893 -2.215 1.00 93.50 350 SER A C 1
ATOM 2685 O O . SER A 1 350 ? 22.158 -9.165 -3.194 1.00 93.50 350 SER A O 1
ATOM 2687 N N . CYS A 1 351 ? 21.320 -10.315 -1.446 1.00 94.81 351 CYS A N 1
ATOM 2688 C CA . CYS A 1 351 ? 19.928 -9.906 -1.592 1.00 94.81 351 CYS A CA 1
ATOM 2689 C C . CYS A 1 351 ? 19.208 -10.140 -0.254 1.00 94.81 351 CYS A C 1
ATOM 2691 O O . CYS A 1 351 ? 19.442 -11.202 0.329 1.00 94.81 351 CYS A O 1
ATOM 2693 N N . PRO A 1 352 ? 18.358 -9.212 0.232 1.00 94.75 352 PRO A N 1
ATOM 2694 C CA . PRO A 1 352 ? 17.643 -9.396 1.498 1.00 94.75 352 PRO A CA 1
ATOM 2695 C C . PRO A 1 352 ? 16.766 -10.649 1.501 1.00 94.75 352 PRO A C 1
ATOM 2697 O O . PRO A 1 352 ? 16.731 -11.391 2.476 1.00 94.75 352 PRO A O 1
ATOM 2700 N N . TYR A 1 353 ? 16.076 -10.899 0.386 1.00 96.31 353 TYR A N 1
ATOM 2701 C CA . TYR A 1 353 ? 15.198 -12.048 0.229 1.00 96.31 353 TYR A CA 1
ATOM 2702 C C . TYR A 1 353 ? 15.042 -12.416 -1.247 1.00 96.31 353 TYR A C 1
ATOM 2704 O O . TYR A 1 353 ? 15.100 -11.549 -2.116 1.00 96.31 353 TYR A O 1
ATOM 2712 N N . ARG A 1 354 ? 14.848 -13.702 -1.556 1.00 95.56 354 ARG A N 1
ATOM 2713 C CA . ARG A 1 354 ? 14.599 -14.171 -2.925 1.00 95.56 354 ARG A CA 1
ATOM 2714 C C . ARG A 1 354 ? 13.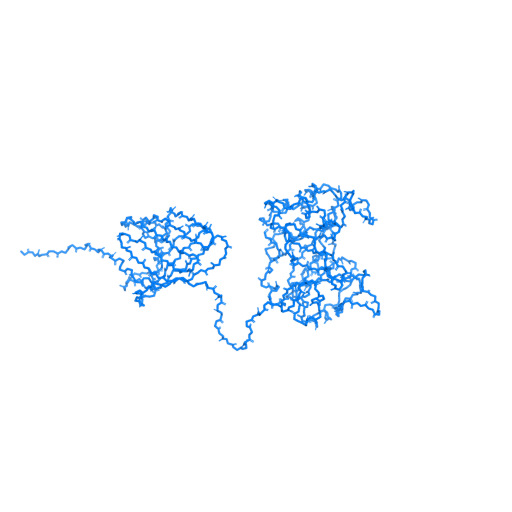391 -15.081 -2.952 1.00 95.56 354 ARG A C 1
ATOM 2716 O O . ARG A 1 354 ? 13.436 -16.160 -2.370 1.00 95.56 354 ARG A O 1
ATOM 2723 N N . VAL A 1 355 ? 12.386 -14.688 -3.720 1.00 97.88 355 VAL A N 1
ATOM 2724 C CA . VAL A 1 355 ? 11.238 -15.542 -4.006 1.00 97.88 355 VAL A CA 1
ATOM 2725 C C . VAL A 1 355 ? 11.576 -16.446 -5.201 1.00 97.88 355 VAL A C 1
ATOM 2727 O O . VAL A 1 355 ? 11.965 -15.947 -6.263 1.00 97.88 355 VAL A O 1
ATOM 2730 N N . PRO A 1 356 ? 11.467 -17.781 -5.081 1.00 97.94 356 PRO A N 1
ATOM 2731 C CA . PRO A 1 356 ? 11.638 -18.677 -6.217 1.00 97.94 356 PRO A CA 1
ATOM 2732 C C . PRO A 1 356 ? 10.686 -18.319 -7.362 1.00 97.94 356 PRO A C 1
ATOM 2734 O O . PRO A 1 356 ? 9.507 -18.067 -7.155 1.00 97.94 356 PRO A O 1
ATOM 2737 N N . GLY A 1 357 ? 11.186 -18.329 -8.598 1.00 97.81 357 GLY A N 1
ATOM 2738 C CA . GLY A 1 357 ? 10.366 -18.020 -9.776 1.00 97.81 357 GLY A CA 1
ATOM 2739 C C . GLY A 1 357 ? 10.266 -16.541 -10.135 1.00 97.81 357 GLY A C 1
ATOM 2740 O O . GLY A 1 357 ? 9.632 -16.216 -11.139 1.00 97.81 357 GLY A O 1
ATOM 2741 N N . THR A 1 358 ? 10.930 -15.661 -9.384 1.00 97.88 358 THR A N 1
ATOM 2742 C CA . THR A 1 358 ? 11.095 -14.250 -9.740 1.00 97.88 358 THR A CA 1
ATOM 2743 C C . THR A 1 358 ? 12.542 -13.945 -10.130 1.00 97.88 358 THR A C 1
ATOM 2745 O O . THR A 1 358 ? 13.477 -14.686 -9.814 1.00 97.88 358 THR A O 1
ATOM 2748 N N . GLN A 1 359 ? 12.729 -12.852 -10.865 1.00 95.88 359 GLN A N 1
ATOM 2749 C CA . GLN A 1 359 ? 14.051 -12.302 -11.164 1.00 95.88 359 GLN A CA 1
ATOM 2750 C C . GLN A 1 359 ? 14.512 -11.371 -10.026 1.00 95.88 359 GLN A C 1
ATOM 2752 O O . GLN A 1 359 ? 13.772 -11.115 -9.077 1.00 95.88 359 GLN A O 1
ATOM 2757 N N . ARG A 1 360 ? 15.764 -10.899 -10.091 1.00 93.56 360 ARG A N 1
ATOM 2758 C CA . ARG A 1 360 ? 16.376 -10.052 -9.041 1.00 93.56 360 ARG A CA 1
ATOM 2759 C C . ARG A 1 360 ? 15.847 -8.617 -9.007 1.00 93.56 360 ARG A C 1
ATOM 2761 O O . ARG A 1 360 ? 16.100 -7.918 -8.040 1.00 93.56 360 ARG A O 1
ATOM 2768 N N . ASP A 1 361 ? 15.178 -8.200 -10.071 1.00 94.62 361 ASP A N 1
ATOM 2769 C CA . ASP A 1 361 ? 14.474 -6.927 -10.227 1.00 94.62 361 ASP A CA 1
ATOM 2770 C C . ASP A 1 361 ? 12.987 -7.042 -9.854 1.00 94.62 361 ASP A C 1
ATOM 2772 O O . ASP A 1 361 ? 12.186 -6.190 -10.223 1.00 94.62 361 ASP A O 1
ATOM 2776 N N . MET A 1 362 ? 12.589 -8.137 -9.198 1.00 97.88 362 MET A N 1
ATOM 2777 C CA . MET A 1 362 ? 11.277 -8.206 -8.577 1.00 97.88 362 MET A CA 1
ATOM 2778 C C . MET A 1 362 ? 11.316 -7.426 -7.274 1.00 97.88 362 MET A C 1
ATOM 2780 O O . MET A 1 362 ? 12.094 -7.755 -6.373 1.00 97.88 362 MET A O 1
ATOM 2784 N N . ASP A 1 363 ? 10.437 -6.447 -7.183 1.00 98.38 363 ASP A N 1
ATOM 2785 C CA . ASP A 1 363 ? 10.196 -5.718 -5.959 1.00 98.38 363 ASP A CA 1
ATOM 2786 C C . ASP A 1 363 ? 9.484 -6.631 -4.946 1.00 98.38 363 ASP A C 1
ATOM 2788 O O . ASP A 1 363 ? 8.571 -7.406 -5.272 1.00 98.38 363 ASP A O 1
ATOM 2792 N N . LEU A 1 364 ? 9.998 -6.625 -3.714 1.00 98.56 364 LEU A N 1
ATOM 2793 C CA . LEU A 1 364 ? 9.479 -7.430 -2.615 1.00 98.56 364 LEU A CA 1
ATOM 2794 C C . LEU A 1 364 ? 9.111 -6.530 -1.454 1.00 98.56 364 LEU A C 1
ATOM 2796 O O . LEU A 1 364 ? 9.894 -5.696 -0.979 1.00 98.56 364 LEU A O 1
ATOM 2800 N N . ASN A 1 365 ? 7.921 -6.794 -0.945 1.00 98.81 365 ASN A N 1
ATOM 2801 C CA . ASN A 1 365 ? 7.335 -6.072 0.157 1.00 98.81 365 ASN A CA 1
ATOM 2802 C C . ASN A 1 365 ? 7.083 -7.028 1.298 1.00 98.81 365 ASN A C 1
ATOM 2804 O O . ASN A 1 365 ? 6.811 -8.209 1.088 1.00 98.81 365 ASN A O 1
ATOM 2808 N N . LEU A 1 366 ? 7.129 -6.497 2.505 1.00 97.56 366 LEU A N 1
ATOM 2809 C CA . LEU A 1 366 ? 6.708 -7.224 3.680 1.00 97.56 366 LEU A CA 1
ATOM 2810 C C . LEU A 1 366 ? 5.604 -6.482 4.403 1.00 97.56 366 LEU A C 1
ATOM 2812 O O . LEU A 1 366 ? 5.516 -5.251 4.396 1.00 97.56 366 LEU A O 1
ATOM 2816 N N . TYR A 1 367 ? 4.784 -7.278 5.056 1.00 97.88 367 TYR A N 1
ATOM 2817 C CA . TYR A 1 367 ? 3.876 -6.844 6.089 1.00 97.88 367 TYR A CA 1
ATOM 2818 C C . TYR A 1 367 ? 4.441 -7.347 7.414 1.00 97.88 367 TYR A C 1
ATOM 2820 O O . TYR A 1 367 ? 4.838 -8.508 7.507 1.00 97.88 367 TYR A O 1
ATOM 2828 N N . PHE A 1 368 ? 4.494 -6.492 8.436 1.00 95.25 368 PHE A N 1
ATOM 2829 C CA . PHE A 1 368 ? 4.945 -6.909 9.763 1.00 95.25 368 PHE A CA 1
ATOM 2830 C C . PHE A 1 368 ? 3.837 -7.696 10.480 1.00 95.25 368 PHE A C 1
ATOM 2832 O O . PHE A 1 368 ? 3.160 -7.206 11.382 1.00 95.25 368 PHE A O 1
ATOM 2839 N N . GLY A 1 369 ? 3.621 -8.916 10.004 1.00 93.12 369 GLY A N 1
ATOM 2840 C CA . GLY A 1 369 ? 2.717 -9.917 10.545 1.00 93.12 369 GLY A CA 1
ATOM 2841 C C . GLY A 1 369 ? 2.794 -11.215 9.736 1.00 93.12 369 GLY A C 1
ATOM 2842 O O . GLY A 1 369 ? 3.492 -11.282 8.718 1.00 93.12 369 GLY A O 1
ATOM 2843 N N . THR A 1 370 ? 2.068 -12.237 10.180 1.00 94.50 370 THR A N 1
ATOM 2844 C CA . THR A 1 370 ? 2.037 -13.540 9.508 1.00 94.50 370 THR A CA 1
ATOM 2845 C C . THR A 1 370 ? 1.278 -13.503 8.181 1.00 94.50 370 THR A C 1
ATOM 2847 O O . THR A 1 370 ? 0.460 -12.599 7.957 1.00 94.50 370 THR A O 1
ATOM 2850 N N . PRO A 1 371 ? 1.511 -14.472 7.277 1.00 94.69 371 PRO A N 1
ATOM 2851 C CA . PRO A 1 371 ? 0.704 -14.667 6.079 1.00 94.69 371 PRO A CA 1
ATOM 2852 C C . PRO A 1 371 ? -0.814 -14.633 6.326 1.00 94.69 371 PRO A C 1
ATOM 2854 O O . PRO A 1 371 ? -1.556 -13.987 5.583 1.00 94.69 371 PRO A O 1
ATOM 2857 N N . GLU A 1 372 ? -1.278 -15.271 7.398 1.00 94.31 372 GLU A N 1
ATOM 2858 C CA . GLU A 1 372 ? -2.683 -15.337 7.810 1.00 94.31 372 GLU A CA 1
ATOM 2859 C C . GLU A 1 372 ? -3.183 -13.964 8.260 1.00 94.31 372 GLU A C 1
ATOM 2861 O O . GLU A 1 372 ? -4.246 -13.516 7.826 1.00 94.31 372 GLU A O 1
ATOM 2866 N N . GLN A 1 373 ? -2.387 -13.260 9.073 1.00 92.31 373 GLN A N 1
ATOM 2867 C CA . GLN A 1 373 ? -2.696 -11.901 9.518 1.00 92.31 373 GLN A CA 1
ATOM 2868 C C . GLN A 1 373 ? -2.765 -10.919 8.343 1.00 92.31 373 GLN A C 1
ATOM 2870 O O . GLN A 1 373 ? -3.594 -10.010 8.351 1.00 92.31 373 GLN A O 1
ATOM 2875 N N . LEU A 1 374 ? -1.905 -11.064 7.331 1.00 96.19 374 LEU A N 1
ATOM 2876 C CA . LEU A 1 374 ? -1.981 -10.222 6.140 1.00 96.19 374 LEU A CA 1
ATOM 2877 C C . LEU A 1 374 ? -3.264 -10.506 5.350 1.00 96.19 374 LEU A C 1
ATOM 2879 O O . LEU A 1 374 ? -3.978 -9.570 4.987 1.00 96.1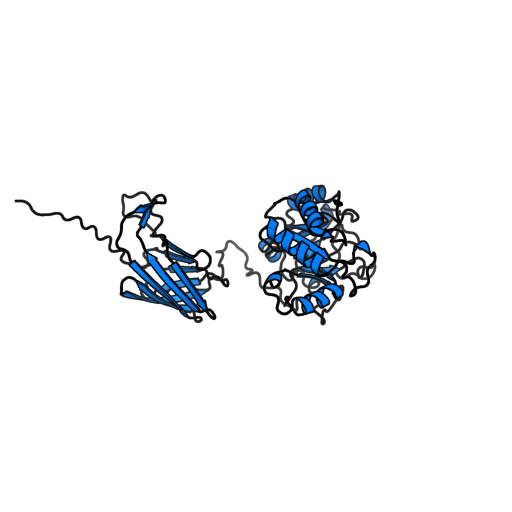9 374 LEU A O 1
ATOM 2883 N N . LYS A 1 375 ? -3.578 -11.784 5.105 1.00 94.31 375 LYS A N 1
ATOM 2884 C CA . LYS A 1 375 ? -4.791 -12.177 4.372 1.00 94.31 375 LYS A CA 1
ATOM 2885 C C . LYS A 1 375 ? -6.066 -11.702 5.072 1.00 94.31 375 LYS A C 1
ATOM 2887 O O . LYS A 1 375 ? -6.966 -11.222 4.391 1.00 94.31 375 LYS A O 1
ATOM 2892 N N . SER A 1 376 ? -6.138 -11.783 6.403 1.00 94.06 376 SER A N 1
ATOM 2893 C CA . SER A 1 376 ? -7.317 -11.342 7.165 1.00 94.06 376 SER A CA 1
ATOM 2894 C C . SER A 1 376 ? -7.502 -9.822 7.181 1.00 94.06 376 SER A C 1
ATOM 2896 O O . SER A 1 376 ? -8.625 -9.341 7.312 1.00 94.06 376 SER A O 1
ATOM 2898 N N . ARG A 1 377 ? -6.421 -9.049 7.009 1.00 94.19 377 ARG A N 1
ATOM 2899 C CA . ARG A 1 377 ? -6.468 -7.580 6.922 1.00 94.19 377 ARG A CA 1
ATOM 2900 C C . ARG A 1 377 ? -6.656 -7.047 5.503 1.00 94.19 377 ARG A C 1
ATOM 2902 O O . ARG A 1 377 ? -6.663 -5.828 5.337 1.00 94.19 377 ARG A O 1
ATOM 2909 N N . TRP A 1 378 ? -6.766 -7.913 4.498 1.00 96.56 378 TRP A N 1
ATOM 2910 C CA . TRP A 1 378 ? -6.921 -7.508 3.103 1.00 96.56 378 TRP A CA 1
ATOM 2911 C C . TRP A 1 378 ? -8.391 -7.175 2.774 1.00 96.56 378 TRP A C 1
ATOM 2913 O O . TRP A 1 378 ? -9.269 -7.956 3.142 1.00 96.56 378 TRP A O 1
ATOM 2923 N N . PRO A 1 379 ? -8.694 -6.071 2.059 1.00 97.25 379 PRO A N 1
ATOM 2924 C CA . PRO A 1 379 ? -7.777 -5.125 1.419 1.00 97.25 379 PRO A CA 1
ATOM 2925 C C . PRO A 1 379 ? -7.109 -4.129 2.382 1.00 97.25 379 PRO A C 1
ATOM 2927 O O . PRO A 1 379 ? -7.593 -3.817 3.470 1.00 97.25 379 PRO A O 1
ATOM 2930 N N . LEU A 1 380 ? -5.971 -3.581 1.953 1.00 94.56 380 LEU A N 1
ATOM 2931 C CA . LEU A 1 380 ? -5.154 -2.680 2.763 1.00 94.56 380 LEU A CA 1
ATOM 2932 C C . LEU A 1 380 ? -5.526 -1.187 2.616 1.00 94.56 380 LEU A C 1
ATOM 2934 O O . LEU A 1 380 ? -4.793 -0.329 3.101 1.00 94.56 380 LEU A O 1
ATOM 2938 N N . GLU A 1 381 ? -6.680 -0.849 2.045 1.00 86.81 381 GLU A N 1
ATOM 2939 C CA . GLU A 1 381 ? -7.242 0.518 2.016 1.00 86.81 381 GLU A CA 1
ATOM 2940 C C . GLU A 1 381 ? -8.161 0.805 3.221 1.00 86.81 381 GLU A C 1
ATOM 2942 O O . GLU A 1 381 ? -8.665 -0.132 3.840 1.00 86.81 381 GLU A O 1
ATOM 2947 N N . ARG A 1 382 ? -8.297 2.072 3.645 1.00 74.88 382 ARG A N 1
ATOM 2948 C CA . ARG A 1 382 ? -9.114 2.476 4.815 1.00 74.88 382 ARG A CA 1
ATOM 2949 C C . ARG A 1 382 ? -9.883 3.767 4.602 1.00 74.88 382 ARG A C 1
ATOM 2951 O O . ARG A 1 382 ? -9.338 4.703 3.981 1.00 74.88 382 ARG A O 1
#

Foldseek 3Di:
DDDDDDPPPPPPPPDLAQWEWEADPVDFTKIWGWPPHDPQPKYWYHHQNVLWTWTQGPDDPPPDPRQWRFWTFPDKHWDDDPQKIKIWTWTQATDGPNDHDDDDIKIWIKIADNQFKIWIQIRNDIIITGIDTDPPDDDDDDDDDPFPQDPDDPQALLVVDLQWAKEWEDALPWFFDPVQLLVRPRDAAYEYEQEEQLGGGPCQVVVQVVCVVSRHQAEYEYEYWQPQLLNSLVSSCVRVDQPPSYAYEYEQEEDAPFDDDPDNRRHHHPVSVVNNQVNCCVVHVWGGAYEYEPRVQLVVQVVQQPPPVCLQRAYAYEDQDNGCPPRRHGSDPDHQKYQHAALVQQDPVGTSDDRTRTDRRTTMMTGSGGSVVNSVCPPPTD

pLDDT: mean 83.09, std 19.67, range [25.69, 98.88]